Protein AF-0000000085928773 (afdb_homodimer)

Organism: NCBI:txid2866384

Nearest PDB structures (foldseek):
  6x1k-assembly1_A  TM=5.473E-01  e=1.838E-02  synthetic construct
  4ctd-assembly1_B  TM=4.615E-01  e=3.382E-02  Escherichia coli K-12
  4ctd-assembly1_A  TM=4.616E-01  e=5.079E-02  Escherichia coli K-12
  6gie-assembly1_A  TM=4.274E-01  e=4.145E-02  Acinetobacter baumannii
  2por-assembly1_A  TM=4.327E-01  e=1.554E-01  Rhodobacter capsulatus

pLDDT: mean 79.8, std 24.28, range [21.48, 97.38]

Sequence (396 aa):
MCINIPRIDELINSADDEAQVTKSFKMNNGGILVMNGNTNKTDAFLKNTGIWEGEFTNYVNRSGGITQQGKIIIETEFRNGIVIQRNIFVKPDGTRSDYIGIAKMRIEGNKLFWDGEMKEDPNTGARIRNHSFEGFVTDNQIYILETYEEVLPAGDIERRRNTTHYCFLSENEAVMTANVYVNDELLVFAYTRLWKKEMCINIPRIDELINSADDEAQVTKSFKMNNGGILVMNGNTNKTDAFLKNTGIWEGEFTNYVNRSGGITQQGKIIIETEFRNGIVIQRNIFVKPDGTRSDYIGIAKMRIEGNKLFWDGEMKEDPNTGARIRNHSFEGFVTDNQIYILETYEEVLPAGDIERRRNTTHYCFLSENEAVMTANVYVNDELLVFAYTRLWKKE

Secondary structure (DSSP, 8-state):
--TTS--TTGGGTT--SS------S---TT----------HHHHHHSS-EEEEEEEEEEE-STT-EEEEEEEEEEEEEETTEEEEEEEEE-TTSPEEEEEEEEEEEEETTEEEE-S---B-TTT--EEEEEEEEEEE-SSEEEEEEEEEEEPTTS-EEEEEEEEEEEESSSSEEEEEEEEEETTEEEEEEEEEEEE--/---SS--TTGGGTT--SS----------TT----------HHHHHHSS-EEEEEEEEEEE-STT-EEEEEEEEEEEEEETTEEEEEEEEE-TTSPEEEEEEEEEEEEETTEEEE-S---B-TTT--EEEEEEEEEEE-SSEEEEEEEEEEEPTTS-EEEEEEEEEEEESSSSEEEEEEEEEETTEEEEEEEEEEEE--

Radius of gyration: 21.88 Å; Cα contacts (8 Å, |Δi|>4): 940; chains: 2; bounding box: 68×55×52 Å

Structure (mmCIF, N/CA/C/O backbone):
data_AF-0000000085928773-model_v1
#
loop_
_entity.id
_entity.type
_entity.pdbx_description
1 polymer 'Uncharacterized protein'
#
loop_
_atom_site.group_PDB
_atom_site.id
_atom_site.type_symbol
_atom_site.label_atom_id
_atom_site.label_alt_id
_atom_site.label_comp_id
_atom_site.label_asym_id
_atom_site.label_entity_id
_atom_site.label_seq_id
_atom_site.pdbx_PDB_ins_code
_atom_site.Cartn_x
_atom_site.Cartn_y
_atom_site.Cartn_z
_atom_site.occupancy
_atom_site.B_iso_or_equiv
_atom_site.auth_seq_id
_atom_site.auth_comp_id
_atom_site.auth_asym_id
_atom_site.auth_atom_id
_atom_site.pdbx_PDB_model_num
ATOM 1 N N . MET A 1 1 ? 11.984 -15.57 1.051 1 26.25 1 MET A N 1
ATOM 2 C CA . MET A 1 1 ? 12.188 -14.148 1.337 1 26.25 1 MET A CA 1
ATOM 3 C C . MET A 1 1 ? 11.328 -13.281 0.423 1 26.25 1 MET A C 1
ATOM 5 O O . MET A 1 1 ? 11.227 -13.547 -0.776 1 26.25 1 MET A O 1
ATOM 9 N N . CYS A 1 2 ? 10.484 -12.773 0.657 1 30.61 2 CYS A N 1
ATOM 10 C CA . CYS A 1 2 ? 9.562 -12.266 -0.358 1 30.61 2 CYS A CA 1
ATOM 11 C C . CYS A 1 2 ? 10.266 -11.281 -1.288 1 30.61 2 CYS A C 1
ATOM 13 O O . CYS A 1 2 ? 10.672 -10.203 -0.863 1 30.61 2 CYS A O 1
ATOM 15 N N . ILE A 1 3 ? 11.133 -11.742 -2.281 1 38.59 3 ILE A N 1
ATOM 16 C CA . ILE A 1 3 ? 12.016 -11.719 -3.438 1 38.59 3 ILE A CA 1
ATOM 17 C C . ILE A 1 3 ? 11.461 -10.773 -4.496 1 38.59 3 ILE A C 1
ATOM 19 O O . ILE A 1 3 ? 12.148 -10.438 -5.465 1 38.59 3 ILE A O 1
ATOM 23 N N . ASN A 1 4 ? 10.266 -10.578 -4.332 1 38.25 4 ASN A N 1
ATOM 24 C CA . ASN A 1 4 ? 9.656 -9.742 -5.355 1 38.25 4 ASN A CA 1
ATOM 25 C C . ASN A 1 4 ? 10.164 -8.305 -5.285 1 38.25 4 ASN A C 1
ATOM 27 O O . ASN A 1 4 ? 10.109 -7.57 -6.27 1 38.25 4 ASN A O 1
ATOM 31 N N . ILE A 1 5 ? 10.203 -7.812 -4.02 1 40.88 5 ILE A N 1
ATOM 32 C CA . ILE A 1 5 ? 10.766 -6.465 -4.023 1 40.88 5 ILE A CA 1
ATOM 33 C C . ILE A 1 5 ? 12.273 -6.531 -3.805 1 40.88 5 ILE A C 1
ATOM 35 O O . ILE A 1 5 ? 12.734 -7.047 -2.785 1 40.88 5 ILE A O 1
ATOM 39 N N . PRO A 1 6 ? 13 -6.512 -4.797 1 40.75 6 PRO A N 1
ATOM 40 C CA . PRO A 1 6 ? 14.445 -6.422 -4.562 1 40.75 6 PRO A CA 1
ATOM 41 C C . PRO A 1 6 ? 14.789 -5.707 -3.258 1 40.75 6 PRO A C 1
ATOM 43 O O . PRO A 1 6 ? 14.016 -4.871 -2.783 1 40.75 6 PRO A O 1
ATOM 46 N N . ARG A 1 7 ? 15.578 -6.371 -2.502 1 44.75 7 ARG A N 1
ATOM 47 C CA . ARG A 1 7 ? 16.109 -5.637 -1.362 1 44.75 7 ARG A CA 1
ATOM 48 C C . ARG A 1 7 ? 16.406 -4.188 -1.73 1 44.75 7 ARG A C 1
ATOM 50 O O . ARG A 1 7 ? 17.5 -3.855 -2.162 1 44.75 7 ARG A O 1
ATOM 57 N N . ILE A 1 8 ? 15.344 -3.598 -1.976 1 45.5 8 ILE A N 1
ATOM 58 C CA . ILE A 1 8 ? 15.344 -2.199 -2.387 1 45.5 8 ILE A CA 1
ATOM 59 C C . ILE A 1 8 ? 16.25 -1.39 -1.467 1 45.5 8 ILE A C 1
ATOM 61 O O . ILE A 1 8 ? 16.906 -0.434 -1.905 1 45.5 8 ILE A O 1
ATOM 65 N N . ASP A 1 9 ? 16.359 -1.916 -0.296 1 44.84 9 ASP A N 1
ATOM 66 C CA . ASP A 1 9 ? 17.234 -1.189 0.619 1 44.84 9 ASP A CA 1
ATOM 67 C C . ASP A 1 9 ? 18.703 -1.402 0.258 1 44.84 9 ASP A C 1
ATOM 69 O O . ASP A 1 9 ? 19.562 -0.573 0.586 1 44.84 9 ASP A O 1
ATOM 73 N N . GLU A 1 10 ? 18.984 -2.584 -0.14 1 44.72 10 GLU A N 1
ATOM 74 C CA . GLU A 1 10 ? 20.375 -2.828 -0.508 1 44.72 10 GLU A CA 1
ATOM 75 C C . GLU A 1 10 ? 20.75 -2.084 -1.788 1 44.72 10 GLU A C 1
ATOM 77 O O . GLU A 1 10 ? 21.906 -2.068 -2.189 1 44.72 10 GLU A O 1
ATOM 82 N N . LEU A 1 11 ? 19.734 -1.699 -2.402 1 41.31 11 LEU A N 1
ATOM 83 C CA . LEU A 1 11 ? 20.094 -0.873 -3.545 1 41.31 11 LEU A CA 1
ATOM 84 C C . LEU A 1 11 ? 20.969 0.299 -3.109 1 41.31 11 LEU A C 1
ATOM 86 O O . LEU A 1 11 ? 21.562 0.99 -3.945 1 41.31 11 LEU A O 1
ATOM 90 N N . ILE A 1 12 ? 21.109 0.408 -1.788 1 35.81 12 ILE A N 1
ATOM 91 C CA . ILE A 1 12 ? 21.906 1.529 -1.289 1 35.81 12 ILE A CA 1
ATOM 92 C C . ILE A 1 12 ? 23.391 1.186 -1.36 1 35.81 12 ILE A C 1
ATOM 94 O O . ILE A 1 12 ? 24.219 2.049 -1.658 1 35.81 12 ILE A O 1
ATOM 98 N N . ASN A 1 13 ? 23.781 -0.051 -0.982 1 37 13 ASN A N 1
ATOM 99 C CA . ASN A 1 13 ? 25.188 -0.106 -0.588 1 37 13 ASN A CA 1
ATOM 100 C C . ASN A 1 13 ? 26.109 0.071 -1.788 1 37 13 ASN A C 1
ATOM 102 O O . ASN A 1 13 ? 27.328 -0.023 -1.655 1 37 13 ASN A O 1
ATOM 106 N N . SER A 1 14 ? 25.734 -0.405 -2.959 1 32.12 14 SER A N 1
ATOM 107 C CA . SER A 1 14 ? 26.922 -0.251 -3.787 1 32.12 14 SER A CA 1
ATOM 108 C C . SER A 1 14 ? 27.203 1.219 -4.078 1 32.12 14 SER A C 1
ATOM 110 O O . SER A 1 14 ? 27.75 1.556 -5.137 1 32.12 14 SER A O 1
ATOM 112 N N . ALA A 1 15 ? 26.516 2.07 -3.664 1 28.7 15 ALA A N 1
ATOM 113 C CA . ALA A 1 15 ? 27.125 3.383 -3.875 1 28.7 15 ALA A CA 1
ATOM 114 C C . ALA A 1 15 ? 28.484 3.473 -3.191 1 28.7 15 ALA A C 1
ATOM 116 O O . ALA A 1 15 ? 28.578 3.484 -1.962 1 28.7 15 ALA A O 1
ATOM 117 N N . ASP A 1 16 ? 29.609 2.828 -3.566 1 28.25 16 ASP A N 1
ATOM 118 C CA . ASP A 1 16 ? 30.938 3.324 -3.25 1 28.25 16 ASP A CA 1
ATOM 119 C C . ASP A 1 16 ? 30.922 4.828 -2.996 1 28.25 16 ASP A C 1
ATOM 121 O O . ASP A 1 16 ? 30.094 5.547 -3.547 1 28.25 16 ASP A O 1
ATOM 125 N N . ASP A 1 17 ? 31.812 5.352 -2.031 1 27.88 17 ASP A N 1
ATOM 126 C CA . ASP A 1 17 ? 32.281 6.672 -1.629 1 27.88 17 ASP A CA 1
ATOM 127 C C . ASP A 1 17 ? 32.344 7.621 -2.822 1 27.88 17 ASP A C 1
ATOM 129 O O . ASP A 1 17 ? 32.438 8.836 -2.65 1 27.88 17 ASP A O 1
ATOM 133 N N . GLU A 1 18 ? 33.031 7.109 -3.902 1 25.19 18 GLU A N 1
ATOM 134 C CA . GLU A 1 18 ? 33.562 8.234 -4.66 1 25.19 18 GLU A CA 1
ATOM 135 C C . GLU A 1 18 ? 32.438 9.094 -5.238 1 25.19 18 GLU A C 1
ATOM 137 O O . GLU A 1 18 ? 32.438 10.312 -5.082 1 25.19 18 GLU A O 1
ATOM 142 N N . ALA A 1 19 ? 32.125 8.734 -6.574 1 23.75 19 ALA A N 1
ATOM 143 C CA . ALA A 1 19 ? 31.734 9.805 -7.492 1 23.75 19 ALA A CA 1
ATOM 144 C C . ALA A 1 19 ? 30.281 10.203 -7.281 1 23.75 19 ALA A C 1
ATOM 146 O O . ALA A 1 19 ? 29.375 9.422 -7.559 1 23.75 19 ALA A O 1
ATOM 147 N N . GLN A 1 20 ? 29.797 10.734 -6.133 1 24.52 20 GLN A N 1
ATOM 148 C CA . GLN A 1 20 ? 28.781 11.781 -6.184 1 24.52 20 GLN A CA 1
ATOM 149 C C . GLN A 1 20 ? 28.797 12.484 -7.539 1 24.52 20 GLN A C 1
ATOM 151 O O . GLN A 1 20 ? 29.719 13.242 -7.852 1 24.52 20 GLN A O 1
ATOM 156 N N . VAL A 1 21 ? 28.688 11.719 -8.617 1 21.48 21 VAL A N 1
ATOM 157 C CA . VAL A 1 21 ? 28.516 12.547 -9.805 1 21.48 21 VAL A CA 1
ATOM 158 C C . VAL A 1 21 ? 27.5 13.648 -9.539 1 21.48 21 VAL A C 1
ATOM 160 O O . VAL A 1 21 ? 26.312 13.375 -9.367 1 21.48 21 VAL A O 1
ATOM 163 N N . THR A 1 22 ? 27.844 14.578 -8.727 1 24.34 22 THR A N 1
ATOM 164 C CA . THR A 1 22 ? 27.438 15.977 -8.727 1 24.34 22 THR A CA 1
ATOM 165 C C . THR A 1 22 ? 27.359 16.516 -10.148 1 24.34 22 THR A C 1
ATOM 167 O O . THR A 1 22 ? 28.375 16.891 -10.734 1 24.34 22 THR A O 1
ATOM 170 N N . LYS A 1 23 ? 27.234 15.719 -11.227 1 26.59 23 LYS A N 1
ATOM 171 C CA . LYS A 1 23 ? 27.312 16.641 -12.359 1 26.59 23 LYS A CA 1
ATOM 172 C C . LYS A 1 23 ? 26.688 17.984 -12.023 1 26.59 23 LYS A C 1
ATOM 174 O O . LYS A 1 23 ? 25.75 18.062 -11.219 1 26.59 23 LYS A O 1
ATOM 179 N N . SER A 1 24 ? 27.406 19.062 -12.469 1 22.34 24 SER A N 1
ATOM 180 C CA . SER A 1 24 ? 27.297 20.5 -12.734 1 22.34 24 SER A CA 1
ATOM 181 C C . SER A 1 24 ? 25.891 20.859 -13.211 1 22.34 24 SER A C 1
ATOM 183 O O . SER A 1 24 ? 25.531 20.609 -14.359 1 22.34 24 SER A O 1
ATOM 185 N N . PHE A 1 25 ? 24.734 20.594 -12.742 1 25.38 25 PHE A N 1
ATOM 186 C CA . PHE A 1 25 ? 23.828 21.703 -13.016 1 25.38 25 PHE A CA 1
ATOM 187 C C . PHE A 1 25 ? 24.547 23.047 -12.82 1 25.38 25 PHE A C 1
ATOM 189 O O . PHE A 1 25 ? 25.5 23.141 -12.062 1 25.38 25 PHE A O 1
ATOM 196 N N . LYS A 1 26 ? 24.516 24.094 -13.867 1 27.2 26 LYS A N 1
ATOM 197 C CA . LYS A 1 26 ? 25.25 25.344 -13.695 1 27.2 26 LYS A CA 1
ATOM 198 C C . LYS A 1 26 ? 25.266 25.766 -12.227 1 27.2 26 LYS A C 1
ATOM 200 O O . LYS A 1 26 ? 24.219 25.969 -11.617 1 27.2 26 LYS A O 1
ATOM 205 N N . MET A 1 27 ? 26.234 25.344 -11.438 1 23.52 27 MET A N 1
ATOM 206 C CA . MET A 1 27 ? 26.688 26.078 -10.266 1 23.52 27 MET A CA 1
ATOM 207 C C . MET A 1 27 ? 26.781 27.562 -10.57 1 23.52 27 MET A C 1
ATOM 209 O O . MET A 1 27 ? 27.422 27.969 -11.547 1 23.52 27 MET A O 1
ATOM 213 N N . ASN A 1 28 ? 25.75 28.469 -10.438 1 24.97 28 ASN A N 1
ATOM 214 C CA . ASN A 1 28 ? 26.516 29.703 -10.25 1 24.97 28 ASN A CA 1
ATOM 215 C C . ASN A 1 28 ? 27.672 29.5 -9.258 1 24.97 28 ASN A C 1
ATOM 217 O O . ASN A 1 28 ? 27.734 28.469 -8.578 1 24.97 28 ASN A O 1
ATOM 221 N N . ASN A 1 29 ? 28.672 30.469 -8.812 1 26.5 29 ASN A N 1
ATOM 222 C CA . ASN A 1 29 ? 29.859 30.516 -7.961 1 26.5 29 ASN A CA 1
ATOM 223 C C . ASN A 1 29 ? 29.719 29.578 -6.766 1 26.5 29 ASN A C 1
ATOM 225 O O . ASN A 1 29 ? 30.703 28.984 -6.312 1 26.5 29 ASN A O 1
ATOM 229 N N . GLY A 1 30 ? 28.922 29.625 -5.684 1 25.48 30 GLY A N 1
ATOM 230 C CA . GLY A 1 30 ? 29.031 29.266 -4.277 1 25.48 30 GLY A CA 1
ATOM 231 C C . GLY A 1 30 ? 28.547 27.859 -3.977 1 25.48 30 GLY A C 1
ATOM 232 O O . GLY A 1 30 ? 28.453 27.469 -2.811 1 25.48 30 GLY A O 1
ATOM 233 N N . GLY A 1 31 ? 28.688 26.625 -4.734 1 27.06 31 GLY A N 1
ATOM 234 C CA . GLY A 1 31 ? 28.688 25.172 -4.629 1 27.06 31 GLY A CA 1
ATOM 235 C C . GLY A 1 31 ? 27.344 24.625 -4.199 1 27.06 31 GLY A C 1
ATOM 236 O O . GLY A 1 31 ? 27.25 23.484 -3.713 1 27.06 31 GLY A O 1
ATOM 237 N N . ILE A 1 32 ? 26.328 25.234 -3.883 1 24.73 32 ILE A N 1
ATOM 238 C CA . ILE A 1 32 ? 25.125 24.719 -3.242 1 24.73 32 ILE A CA 1
ATOM 239 C C . ILE A 1 32 ? 24.297 23.953 -4.258 1 24.73 32 ILE A C 1
ATOM 241 O O . ILE A 1 32 ? 24 24.453 -5.344 1 24.73 32 ILE A O 1
ATOM 245 N N . LEU A 1 33 ? 24.344 22.594 -4.332 1 31.44 33 LEU A N 1
ATOM 246 C CA . LEU A 1 33 ? 23.391 21.781 -5.082 1 31.44 33 LEU A CA 1
ATOM 247 C C . LEU A 1 33 ? 21.984 22.344 -4.941 1 31.44 33 LEU A C 1
ATOM 249 O O . LEU A 1 33 ? 21.453 22.422 -3.83 1 31.44 33 LEU A O 1
ATOM 253 N N . VAL A 1 34 ? 21.5 23.203 -5.805 1 27.7 34 VAL A N 1
ATOM 254 C CA . VAL A 1 34 ? 20.172 23.812 -5.809 1 27.7 34 VAL A CA 1
ATOM 255 C C . VAL A 1 34 ? 19.125 22.766 -6.188 1 27.7 34 VAL A C 1
ATOM 257 O O . VAL A 1 34 ? 19.234 22.141 -7.242 1 27.7 34 VAL A O 1
ATOM 260 N N . MET A 1 35 ? 18.547 21.844 -5.273 1 32.28 35 MET A N 1
ATOM 261 C CA . MET A 1 35 ? 17.219 21.297 -5.539 1 32.28 35 MET A CA 1
ATOM 262 C C . MET A 1 35 ? 16.422 22.219 -6.461 1 32.28 35 MET A C 1
ATOM 264 O O . MET A 1 35 ? 16.234 23.391 -6.156 1 32.28 35 MET A O 1
ATOM 268 N N . ASN A 1 36 ? 16.641 22.219 -7.668 1 31.91 36 ASN A N 1
ATOM 269 C CA . ASN A 1 36 ? 15.719 23.047 -8.445 1 31.91 36 ASN A CA 1
ATOM 270 C C . ASN A 1 36 ? 14.336 23.094 -7.801 1 31.91 36 ASN A C 1
ATOM 272 O O . ASN A 1 36 ? 13.891 22.109 -7.211 1 31.91 36 ASN A O 1
ATOM 276 N N . GLY A 1 37 ? 13.727 24.016 -7.328 1 36.62 37 GLY A N 1
ATOM 277 C CA . GLY A 1 37 ? 12.492 24.375 -6.641 1 36.62 37 GLY A CA 1
ATOM 278 C C . GLY A 1 37 ? 11.281 23.625 -7.168 1 36.62 37 GLY A C 1
ATOM 279 O O . GLY A 1 37 ? 10.414 24.219 -7.816 1 36.62 37 GLY A O 1
ATOM 280 N N . ASN A 1 38 ? 11.383 22.453 -8.008 1 43.31 38 ASN A N 1
ATOM 281 C CA . ASN A 1 38 ? 10.234 21.75 -8.562 1 43.31 38 ASN A CA 1
ATOM 282 C C . ASN A 1 38 ? 9.188 21.438 -7.496 1 43.31 38 ASN A C 1
ATOM 284 O O . ASN A 1 38 ? 9.531 21.031 -6.387 1 43.31 38 ASN A O 1
ATOM 288 N N . THR A 1 39 ? 8.148 21.969 -7.637 1 52.78 39 THR A N 1
ATOM 289 C CA . THR A 1 39 ? 6.957 21.938 -6.789 1 52.78 39 THR A CA 1
ATOM 290 C C . THR A 1 39 ? 6.656 20.516 -6.336 1 52.78 39 THR A C 1
ATOM 292 O O . THR A 1 39 ? 6.477 19.609 -7.164 1 52.78 39 THR A O 1
ATOM 295 N N . ASN A 1 40 ? 6.941 20.031 -5.129 1 81.88 40 ASN A N 1
ATOM 296 C CA . ASN A 1 40 ? 6.605 18.797 -4.422 1 81.88 40 ASN A CA 1
ATOM 297 C C . ASN A 1 40 ? 5.141 18.422 -4.617 1 81.88 40 ASN A C 1
ATOM 299 O O . ASN A 1 40 ? 4.246 19.141 -4.18 1 81.88 40 ASN A O 1
ATOM 303 N N . LYS A 1 41 ? 4.867 17.5 -5.629 1 88 41 LYS A N 1
ATOM 304 C CA . LYS A 1 41 ? 3.512 17.047 -5.934 1 88 41 LYS A CA 1
ATOM 305 C C . LYS A 1 41 ? 2.699 16.859 -4.656 1 88 41 LYS A C 1
ATOM 307 O O . LYS A 1 41 ? 1.487 17.078 -4.645 1 88 41 LYS A O 1
ATOM 312 N N . THR A 1 42 ? 3.381 16.547 -3.609 1 93.44 42 THR A N 1
ATOM 313 C CA . THR A 1 42 ? 2.672 16.281 -2.365 1 93.44 42 THR A CA 1
ATOM 314 C C . THR A 1 42 ? 2.195 17.562 -1.715 1 93.44 42 THR A C 1
ATOM 316 O O . THR A 1 42 ? 1.232 17.562 -0.946 1 93.44 42 THR A O 1
ATOM 319 N N . ASP A 1 43 ? 2.84 18.703 -2.037 1 91.44 43 ASP A N 1
ATOM 320 C CA . ASP A 1 43 ? 2.441 20 -1.473 1 91.44 43 ASP A CA 1
ATOM 321 C C . ASP A 1 43 ? 1.038 20.391 -1.93 1 91.44 43 ASP A C 1
ATOM 323 O O . ASP A 1 43 ? 0.27 20.969 -1.162 1 91.44 43 ASP A O 1
ATOM 327 N N . ALA A 1 44 ? 0.723 20.047 -3.197 1 90.06 44 ALA A N 1
ATOM 328 C CA . ALA A 1 44 ? -0.608 20.344 -3.719 1 90.06 44 ALA A CA 1
ATOM 329 C C . ALA A 1 44 ? -1.69 19.672 -2.875 1 90.06 44 ALA A C 1
ATOM 331 O O . ALA A 1 44 ? -2.797 20.203 -2.74 1 90.06 44 ALA A O 1
ATOM 332 N N . PHE A 1 45 ? -1.393 18.594 -2.334 1 92.5 45 PHE A N 1
ATOM 333 C CA . PHE A 1 45 ? -2.322 17.797 -1.53 1 92.5 45 PHE A CA 1
ATOM 334 C C . PHE A 1 45 ? -2.27 18.234 -0.068 1 92.5 45 PHE A C 1
ATOM 336 O O . PHE A 1 45 ? -3.309 18.391 0.575 1 92.5 45 PHE A O 1
ATOM 343 N N . LEU A 1 46 ? -1.076 18.484 0.419 1 93.88 46 LEU A N 1
ATOM 344 C CA . LEU A 1 46 ? -0.897 18.688 1.854 1 93.88 46 LEU A CA 1
ATOM 345 C C . LEU A 1 46 ? -1.004 20.156 2.213 1 93.88 46 LEU A C 1
ATOM 347 O O . LEU A 1 46 ? -1.447 20.5 3.311 1 93.88 46 LEU A O 1
ATOM 351 N N . LYS A 1 47 ? -0.645 21.047 1.344 1 90.19 47 LYS A N 1
ATOM 352 C CA . LYS A 1 47 ? -0.49 22.453 1.729 1 90.19 47 LYS A CA 1
ATOM 353 C C . LYS A 1 47 ? -1.496 23.344 0.997 1 90.19 47 LYS A C 1
ATOM 355 O O . LYS A 1 47 ? -1.407 24.562 1.055 1 90.19 47 LYS A O 1
ATOM 360 N N . ASN A 1 48 ? -2.369 22.672 0.274 1 89.38 48 ASN A N 1
ATOM 361 C CA . ASN A 1 48 ? -3.441 23.422 -0.384 1 89.38 48 ASN A CA 1
ATOM 362 C C . ASN A 1 48 ? -4.816 22.875 -0.003 1 89.38 48 ASN A C 1
ATOM 364 O O . ASN A 1 48 ? -4.996 21.656 0.098 1 89.38 48 ASN A O 1
ATOM 368 N N . THR A 1 49 ? -5.664 23.797 0.292 1 88.75 49 THR A N 1
ATOM 369 C CA . THR A 1 49 ? -7.055 23.391 0.462 1 88.75 49 THR A CA 1
ATOM 370 C C . THR A 1 49 ? -7.648 22.938 -0.866 1 88.75 49 THR A C 1
ATOM 372 O O . THR A 1 49 ? -7.438 23.578 -1.9 1 88.75 49 THR A O 1
ATOM 375 N N . GLY A 1 50 ? -8.25 21.766 -0.872 1 93.38 50 GLY A N 1
ATOM 376 C CA . GLY A 1 50 ? -8.812 21.266 -2.113 1 93.38 50 GLY A CA 1
ATOM 377 C C . GLY A 1 50 ? -9.672 20.031 -1.918 1 93.38 50 GLY A C 1
ATOM 378 O O . GLY A 1 50 ? -9.906 19.594 -0.785 1 93.38 50 GLY A O 1
ATOM 379 N N . ILE A 1 51 ? -10.281 19.672 -2.996 1 96.88 51 ILE A N 1
ATOM 380 C CA . ILE A 1 51 ? -11.109 18.484 -3.045 1 96.88 51 ILE A CA 1
ATOM 381 C C . ILE A 1 51 ? -10.555 17.5 -4.078 1 96.88 51 ILE A C 1
ATOM 383 O O . ILE A 1 51 ? -10.266 17.891 -5.211 1 96.88 51 ILE A O 1
ATOM 387 N N . TRP A 1 52 ? -10.352 16.312 -3.633 1 97 52 TRP A N 1
ATOM 388 C CA . TRP A 1 52 ? -9.945 15.203 -4.496 1 97 52 TRP A CA 1
ATOM 389 C C . TRP A 1 52 ? -11.031 14.133 -4.539 1 97 52 TRP A C 1
ATOM 391 O O . TRP A 1 52 ? -11.672 13.844 -3.525 1 97 52 TRP A O 1
ATOM 401 N N . GLU A 1 53 ? -11.25 13.602 -5.664 1 96.69 53 GLU A N 1
ATOM 402 C CA . GLU A 1 53 ? -12.266 12.555 -5.742 1 96.69 53 GLU A CA 1
ATOM 403 C C . GLU A 1 53 ? -11.891 11.492 -6.773 1 96.69 53 GLU A C 1
ATOM 405 O O . GLU A 1 53 ? -11.078 11.75 -7.664 1 96.69 53 GLU A O 1
ATOM 410 N N . GLY A 1 54 ? -12.391 10.32 -6.578 1 95.75 54 GLY A N 1
ATOM 411 C CA . GLY A 1 54 ? -12.156 9.219 -7.504 1 95.75 54 GLY A CA 1
ATOM 412 C C . GLY A 1 54 ? -12.984 7.988 -7.195 1 95.75 54 GLY A C 1
ATOM 413 O O . GLY A 1 54 ? -13.57 7.887 -6.117 1 95.75 54 GLY A O 1
ATOM 414 N N . GLU A 1 55 ? -13 7.176 -8.203 1 91.5 55 GLU A N 1
ATOM 415 C CA . GLU A 1 55 ? -13.648 5.883 -8 1 91.5 55 GLU A CA 1
ATOM 416 C C . GLU A 1 55 ? -12.812 4.984 -7.094 1 91.5 55 GLU A C 1
ATOM 418 O O . GLU A 1 55 ? -11.586 4.969 -7.188 1 91.5 55 GLU A O 1
ATOM 423 N N . PHE A 1 56 ? -13.555 4.305 -6.352 1 88.81 56 PHE A N 1
ATOM 424 C CA . PHE A 1 56 ? -12.914 3.48 -5.332 1 88.81 56 PHE A CA 1
ATOM 425 C C . PHE A 1 56 ? -13.336 2.023 -5.469 1 88.81 56 PHE A C 1
ATOM 427 O O . PHE A 1 56 ? -14.484 1.734 -5.82 1 88.81 56 PHE A O 1
ATOM 434 N N . THR A 1 57 ? -12.352 1.082 -5.281 1 89.56 57 THR A N 1
ATOM 435 C CA . THR A 1 57 ? -12.648 -0.341 -5.152 1 89.56 57 THR A CA 1
ATOM 436 C C . THR A 1 57 ? -11.922 -0.934 -3.945 1 89.56 57 THR A C 1
ATOM 438 O O . THR A 1 57 ? -10.773 -0.582 -3.666 1 89.56 57 THR A O 1
ATOM 441 N N . ASN A 1 58 ? -12.625 -1.746 -3.234 1 90.5 58 ASN A N 1
ATOM 442 C CA . ASN A 1 58 ? -11.984 -2.434 -2.119 1 90.5 58 ASN A CA 1
ATOM 443 C C . ASN A 1 58 ? -12.375 -3.91 -2.074 1 90.5 58 ASN A C 1
ATOM 445 O O . ASN A 1 58 ? -13.266 -4.344 -2.803 1 90.5 58 ASN A O 1
ATOM 449 N N . TYR A 1 59 ? -11.531 -4.637 -1.467 1 92.25 59 TYR A N 1
ATOM 450 C CA . TYR A 1 59 ? -11.758 -6.039 -1.132 1 92.25 59 TYR A CA 1
ATOM 451 C C . TYR A 1 59 ? -11.844 -6.23 0.377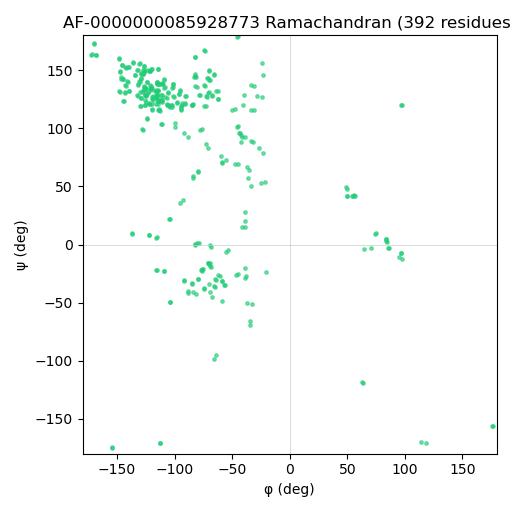 1 92.25 59 TYR A C 1
ATOM 453 O O . TYR A 1 59 ? -10.953 -5.809 1.117 1 92.25 59 TYR A O 1
ATOM 461 N N . VAL A 1 60 ? -12.906 -6.777 0.808 1 90.56 60 VAL A N 1
ATOM 462 C CA . VAL A 1 60 ? -13.094 -7.109 2.215 1 90.56 60 VAL A CA 1
ATOM 463 C C . VAL A 1 60 ? -12.883 -8.609 2.422 1 90.56 60 VAL A C 1
ATOM 465 O O . VAL A 1 60 ? -13.625 -9.43 1.869 1 90.56 60 VAL A O 1
ATOM 468 N N . ASN A 1 61 ? -11.906 -8.836 3.248 1 91.56 61 ASN A N 1
ATOM 469 C CA . ASN A 1 61 ? -11.523 -10.227 3.467 1 91.56 61 ASN A CA 1
ATOM 470 C C . ASN A 1 61 ? -12.398 -10.891 4.52 1 91.56 61 ASN A C 1
ATOM 472 O O . ASN A 1 61 ? -11.906 -11.32 5.566 1 91.56 61 ASN A O 1
ATOM 476 N N . ARG A 1 62 ? -13.594 -10.922 4.309 1 82.75 62 ARG A N 1
ATOM 477 C CA . ARG A 1 62 ? -14.586 -11.609 5.125 1 82.75 62 ARG A CA 1
ATOM 478 C C . ARG A 1 62 ? -15.523 -12.445 4.258 1 82.75 62 ARG A C 1
ATOM 480 O O . ARG A 1 62 ? -15.805 -12.086 3.111 1 82.75 62 ARG A O 1
ATOM 487 N N . SER A 1 63 ? -16.031 -13.57 4.867 1 76.25 63 SER A N 1
ATOM 488 C CA . SER A 1 63 ? -17.031 -14.406 4.23 1 76.25 63 SER A CA 1
ATOM 489 C C . SER A 1 63 ? -16.641 -14.766 2.801 1 76.25 63 SER A C 1
ATOM 491 O O . SER A 1 63 ? -17.422 -14.586 1.868 1 76.25 63 SER A O 1
ATOM 493 N N . GLY A 1 64 ? -15.43 -15.227 2.594 1 79.12 64 GLY A N 1
ATOM 494 C CA . GLY A 1 64 ? -14.977 -15.672 1.286 1 79.12 64 GLY A CA 1
ATOM 495 C C . GLY A 1 64 ? -14.453 -14.547 0.414 1 79.12 64 GLY A C 1
ATOM 496 O O . GLY A 1 64 ? -14 -14.789 -0.706 1 79.12 64 GLY A O 1
ATOM 497 N N . GLY A 1 65 ? -14.508 -13.219 0.879 1 84.88 65 GLY A N 1
ATOM 498 C CA . GLY A 1 65 ? -13.984 -12.094 0.124 1 84.88 65 GLY A CA 1
ATOM 499 C C . GLY A 1 65 ? -15.062 -11.359 -0.659 1 84.88 65 GLY A C 1
ATOM 500 O O . GLY A 1 65 ? -15.766 -11.961 -1.471 1 84.88 65 GLY A O 1
ATOM 501 N N . ILE A 1 66 ? -15.289 -10.07 -0.416 1 84.56 66 ILE A N 1
ATOM 502 C CA . ILE A 1 66 ? -16.281 -9.242 -1.084 1 84.56 66 ILE A CA 1
ATOM 503 C C . ILE A 1 66 ? -15.617 -7.996 -1.664 1 84.56 66 ILE A C 1
ATOM 505 O O . ILE A 1 66 ? -14.844 -7.32 -0.979 1 84.56 66 ILE A O 1
ATOM 509 N N . THR A 1 67 ? -15.883 -7.785 -2.924 1 86.38 67 THR A N 1
ATOM 510 C CA . THR A 1 67 ? -15.406 -6.551 -3.541 1 86.38 67 THR A CA 1
ATOM 511 C C . THR A 1 67 ? -16.5 -5.484 -3.529 1 86.38 67 THR A C 1
ATOM 513 O O . THR A 1 67 ? -17.672 -5.777 -3.797 1 86.38 67 THR A O 1
ATOM 516 N N . GLN A 1 68 ? -16.094 -4.32 -3.113 1 83.94 68 GLN A N 1
ATOM 517 C CA . GLN A 1 68 ? -17.016 -3.186 -3.1 1 83.94 68 GLN A CA 1
ATOM 518 C C . GLN A 1 68 ? -16.484 -2.049 -3.977 1 83.94 68 GLN A C 1
ATOM 520 O O . GLN A 1 68 ? -15.289 -1.945 -4.219 1 83.94 68 GLN A O 1
ATOM 525 N N . GLN A 1 69 ? -17.531 -1.315 -4.48 1 87.5 69 GLN A N 1
ATOM 526 C CA . GLN A 1 69 ? -17.203 -0.165 -5.312 1 87.5 69 GLN A CA 1
ATOM 527 C C . GLN A 1 69 ? -17.953 1.082 -4.859 1 87.5 69 GLN A C 1
ATOM 529 O O . GLN A 1 69 ? -18.969 0.982 -4.176 1 87.5 69 GLN A O 1
ATOM 534 N N . GLY A 1 70 ? -17.391 2.227 -5.188 1 90.44 70 GLY A N 1
ATOM 535 C CA . GLY A 1 70 ? -17.984 3.523 -4.891 1 90.44 70 GLY A CA 1
ATOM 536 C C . GLY A 1 70 ? -17.094 4.688 -5.285 1 90.44 70 GLY A C 1
ATOM 537 O O . GLY A 1 70 ? -16.328 4.598 -6.25 1 90.44 70 GLY A O 1
ATOM 538 N N . LYS A 1 71 ? -17.391 5.711 -4.594 1 92.12 71 LYS A N 1
ATOM 539 C CA . LYS A 1 71 ? -16.609 6.918 -4.781 1 92.12 71 LYS A CA 1
ATOM 540 C C . LYS A 1 71 ? -16.078 7.441 -3.451 1 92.12 71 LYS A C 1
ATOM 542 O O . LYS A 1 71 ? -16.703 7.25 -2.406 1 92.12 71 LYS A O 1
ATOM 547 N N . ILE A 1 72 ? -14.883 8.031 -3.539 1 93.75 72 ILE A N 1
ATOM 548 C CA . ILE A 1 72 ? -14.344 8.688 -2.355 1 93.75 72 ILE A CA 1
ATOM 549 C C . ILE A 1 72 ? -14.086 10.156 -2.654 1 93.75 72 ILE A C 1
ATOM 551 O O . ILE A 1 72 ? -13.617 10.508 -3.744 1 93.75 72 ILE A O 1
ATOM 555 N N . ILE A 1 73 ? -14.484 10.953 -1.812 1 94.38 73 ILE A N 1
ATOM 556 C CA . ILE A 1 73 ? -14.18 12.383 -1.807 1 94.38 73 ILE A CA 1
ATOM 557 C C . ILE A 1 73 ? -13.258 12.711 -0.635 1 94.38 73 ILE A C 1
ATOM 559 O O . ILE A 1 73 ? -13.562 12.375 0.513 1 94.38 73 ILE A O 1
ATOM 563 N N . ILE A 1 74 ? -12.125 13.281 -0.911 1 95.25 74 ILE A N 1
ATOM 564 C CA . ILE A 1 74 ? -11.164 13.688 0.111 1 95.25 74 ILE A CA 1
ATOM 565 C C . ILE A 1 74 ? -11.062 15.211 0.139 1 95.25 74 ILE A C 1
ATOM 567 O O . ILE A 1 74 ? -10.641 15.828 -0.84 1 95.25 74 ILE A O 1
ATOM 571 N N . GLU A 1 75 ? -11.461 15.758 1.185 1 95.06 75 GLU A N 1
ATOM 572 C CA . GLU A 1 75 ? -11.305 17.188 1.418 1 95.06 75 GLU A CA 1
ATOM 573 C C . GLU A 1 75 ? -10.055 17.484 2.25 1 95.06 75 GLU A C 1
ATOM 575 O O . GLU A 1 75 ? -9.828 16.844 3.275 1 95.06 75 GLU A O 1
ATOM 580 N N . THR A 1 76 ? -9.258 18.359 1.802 1 95.25 76 THR A N 1
ATOM 581 C CA . THR A 1 76 ? -8.07 18.766 2.547 1 95.25 76 THR A CA 1
ATOM 582 C C . THR A 1 76 ? -8.125 20.25 2.877 1 95.25 76 THR A C 1
ATOM 584 O O . THR A 1 76 ? -8.508 21.062 2.035 1 95.25 76 THR A O 1
ATOM 587 N N . GLU A 1 77 ? -7.816 20.562 4.066 1 94.88 77 GLU A N 1
ATOM 588 C CA . GLU A 1 77 ? -7.664 21.922 4.551 1 94.88 77 GLU A CA 1
ATOM 589 C C . GLU A 1 77 ? -6.309 22.125 5.219 1 94.88 77 GLU A C 1
ATOM 591 O O . GLU A 1 77 ? -5.867 21.281 6.004 1 94.88 77 GLU A O 1
ATOM 596 N N . PHE A 1 78 ? -5.676 23.156 4.852 1 93.94 78 PHE A N 1
ATOM 597 C CA . PHE A 1 78 ? -4.391 23.484 5.465 1 93.94 78 PHE A CA 1
ATOM 598 C C . PHE A 1 78 ? -4.441 24.828 6.156 1 93.94 78 PHE A C 1
ATOM 600 O O . PHE A 1 78 ? -4.738 25.844 5.523 1 93.94 78 PHE A O 1
ATOM 607 N N . ARG A 1 79 ? -4.176 24.766 7.434 1 91.25 79 ARG A N 1
ATOM 608 C CA . ARG A 1 79 ? -4.156 25.984 8.219 1 91.25 79 ARG A CA 1
ATOM 609 C C . ARG A 1 79 ? -3.082 25.938 9.297 1 91.25 79 ARG A C 1
ATOM 611 O O . ARG A 1 79 ? -3.049 25 10.094 1 91.25 79 ARG A O 1
ATOM 618 N N . ASN A 1 80 ? -2.186 26.875 9.328 1 90.25 80 ASN A N 1
ATOM 619 C CA . ASN A 1 80 ? -1.178 27.031 10.367 1 90.25 80 ASN A CA 1
ATOM 620 C C . ASN A 1 80 ? -0.367 25.766 10.57 1 90.25 80 ASN A C 1
ATOM 622 O O . ASN A 1 80 ? -0.178 25.312 11.711 1 90.25 80 ASN A O 1
ATOM 626 N N . GLY A 1 81 ? 0.026 25.078 9.508 1 88.94 81 GLY A N 1
ATOM 627 C CA . GLY A 1 81 ? 0.894 23.906 9.594 1 88.94 81 GLY A CA 1
ATOM 628 C C . GLY A 1 81 ? 0.143 22.625 9.891 1 88.94 81 GLY A C 1
ATOM 629 O O . GLY A 1 81 ? 0.753 21.562 10.055 1 88.94 81 GLY A O 1
ATOM 630 N N . ILE A 1 82 ? -1.208 22.781 9.961 1 94.06 82 ILE A N 1
ATOM 631 C CA . ILE A 1 82 ? -2.045 21.625 10.258 1 94.06 82 ILE A CA 1
ATOM 632 C C . ILE A 1 82 ? -2.869 21.25 9.031 1 94.06 82 ILE A C 1
ATOM 634 O O . ILE A 1 82 ? -3.461 22.125 8.383 1 94.06 82 ILE A O 1
ATOM 638 N N . VAL A 1 83 ? -2.805 20.016 8.672 1 94.62 83 VAL A N 1
ATOM 639 C CA . VAL A 1 83 ? -3.623 19.469 7.594 1 94.62 83 VAL A CA 1
ATOM 640 C C . VAL A 1 83 ? -4.852 18.766 8.18 1 94.62 83 VAL A C 1
ATOM 642 O O . VAL A 1 83 ? -4.723 17.859 8.992 1 94.62 83 VAL A O 1
ATOM 645 N N . ILE A 1 84 ? -5.965 19.219 7.773 1 94.19 84 ILE A N 1
ATOM 646 C CA . ILE A 1 84 ? -7.199 18.531 8.109 1 94.19 84 ILE A CA 1
ATOM 647 C C . ILE A 1 84 ? -7.742 17.812 6.879 1 94.19 84 ILE A C 1
ATOM 649 O O . ILE A 1 84 ? -7.953 18.422 5.832 1 94.19 84 ILE A O 1
ATOM 653 N N . GLN A 1 85 ? -7.867 16.562 6.973 1 94.19 85 GLN A N 1
ATOM 654 C CA . GLN A 1 85 ? -8.383 15.734 5.883 1 94.19 85 GLN A CA 1
ATOM 655 C C . GLN A 1 85 ? -9.703 15.078 6.27 1 94.19 85 GLN A C 1
ATOM 657 O O . GLN A 1 85 ? -9.836 14.523 7.359 1 94.19 85 GLN A O 1
ATOM 662 N N . ARG A 1 86 ? -10.664 15.18 5.375 1 92.25 86 ARG A N 1
ATOM 663 C CA . ARG A 1 86 ? -11.93 14.469 5.508 1 92.25 86 ARG A CA 1
ATOM 664 C C . ARG A 1 86 ? -12.148 13.516 4.34 1 92.25 86 ARG A C 1
ATOM 666 O O . ARG A 1 86 ? -12.023 13.914 3.178 1 92.25 86 ARG A O 1
ATOM 673 N N . ASN A 1 87 ? -12.359 12.305 4.664 1 92.31 87 ASN A N 1
ATOM 674 C CA . ASN A 1 87 ? -12.672 11.289 3.664 1 92.31 87 ASN A CA 1
ATOM 675 C C . ASN A 1 87 ? -14.148 10.922 3.676 1 92.31 87 ASN A C 1
ATOM 677 O O . ASN A 1 87 ? -14.664 10.414 4.676 1 92.31 87 ASN A O 1
ATOM 681 N N . ILE A 1 88 ? -14.758 11.148 2.574 1 91.19 88 ILE A N 1
ATOM 682 C CA . ILE A 1 88 ? -16.188 10.875 2.41 1 91.19 88 ILE A CA 1
ATOM 683 C C . ILE A 1 88 ? -16.375 9.766 1.375 1 91.19 88 ILE A C 1
ATOM 685 O O . ILE A 1 88 ? -15.852 9.844 0.265 1 91.19 88 ILE A O 1
ATOM 689 N N . PHE A 1 89 ? -17.109 8.805 1.77 1 90 89 PHE A N 1
ATOM 690 C CA . PHE A 1 89 ? -17.422 7.719 0.853 1 90 89 PHE A CA 1
ATOM 691 C C . PHE A 1 89 ? -18.828 7.867 0.292 1 90 89 PHE A C 1
ATOM 693 O O . PHE A 1 89 ? -19.766 8.18 1.03 1 90 89 PHE A O 1
ATOM 700 N N . VAL A 1 90 ? -18.906 7.68 -0.966 1 89.25 90 VAL A N 1
ATOM 701 C CA . VAL A 1 90 ? -20.188 7.723 -1.664 1 89.25 90 VAL A CA 1
ATOM 702 C C . VAL A 1 90 ? -20.5 6.348 -2.248 1 89.25 90 VAL A C 1
ATOM 704 O O . VAL A 1 90 ? -19.703 5.793 -3.014 1 89.25 90 VAL A O 1
ATOM 707 N N . LYS A 1 91 ? -21.641 5.84 -1.945 1 84.12 91 LYS A N 1
ATOM 708 C CA . LYS A 1 91 ? -22.094 4.535 -2.424 1 84.12 91 LYS A CA 1
ATOM 709 C C . LYS A 1 91 ? -22.469 4.59 -3.902 1 84.12 91 LYS A C 1
ATOM 711 O O . LYS A 1 91 ? -22.625 5.676 -4.469 1 84.12 91 LYS A O 1
ATOM 716 N N . PRO A 1 92 ? -22.609 3.377 -4.453 1 83.5 92 PRO A N 1
ATOM 717 C CA . PRO A 1 92 ? -22.938 3.354 -5.883 1 83.5 92 PRO A CA 1
ATOM 718 C C . PRO A 1 92 ? -24.266 4.043 -6.195 1 83.5 92 PRO A C 1
ATOM 720 O O . PRO A 1 92 ? -24.438 4.57 -7.297 1 83.5 92 PRO A O 1
ATOM 723 N N . ASP A 1 93 ? -25.141 4.066 -5.262 1 86.69 93 ASP A N 1
ATOM 724 C CA . ASP A 1 93 ? -26.438 4.676 -5.492 1 86.69 93 ASP A CA 1
ATOM 725 C C . ASP A 1 93 ? -26.375 6.191 -5.309 1 86.69 93 ASP A C 1
ATOM 727 O O . ASP A 1 93 ? -27.406 6.875 -5.414 1 86.69 93 ASP A O 1
ATOM 731 N N . GLY A 1 94 ? -25.234 6.703 -5 1 88.38 94 GLY A N 1
ATOM 732 C CA . GLY A 1 94 ? -25.031 8.141 -4.91 1 88.38 94 GLY A CA 1
ATOM 733 C C . GLY A 1 94 ? -25.141 8.672 -3.492 1 88.38 94 GLY A C 1
ATOM 734 O O . GLY A 1 94 ? -24.812 9.828 -3.23 1 88.38 94 GLY A O 1
ATOM 735 N N . THR A 1 95 ? -25.531 7.855 -2.605 1 89.56 95 THR A N 1
ATOM 736 C CA . THR A 1 95 ? -25.688 8.305 -1.227 1 89.56 95 THR A CA 1
ATOM 737 C C . THR A 1 95 ? -24.344 8.297 -0.501 1 89.56 95 THR A C 1
ATOM 739 O O . THR A 1 95 ? -23.531 7.395 -0.708 1 89.56 95 THR A O 1
ATOM 742 N N . ARG A 1 96 ? -24.234 9.219 0.361 1 88.12 96 ARG A N 1
ATOM 743 C CA . ARG A 1 96 ? -23.016 9.312 1.165 1 88.12 96 ARG A CA 1
ATOM 744 C C . ARG A 1 96 ? -23.078 8.375 2.363 1 88.12 96 ARG A C 1
ATOM 746 O O . ARG A 1 96 ? -24.141 8.18 2.953 1 88.12 96 ARG A O 1
ATOM 753 N N . SER A 1 97 ? -21.906 7.891 2.596 1 84.25 97 SER A N 1
ATOM 754 C CA . SER A 1 97 ? -21.797 7.117 3.83 1 84.25 97 SER A CA 1
ATOM 755 C C . SER A 1 97 ? -21.906 8.023 5.055 1 84.25 97 SER A C 1
ATOM 757 O O . SER A 1 97 ? -21.438 9.164 5.031 1 84.25 97 SER A O 1
ATOM 759 N N . ASP A 1 98 ? -22.422 7.488 6.137 1 81.5 98 ASP A N 1
ATOM 760 C CA . ASP A 1 98 ? -22.5 8.211 7.398 1 81.5 98 ASP A CA 1
ATOM 761 C C . ASP A 1 98 ? -21.125 8.273 8.078 1 81.5 98 ASP A C 1
ATOM 763 O O . ASP A 1 98 ? -20.891 9.125 8.93 1 81.5 98 ASP A O 1
ATOM 767 N N . TYR A 1 99 ? -20.328 7.43 7.723 1 83.88 99 TYR A N 1
ATOM 768 C CA . TYR A 1 99 ? -18.984 7.398 8.289 1 83.88 99 TYR A CA 1
ATOM 769 C C . TYR A 1 99 ? -18.062 8.359 7.547 1 83.88 99 TYR A C 1
ATOM 771 O O . TYR A 1 99 ? -17.906 8.258 6.328 1 83.88 99 TYR A O 1
ATOM 779 N N . ILE A 1 100 ? -17.531 9.273 8.234 1 86.5 100 ILE A N 1
ATOM 780 C CA . ILE A 1 100 ? -16.578 10.219 7.676 1 86.5 100 ILE A CA 1
ATOM 781 C C . ILE A 1 100 ? -15.219 10.031 8.352 1 86.5 100 ILE A C 1
ATOM 783 O O . ILE A 1 100 ? -15.109 10.125 9.578 1 86.5 100 ILE A O 1
ATOM 787 N N . GLY A 1 101 ? -14.18 9.719 7.547 1 87.5 101 GLY A N 1
ATOM 788 C CA . GLY A 1 101 ? -12.828 9.688 8.086 1 87.5 101 GLY A CA 1
ATOM 789 C C . GLY A 1 101 ? -12.219 11.07 8.242 1 87.5 101 GLY A C 1
ATOM 790 O O . GLY A 1 101 ? -12.297 11.898 7.332 1 87.5 101 GLY A O 1
ATOM 791 N N . ILE A 1 102 ? -11.711 11.344 9.414 1 88.25 102 ILE A N 1
ATOM 792 C CA . ILE A 1 102 ? -11.086 12.641 9.641 1 88.25 102 ILE A CA 1
ATOM 793 C C . ILE A 1 102 ? -9.672 12.445 10.172 1 88.25 102 ILE A C 1
ATOM 795 O O . ILE A 1 102 ? -9.438 11.602 11.047 1 88.25 102 ILE A O 1
ATOM 799 N N . ALA A 1 103 ? -8.766 13.125 9.648 1 90.88 103 ALA A N 1
ATOM 800 C CA . ALA A 1 103 ? -7.387 13.172 10.133 1 90.88 103 ALA A CA 1
ATOM 801 C C . ALA A 1 103 ? -6.918 14.617 10.32 1 90.88 103 ALA A C 1
ATOM 803 O O . ALA A 1 103 ? -7.148 15.461 9.453 1 90.88 103 ALA A O 1
ATOM 804 N N . LYS A 1 104 ? -6.363 14.852 11.43 1 92.81 104 LYS A N 1
ATOM 805 C CA . LYS A 1 104 ? -5.668 16.109 11.719 1 92.81 104 LYS A CA 1
ATOM 806 C C . LYS A 1 104 ? -4.176 15.875 11.922 1 92.81 104 LYS A C 1
ATOM 808 O O . LYS A 1 104 ? -3.77 15.195 12.867 1 92.81 104 LYS A O 1
ATOM 813 N N . MET A 1 105 ? -3.424 16.453 11.023 1 94.62 105 MET A N 1
ATOM 814 C CA . MET A 1 105 ? -2.006 16.109 10.992 1 94.62 105 MET A CA 1
ATOM 815 C C . MET A 1 105 ? -1.14 17.375 10.992 1 94.62 105 MET A C 1
ATOM 817 O O . MET A 1 105 ? -1.473 18.359 10.336 1 94.62 105 MET A O 1
ATOM 821 N N . ARG A 1 106 ? -0.047 17.312 11.672 1 95.56 106 ARG A N 1
ATOM 822 C CA . ARG A 1 106 ? 0.983 18.344 11.617 1 95.56 106 ARG A CA 1
ATOM 823 C C . ARG A 1 106 ? 2.139 17.922 10.719 1 95.56 106 ARG A C 1
ATOM 825 O O . ARG A 1 106 ? 2.566 16.766 10.75 1 95.56 106 ARG A O 1
ATOM 832 N N . ILE A 1 107 ? 2.561 18.844 9.977 1 92.88 107 ILE A N 1
ATOM 833 C CA . ILE A 1 107 ? 3.707 18.594 9.102 1 92.88 107 ILE A CA 1
ATOM 834 C C . ILE A 1 107 ? 4.992 19.031 9.812 1 92.88 107 ILE A C 1
ATOM 836 O O . ILE A 1 107 ? 5.125 20.188 10.227 1 92.88 107 ILE A O 1
ATOM 840 N N . GLU A 1 108 ? 5.945 18.172 10.008 1 92.12 108 GLU A N 1
ATOM 841 C CA . GLU A 1 108 ? 7.281 18.438 10.531 1 92.12 108 GLU A CA 1
AT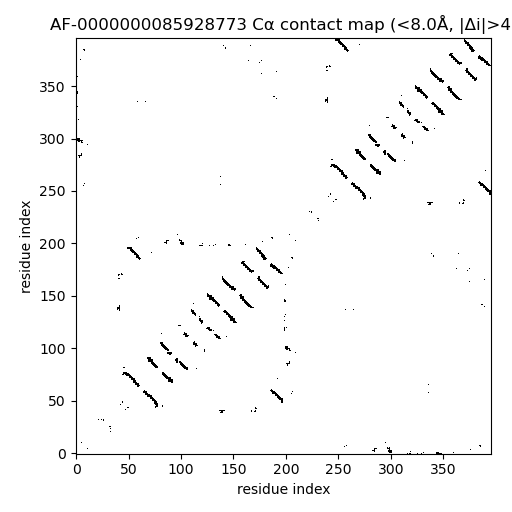OM 842 C C . GLU A 1 108 ? 8.359 17.859 9.617 1 92.12 108 GLU A C 1
ATOM 844 O O . GLU A 1 108 ? 8.688 16.672 9.711 1 92.12 108 GLU A O 1
ATOM 849 N N . GLY A 1 109 ? 8.922 18.766 8.789 1 88.69 109 GLY A N 1
ATOM 850 C CA . GLY A 1 109 ? 9.852 18.266 7.785 1 88.69 109 GLY A CA 1
ATOM 851 C C . GLY A 1 109 ? 9.203 17.328 6.785 1 88.69 109 GLY A C 1
ATOM 852 O O . GLY A 1 109 ? 8.227 17.688 6.125 1 88.69 109 GLY A O 1
ATOM 853 N N . ASN A 1 110 ? 9.672 16.109 6.758 1 91.5 110 ASN A N 1
ATOM 854 C CA . ASN A 1 110 ? 9.125 15.102 5.852 1 91.5 110 ASN A CA 1
ATOM 855 C C . ASN A 1 110 ? 8.25 14.094 6.586 1 91.5 110 ASN A C 1
ATOM 857 O O . ASN A 1 110 ? 8.031 12.984 6.105 1 91.5 110 ASN A O 1
ATOM 861 N N . LYS A 1 111 ? 7.797 14.57 7.738 1 94.06 111 LYS A N 1
ATOM 862 C CA . LYS A 1 111 ? 6.973 13.68 8.555 1 94.06 111 LYS A CA 1
ATOM 863 C C . LYS A 1 111 ? 5.602 14.289 8.82 1 94.06 111 LYS A C 1
ATOM 865 O O . LYS A 1 111 ? 5.441 15.516 8.773 1 94.06 111 LYS A O 1
ATOM 870 N N . LEU A 1 112 ? 4.711 13.43 8.945 1 95.5 112 LEU A N 1
ATOM 871 C CA . LEU A 1 112 ? 3.383 13.805 9.422 1 95.5 112 LEU A CA 1
ATOM 872 C C . LEU A 1 112 ? 3.104 13.188 10.789 1 95.5 112 LEU A C 1
ATOM 874 O O . LEU A 1 112 ? 3.404 12.016 11.023 1 95.5 112 LEU A O 1
ATOM 878 N N . PHE A 1 113 ? 2.525 13.977 11.633 1 95.38 113 PHE A N 1
ATOM 879 C CA . PHE A 1 113 ? 2.133 13.516 12.953 1 95.38 113 PHE A CA 1
ATOM 880 C C . PHE A 1 113 ? 0.678 13.859 13.242 1 95.38 113 PHE A C 1
ATOM 882 O O . PHE A 1 113 ? 0.174 14.883 12.766 1 95.38 113 PHE A O 1
ATOM 889 N N . TRP A 1 114 ? 0.099 12.992 13.961 1 94.56 114 TRP A N 1
ATOM 890 C CA . TRP A 1 114 ? -1.265 13.273 14.398 1 94.56 114 TRP A CA 1
ATOM 891 C C . TRP A 1 114 ? -1.305 14.516 15.289 1 94.56 114 TRP A C 1
ATOM 893 O O . TRP A 1 114 ? -0.459 14.68 16.172 1 94.56 114 TRP A O 1
ATOM 903 N N . ASP A 1 115 ? -2.246 15.375 14.945 1 93.62 115 ASP A N 1
ATOM 904 C CA . ASP A 1 115 ? -2.451 16.562 15.781 1 93.62 115 ASP A CA 1
ATOM 905 C C . ASP A 1 115 ? -3.633 16.359 16.719 1 93.62 115 ASP A C 1
ATOM 907 O O . ASP A 1 115 ? -4.789 16.484 16.312 1 93.62 115 ASP A O 1
ATOM 911 N N . GLY A 1 116 ? -3.334 16.125 17.953 1 88.25 116 GLY A N 1
ATOM 912 C CA . GLY A 1 116 ? -4.379 15.953 18.953 1 88.25 116 GLY A CA 1
ATOM 913 C C . GLY A 1 116 ? -4.422 14.547 19.531 1 88.25 116 GLY A C 1
ATOM 914 O O . GLY A 1 116 ? -3.43 13.82 19.469 1 88.25 116 GLY A O 1
ATOM 915 N N . GLU A 1 117 ? -5.492 14.32 20.281 1 86.19 117 GLU A N 1
ATOM 916 C CA . GLU A 1 117 ? -5.715 13.016 20.891 1 86.19 117 GLU A CA 1
ATOM 917 C C . GLU A 1 117 ? -6.91 12.305 20.25 1 86.19 117 GLU A C 1
ATOM 919 O O . GLU A 1 117 ? -7.859 12.953 19.812 1 86.19 117 GLU A O 1
ATOM 924 N N . MET A 1 118 ? -6.648 11.078 20.094 1 86.19 118 MET A N 1
ATOM 925 C CA . MET A 1 118 ? -7.758 10.258 19.625 1 86.19 118 MET A CA 1
ATOM 926 C C . MET A 1 118 ? -8.219 9.281 20.703 1 86.19 118 MET A C 1
ATOM 928 O O . MET A 1 118 ? -7.547 8.289 20.984 1 86.19 118 MET A O 1
ATOM 932 N N . LYS A 1 119 ? -9.312 9.602 21.312 1 89.5 119 LYS A N 1
ATOM 933 C CA . LYS A 1 119 ? -9.773 8.781 22.438 1 89.5 119 LYS A CA 1
ATOM 934 C C . LYS A 1 119 ? -11.023 7.992 22.062 1 89.5 119 LYS A C 1
ATOM 936 O O . LYS A 1 119 ? -11.359 7.004 22.719 1 89.5 119 LYS A O 1
ATOM 941 N N . GLU A 1 120 ? -11.641 8.594 21.047 1 88.31 120 GLU A N 1
ATOM 942 C CA . GLU A 1 120 ? -12.883 7.969 20.609 1 88.31 120 GLU A CA 1
ATOM 943 C C . GLU A 1 120 ? -13.078 8.125 19.109 1 88.31 120 GLU A C 1
ATOM 945 O O . GLU A 1 120 ? -12.68 9.141 18.531 1 88.31 120 GLU A O 1
ATOM 950 N N . ASP A 1 121 ? -13.609 7.082 18.562 1 83.44 121 ASP A N 1
ATOM 951 C CA . ASP A 1 121 ? -14.055 7.227 17.188 1 83.44 121 ASP A CA 1
ATOM 952 C C . ASP A 1 121 ? -15.32 8.078 17.109 1 83.44 121 ASP A C 1
ATOM 954 O O . ASP A 1 121 ? -16.375 7.691 17.625 1 83.44 121 ASP A O 1
ATOM 958 N N . PRO A 1 122 ? -15.203 9.117 16.438 1 82.12 122 PRO A N 1
ATOM 959 C CA . PRO A 1 122 ? -16.344 10.031 16.453 1 82.12 122 PRO A CA 1
ATOM 960 C C . PRO A 1 122 ? -17.547 9.484 15.688 1 82.12 122 PRO A C 1
ATOM 962 O O . PRO A 1 122 ? -18.672 9.969 15.859 1 82.12 122 PRO A O 1
ATOM 965 N N . ASN A 1 123 ? -17.375 8.453 14.836 1 80.25 123 ASN A N 1
ATOM 966 C CA . ASN A 1 123 ? -18.469 7.891 14.055 1 80.25 123 ASN A CA 1
ATOM 967 C C . ASN A 1 123 ? -19.25 6.844 14.852 1 80.25 123 ASN A C 1
ATOM 969 O O . ASN A 1 123 ? -20.469 6.738 14.719 1 80.25 123 ASN A O 1
ATOM 973 N N . THR A 1 124 ? -18.562 6.102 15.695 1 78.12 124 THR A N 1
ATOM 974 C CA . THR A 1 124 ? -19.188 4.945 16.328 1 78.12 124 THR A CA 1
ATOM 975 C C . THR A 1 124 ? -19.297 5.141 17.828 1 78.12 124 THR A C 1
ATOM 977 O O . THR A 1 124 ? -20.062 4.445 18.5 1 78.12 124 THR A O 1
ATOM 980 N N . GLY A 1 125 ? -18.484 6.012 18.359 1 82.44 125 GLY A N 1
ATOM 981 C CA . GLY A 1 125 ? -18.422 6.199 19.797 1 82.44 125 GLY A CA 1
ATOM 982 C C . GLY A 1 125 ? -17.531 5.195 20.484 1 82.44 125 GLY A C 1
ATOM 983 O O . GLY A 1 125 ? -17.391 5.23 21.719 1 82.44 125 GLY A O 1
ATOM 984 N N . ALA A 1 126 ? -16.891 4.387 19.719 1 85.88 126 ALA A N 1
ATOM 985 C CA . ALA A 1 126 ? -16.016 3.373 20.312 1 85.88 126 ALA A CA 1
ATOM 986 C C . ALA A 1 126 ? -14.781 4.012 20.938 1 85.88 126 ALA A C 1
ATOM 988 O O . ALA A 1 126 ? -14.211 4.953 20.391 1 85.88 126 ALA A O 1
ATOM 989 N N . ARG A 1 127 ? -14.391 3.453 22.062 1 91.94 127 ARG A N 1
ATOM 990 C CA . ARG A 1 127 ? -13.195 3.945 22.75 1 91.94 127 ARG A CA 1
ATOM 991 C C . ARG A 1 127 ? -11.93 3.502 22.031 1 91.94 127 ARG A C 1
ATOM 993 O O . ARG A 1 127 ? -11.828 2.352 21.594 1 91.94 127 ARG A O 1
ATOM 1000 N N . ILE A 1 128 ? -10.961 4.422 21.891 1 93.12 128 ILE A N 1
ATOM 1001 C CA . ILE A 1 128 ? -9.688 4.172 21.219 1 93.12 128 ILE A CA 1
ATOM 1002 C C . ILE A 1 128 ? -8.547 4.262 22.234 1 93.12 128 ILE A C 1
ATOM 1004 O O . ILE A 1 128 ? -8.523 5.16 23.078 1 93.12 128 ILE A O 1
ATOM 1008 N N . ARG A 1 129 ? -7.672 3.293 22.219 1 93.94 129 ARG A N 1
ATOM 1009 C CA . ARG A 1 129 ? -6.477 3.266 23.047 1 93.94 129 ARG A CA 1
ATOM 1010 C C . ARG A 1 129 ? -5.223 3.055 22.203 1 93.94 129 ARG A C 1
ATOM 1012 O O . ARG A 1 129 ? -5.301 2.58 21.078 1 93.94 129 ARG A O 1
ATOM 1019 N N . ASN A 1 130 ? -4.051 3.578 22.766 1 94.81 130 ASN A N 1
ATOM 1020 C CA . ASN A 1 130 ? -2.734 3.318 22.188 1 94.81 130 ASN A CA 1
ATOM 1021 C C . ASN A 1 130 ? -2.668 3.754 20.734 1 94.81 130 ASN A C 1
ATOM 1023 O O . ASN A 1 130 ? -2.197 3.002 19.875 1 94.81 130 ASN A O 1
ATOM 1027 N N . HIS A 1 131 ? -3.256 4.918 20.5 1 93.44 131 HIS A N 1
ATOM 1028 C CA . HIS A 1 131 ? -3.25 5.457 19.141 1 93.44 131 HIS A CA 1
ATOM 1029 C C . HIS A 1 131 ? -1.859 5.941 18.75 1 93.44 131 HIS A C 1
ATOM 1031 O O . HIS A 1 131 ? -1.205 6.652 19.516 1 93.44 131 HIS A O 1
ATOM 1037 N N . SER A 1 132 ? -1.379 5.477 17.656 1 93.69 132 SER A N 1
ATOM 1038 C CA . SER A 1 132 ? -0.128 5.934 17.062 1 93.69 132 SER A CA 1
ATOM 1039 C C . SER A 1 132 ? -0.31 6.281 15.586 1 93.69 132 SER A C 1
ATOM 1041 O O . SER A 1 132 ? -1.033 5.59 14.867 1 93.69 132 SER A O 1
ATOM 1043 N N . PHE A 1 133 ? 0.342 7.355 15.234 1 93.94 133 PHE A N 1
ATOM 1044 C CA . PHE A 1 133 ? 0.251 7.875 13.875 1 93.94 133 PHE A CA 1
ATOM 1045 C C . PHE A 1 133 ? 1.595 8.43 13.414 1 93.94 133 PHE A C 1
ATOM 1047 O O . PHE A 1 133 ? 2.234 9.195 14.133 1 93.94 133 PHE A O 1
ATOM 1054 N N . GLU A 1 134 ? 1.95 7.953 12.188 1 94.25 134 GLU A N 1
ATOM 1055 C CA . GLU A 1 134 ? 3.17 8.477 11.578 1 94.25 134 GLU A CA 1
ATOM 1056 C C . GLU A 1 134 ? 3.051 8.523 10.055 1 94.25 134 GLU A C 1
ATOM 1058 O O . GLU A 1 134 ? 2.598 7.559 9.43 1 94.25 134 GLU A O 1
ATOM 1063 N N . GLY A 1 135 ? 3.391 9.609 9.508 1 95.94 135 GLY A N 1
ATOM 1064 C CA . GLY A 1 135 ? 3.41 9.766 8.055 1 95.94 135 GLY A CA 1
ATOM 1065 C C . GLY A 1 135 ? 4.766 10.18 7.52 1 95.94 135 GLY A C 1
ATOM 1066 O O . GLY A 1 135 ? 5.543 10.828 8.227 1 95.94 135 GLY A O 1
ATOM 1067 N N . PHE A 1 136 ? 5.047 9.781 6.375 1 96 136 PHE A N 1
ATOM 1068 C CA . PHE A 1 136 ? 6.254 10.125 5.633 1 96 136 PHE A CA 1
ATOM 1069 C C . PHE A 1 136 ? 5.906 10.812 4.316 1 96 136 PHE A C 1
ATOM 1071 O O . PHE A 1 136 ? 4.992 10.383 3.611 1 96 136 PHE A O 1
ATOM 1078 N N . VAL A 1 137 ? 6.645 11.844 4.043 1 94.31 137 VAL A N 1
ATOM 1079 C CA . VAL A 1 137 ? 6.355 12.648 2.857 1 94.31 137 VAL A CA 1
ATOM 1080 C C . VAL A 1 137 ? 7.598 12.734 1.977 1 94.31 137 VAL A C 1
ATOM 1082 O O . VAL A 1 137 ? 8.68 13.086 2.453 1 94.31 137 VAL A O 1
ATOM 1085 N N . THR A 1 138 ? 7.48 12.328 0.764 1 94.12 138 THR A N 1
ATOM 1086 C CA . THR A 1 138 ? 8.484 12.586 -0.264 1 94.12 138 THR A CA 1
ATOM 1087 C C . THR A 1 138 ? 7.938 13.539 -1.326 1 94.12 138 THR A C 1
ATOM 1089 O O . THR A 1 138 ? 6.895 14.164 -1.13 1 94.12 138 THR A O 1
ATOM 1092 N N . ASP A 1 139 ? 8.633 13.734 -2.393 1 91.25 139 ASP A N 1
ATOM 1093 C CA . ASP A 1 139 ? 8.203 14.656 -3.439 1 91.25 139 ASP A CA 1
ATOM 1094 C C . ASP A 1 139 ? 6.906 14.188 -4.09 1 91.25 139 ASP A C 1
ATOM 1096 O O . ASP A 1 139 ? 6.102 15.008 -4.543 1 91.25 139 ASP A O 1
ATOM 1100 N N . ASN A 1 140 ? 6.727 12.852 -4.109 1 94.12 140 ASN A N 1
ATOM 1101 C CA . ASN A 1 140 ? 5.562 12.375 -4.844 1 94.12 140 ASN A CA 1
ATOM 1102 C C . ASN A 1 140 ? 4.832 11.266 -4.082 1 94.12 140 ASN A C 1
ATOM 1104 O O . ASN A 1 140 ? 3.971 10.594 -4.641 1 94.12 140 ASN A O 1
ATOM 1108 N N . GLN A 1 141 ? 5.184 11.008 -2.842 1 96.25 141 GLN A N 1
ATOM 1109 C CA . GLN A 1 141 ? 4.508 9.977 -2.061 1 96.25 141 GLN A CA 1
ATOM 1110 C C . GLN A 1 141 ? 4.172 10.484 -0.661 1 96.25 141 GLN A C 1
ATOM 1112 O O . GLN A 1 141 ? 4.922 11.266 -0.08 1 96.25 141 GLN A O 1
ATOM 1117 N N . ILE A 1 142 ? 3.129 10.047 -0.174 1 96.75 142 ILE A N 1
ATOM 1118 C CA . ILE A 1 142 ? 2.787 10.117 1.242 1 96.75 142 ILE A CA 1
ATOM 1119 C C . ILE A 1 142 ? 2.447 8.727 1.764 1 96.75 142 ILE A C 1
ATOM 1121 O O . ILE A 1 142 ? 1.582 8.047 1.208 1 96.75 142 ILE A O 1
ATOM 1125 N N . TYR A 1 143 ? 3.174 8.297 2.711 1 97.19 143 TYR A N 1
ATOM 1126 C CA . TYR A 1 143 ? 2.936 7.016 3.357 1 97.19 143 TYR A CA 1
ATOM 1127 C C . TYR A 1 143 ? 2.533 7.203 4.816 1 97.19 143 TYR A C 1
ATOM 1129 O O . TYR A 1 143 ? 3.248 7.848 5.586 1 97.19 143 TYR A O 1
ATOM 1137 N N . ILE A 1 144 ? 1.369 6.656 5.18 1 96.62 144 ILE A N 1
ATOM 1138 C CA . ILE A 1 144 ? 0.839 6.855 6.523 1 96.62 144 ILE A CA 1
ATOM 1139 C C . ILE A 1 144 ? 0.602 5.5 7.188 1 96.62 144 ILE A C 1
ATOM 1141 O O . ILE A 1 144 ? 0.023 4.598 6.582 1 96.62 144 ILE A O 1
ATOM 1145 N N . LEU A 1 145 ? 1.076 5.391 8.352 1 96.06 145 LEU A N 1
ATOM 1146 C CA . LEU A 1 145 ? 0.806 4.258 9.227 1 96.06 145 LEU A CA 1
ATOM 1147 C C . LEU A 1 145 ? 0.033 4.699 10.461 1 96.06 145 LEU A C 1
ATOM 1149 O O . LEU A 1 145 ? 0.424 5.66 11.133 1 96.06 145 LEU A O 1
ATOM 1153 N N . GLU A 1 146 ? -1.029 4.031 10.727 1 94.94 146 GLU A N 1
ATOM 1154 C CA . GLU A 1 146 ? -1.843 4.305 11.914 1 94.94 146 GLU A CA 1
ATOM 1155 C C . GLU A 1 146 ? -2.184 3.016 12.656 1 94.94 146 GLU A C 1
ATOM 1157 O O . GLU A 1 146 ? -2.627 2.039 12.047 1 94.94 146 GLU A O 1
ATOM 1162 N N . THR A 1 147 ? -1.916 3.033 13.898 1 94.38 147 THR A N 1
ATOM 1163 C CA . THR A 1 147 ? -2.303 1.896 14.727 1 94.38 147 THR A CA 1
ATOM 1164 C C . THR A 1 147 ? -3.125 2.357 15.922 1 94.38 147 THR A C 1
ATOM 1166 O O . THR A 1 147 ? -2.928 3.463 16.438 1 94.38 147 THR A O 1
ATOM 1169 N N . TYR A 1 148 ? -3.998 1.513 16.328 1 93.38 148 TYR A N 1
ATOM 1170 C CA . TYR A 1 148 ? -4.793 1.79 17.516 1 93.38 148 TYR A CA 1
ATOM 1171 C C . TYR A 1 148 ? -5.555 0.548 17.969 1 93.38 148 TYR A C 1
ATOM 1173 O O . TYR A 1 148 ? -5.629 -0.44 17.234 1 93.38 148 TYR A O 1
ATOM 1181 N N . GLU A 1 149 ? -6 0.635 19.219 1 94.44 149 GLU A N 1
ATOM 1182 C CA . GLU A 1 149 ? -6.898 -0.377 19.766 1 94.44 149 GLU A CA 1
ATOM 1183 C C . GLU A 1 149 ? -8.32 0.161 19.906 1 94.44 149 GLU A C 1
ATOM 1185 O O . GLU A 1 149 ? -8.531 1.241 20.453 1 94.44 149 GLU A O 1
ATOM 1190 N N . GLU A 1 150 ? -9.18 -0.582 19.328 1 92 150 GLU A N 1
ATOM 1191 C CA . GLU A 1 150 ? -10.586 -0.262 19.516 1 92 150 GLU A CA 1
ATOM 1192 C C . GLU A 1 150 ? -11.227 -1.175 20.562 1 92 150 GLU A C 1
ATOM 1194 O O . GLU A 1 150 ? -11.094 -2.398 20.5 1 92 150 GLU A O 1
ATOM 1199 N N . VAL A 1 151 ? -11.82 -0.538 21.469 1 91.5 151 VAL A N 1
ATOM 1200 C CA . VAL A 1 151 ? -12.523 -1.296 22.5 1 91.5 151 VAL A CA 1
ATOM 1201 C C . VAL A 1 151 ? -13.992 -1.452 22.109 1 91.5 151 VAL A C 1
ATOM 1203 O O . VAL A 1 151 ? -14.742 -0.471 22.078 1 91.5 151 VAL A O 1
ATOM 1206 N N . LEU A 1 152 ? -14.367 -2.65 21.953 1 84.94 152 LEU A N 1
ATOM 1207 C CA . LEU A 1 152 ? -15.742 -2.938 21.547 1 84.94 152 LEU A CA 1
ATOM 1208 C C . LEU A 1 152 ? -16.672 -2.904 22.75 1 84.94 152 LEU A C 1
ATOM 1210 O O . LEU A 1 152 ? -16.234 -2.996 23.891 1 84.94 152 LEU A O 1
ATOM 1214 N N . PRO A 1 153 ? -17.984 -2.76 22.422 1 82.31 153 PRO A N 1
ATOM 1215 C CA . PRO A 1 153 ? -18.953 -2.645 23.516 1 82.31 153 PRO A CA 1
ATOM 1216 C C . PRO A 1 153 ? -18.891 -3.822 24.484 1 82.31 153 PRO A C 1
ATOM 1218 O O . PRO A 1 153 ? -19.062 -3.641 25.688 1 82.31 153 P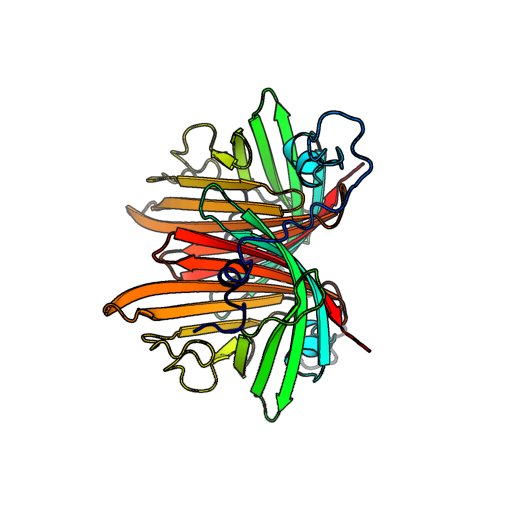RO A O 1
ATOM 1221 N N . ALA A 1 154 ? -18.609 -5.008 23.969 1 86.88 154 ALA A N 1
ATOM 1222 C CA . ALA A 1 154 ? -18.578 -6.207 24.812 1 86.88 154 ALA A CA 1
ATOM 1223 C C . ALA A 1 154 ? -17.25 -6.301 25.562 1 86.88 154 ALA A C 1
ATOM 1225 O O . ALA A 1 154 ? -17.047 -7.211 26.375 1 86.88 154 ALA A O 1
ATOM 1226 N N . GLY A 1 155 ? -16.359 -5.324 25.375 1 86.12 155 GLY A N 1
ATOM 1227 C CA . GLY A 1 155 ? -15.094 -5.297 26.094 1 86.12 155 GLY A CA 1
ATOM 1228 C C . GLY A 1 155 ? -13.945 -5.875 25.281 1 86.12 155 GLY A C 1
ATOM 1229 O O . GLY A 1 155 ? -12.781 -5.746 25.656 1 86.12 155 GLY A O 1
ATOM 1230 N N . ASP A 1 156 ? -14.258 -6.539 24.172 1 90.31 156 ASP A N 1
ATOM 1231 C CA . ASP A 1 156 ? -13.227 -7.094 23.312 1 90.31 156 ASP A CA 1
ATOM 1232 C C . ASP A 1 156 ? -12.391 -5.984 22.672 1 90.31 156 ASP A C 1
ATOM 1234 O O . ASP A 1 156 ? -12.891 -4.887 22.422 1 90.31 156 ASP A O 1
ATOM 1238 N N . ILE A 1 157 ? -11.141 -6.336 22.5 1 94.06 157 ILE A N 1
ATOM 1239 C CA . ILE A 1 157 ? -10.227 -5.348 21.938 1 94.06 157 ILE A CA 1
ATOM 1240 C C . ILE A 1 157 ? -9.797 -5.773 20.547 1 94.06 157 ILE A C 1
ATOM 1242 O O . ILE A 1 157 ? -9.375 -6.91 20.328 1 94.06 157 ILE A O 1
ATOM 1246 N N . GLU A 1 158 ? -10.016 -4.867 19.625 1 92.12 158 GLU A N 1
ATOM 1247 C CA . GLU A 1 158 ? -9.492 -5.055 18.266 1 92.12 158 GLU A CA 1
ATOM 1248 C C . GLU A 1 158 ? -8.266 -4.18 18.031 1 92.12 158 GLU A C 1
ATOM 1250 O O . GLU A 1 158 ? -8.328 -2.955 18.172 1 92.12 158 GLU A O 1
ATOM 1255 N N . ARG A 1 159 ? -7.141 -4.855 17.766 1 94.88 159 ARG A N 1
ATOM 1256 C CA . ARG A 1 159 ? -5.945 -4.121 17.375 1 94.88 159 ARG A CA 1
ATOM 1257 C C . ARG A 1 159 ? -5.945 -3.838 15.875 1 94.88 159 ARG A C 1
ATOM 1259 O O . ARG A 1 159 ? -5.961 -4.766 15.062 1 94.88 159 ARG A O 1
ATOM 1266 N N . ARG A 1 160 ? -5.914 -2.588 15.578 1 93.06 160 ARG A N 1
ATOM 1267 C CA . ARG A 1 160 ? -6.043 -2.188 14.188 1 93.06 160 ARG A CA 1
ATOM 1268 C C . ARG A 1 160 ? -4.766 -1.524 13.68 1 93.06 160 ARG A C 1
ATOM 1270 O O . ARG A 1 160 ? -4.129 -0.76 14.414 1 93.06 160 ARG A O 1
ATOM 1277 N N . ARG A 1 161 ? -4.375 -1.85 12.484 1 94.19 161 ARG A N 1
ATOM 1278 C CA . ARG A 1 161 ? -3.268 -1.242 11.758 1 94.19 161 ARG A CA 1
ATOM 1279 C C . ARG A 1 161 ? -3.699 -0.823 10.352 1 94.19 161 ARG A C 1
ATOM 1281 O O . ARG A 1 161 ? -4.121 -1.659 9.555 1 94.19 161 ARG A O 1
ATOM 1288 N N . ASN A 1 162 ? -3.604 0.419 10.094 1 93.5 162 ASN A N 1
ATOM 1289 C CA . ASN A 1 162 ? -3.988 0.99 8.805 1 93.5 162 ASN A CA 1
ATOM 1290 C C . ASN A 1 162 ? -2.791 1.605 8.086 1 93.5 162 ASN A C 1
ATOM 1292 O O . ASN A 1 162 ? -2 2.328 8.695 1 93.5 162 ASN A O 1
ATOM 1296 N N . THR A 1 163 ? -2.693 1.258 6.844 1 95.56 163 THR A N 1
ATOM 1297 C CA . THR A 1 163 ? -1.705 1.928 6.004 1 95.56 163 THR A CA 1
ATOM 1298 C C . THR A 1 163 ? -2.377 2.615 4.82 1 95.56 163 THR A C 1
ATOM 1300 O O . THR A 1 163 ? -3.289 2.057 4.207 1 95.56 163 THR A O 1
ATOM 1303 N N . THR A 1 164 ? -2.004 3.809 4.551 1 95.94 164 THR A N 1
ATOM 1304 C CA . THR A 1 164 ? -2.416 4.559 3.371 1 95.94 164 THR A CA 1
ATOM 1305 C C . THR A 1 164 ? -1.198 5.055 2.594 1 95.94 164 THR A C 1
ATOM 1307 O O . THR A 1 164 ? -0.264 5.605 3.18 1 95.94 164 THR A O 1
ATOM 1310 N N . HIS A 1 165 ? -1.212 4.762 1.354 1 97.38 165 HIS A N 1
ATOM 1311 C CA . HIS A 1 165 ? -0.12 5.172 0.479 1 97.38 165 HIS A CA 1
ATOM 1312 C C . HIS A 1 165 ? -0.635 5.996 -0.695 1 97.38 165 HIS A C 1
ATOM 1314 O O . HIS A 1 165 ? -1.353 5.48 -1.555 1 97.38 165 HIS A O 1
ATOM 1320 N N . TYR A 1 166 ? -0.335 7.312 -0.655 1 97.12 166 TYR A N 1
ATOM 1321 C CA . TYR A 1 166 ? -0.616 8.18 -1.791 1 97.12 166 TYR A CA 1
ATOM 1322 C C . TYR A 1 166 ? 0.577 8.25 -2.736 1 97.12 166 TYR A C 1
ATOM 1324 O O . TYR A 1 166 ? 1.704 8.508 -2.307 1 97.12 166 TYR A O 1
ATOM 1332 N N . CYS A 1 167 ? 0.328 8.008 -3.939 1 96.38 167 CYS A N 1
ATOM 1333 C CA . CYS A 1 167 ? 1.301 8.164 -5.016 1 96.38 167 CYS A CA 1
ATOM 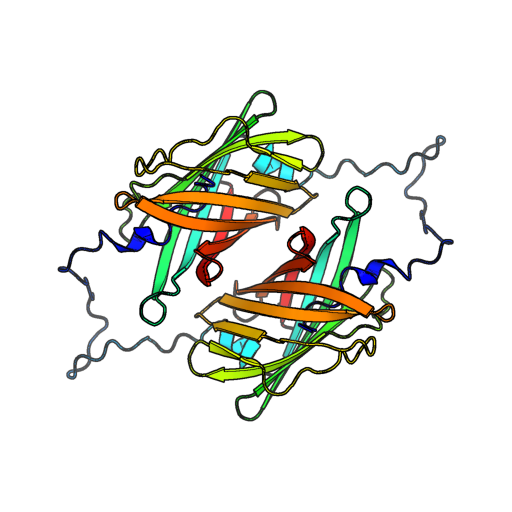1334 C C . CYS A 1 167 ? 0.824 9.18 -6.039 1 96.38 167 CYS A C 1
ATOM 1336 O O . CYS A 1 167 ? -0.173 8.961 -6.73 1 96.38 167 CYS A O 1
ATOM 1338 N N . PHE A 1 168 ? 1.568 10.234 -6.129 1 95.88 168 PHE A N 1
ATOM 1339 C CA . PHE A 1 168 ? 1.127 11.328 -6.984 1 95.88 168 PHE A CA 1
ATOM 1340 C C . PHE A 1 168 ? 1.733 11.211 -8.375 1 95.88 168 PHE A C 1
ATOM 1342 O O . PHE A 1 168 ? 2.953 11.289 -8.539 1 95.88 168 PHE A O 1
ATOM 1349 N N . LEU A 1 169 ? 0.849 11.023 -9.289 1 93.25 169 LEU A N 1
ATOM 1350 C CA . LEU A 1 169 ? 1.248 10.938 -10.688 1 93.25 169 LEU A CA 1
ATOM 1351 C C . LEU A 1 169 ? 1.484 12.32 -11.273 1 93.25 169 LEU A C 1
ATOM 1353 O O . LEU A 1 169 ? 2.271 12.477 -12.211 1 93.25 169 LEU A O 1
ATOM 1357 N N . SER A 1 170 ? 0.802 13.297 -10.789 1 91.88 170 SER A N 1
ATOM 1358 C CA . SER A 1 170 ? 0.932 14.719 -11.07 1 91.88 170 SER A CA 1
ATOM 1359 C C . SER A 1 170 ? 0.431 15.562 -9.898 1 91.88 170 SER A C 1
ATOM 1361 O O . SER A 1 170 ? 0.109 15.023 -8.836 1 91.88 170 SER A O 1
ATOM 1363 N N . GLU A 1 171 ? 0.393 16.875 -10.07 1 92.25 171 GLU A N 1
ATOM 1364 C CA . GLU A 1 171 ? -0.112 17.766 -9.031 1 92.25 171 GLU A CA 1
ATOM 1365 C C . GLU A 1 171 ? -1.619 17.609 -8.852 1 92.25 171 GLU A C 1
ATOM 1367 O O . GLU A 1 171 ? -2.174 18.016 -7.824 1 92.25 171 GLU A O 1
ATOM 1372 N N . ASN A 1 172 ? -2.289 16.984 -9.93 1 94.94 172 ASN A N 1
ATOM 1373 C CA . ASN A 1 172 ? -3.746 16.906 -9.883 1 94.94 172 ASN A CA 1
ATOM 1374 C C . ASN A 1 172 ? -4.234 15.469 -9.969 1 94.94 172 ASN A C 1
ATOM 1376 O O . ASN A 1 172 ? -5.426 15.219 -10.141 1 94.94 172 ASN A O 1
ATOM 1380 N N . GLU A 1 173 ? -3.377 14.516 -9.906 1 95.62 173 GLU A N 1
ATOM 1381 C CA . GLU A 1 173 ? -3.729 13.102 -10.008 1 95.62 173 GLU A CA 1
ATOM 1382 C C . GLU A 1 173 ? -2.924 12.266 -9.023 1 95.62 173 GLU A C 1
ATOM 1384 O O . GLU A 1 173 ? -1.706 12.414 -8.922 1 95.62 173 GLU A O 1
ATOM 1389 N N . ALA A 1 174 ? -3.607 11.445 -8.344 1 96.31 174 ALA A N 1
ATOM 1390 C CA . ALA A 1 174 ? -2.938 10.555 -7.402 1 96.31 174 ALA A CA 1
ATOM 1391 C C . ALA A 1 174 ? -3.598 9.18 -7.379 1 96.31 174 ALA A C 1
ATOM 1393 O O . ALA A 1 174 ? -4.754 9.031 -7.785 1 96.31 174 ALA A O 1
ATOM 1394 N N . VAL A 1 175 ? -2.85 8.195 -7.059 1 96 175 VAL A N 1
ATOM 1395 C CA . VAL A 1 175 ? -3.357 6.879 -6.676 1 96 175 VAL A CA 1
ATOM 1396 C C . VAL A 1 175 ? -3.201 6.684 -5.168 1 96 175 VAL A C 1
ATOM 1398 O O . VAL A 1 175 ? -2.141 6.965 -4.605 1 96 175 VAL A O 1
ATOM 1401 N N . MET A 1 176 ? -4.23 6.281 -4.582 1 96.5 176 MET A N 1
ATOM 1402 C CA . MET A 1 176 ? -4.215 5.977 -3.152 1 96.5 176 MET A CA 1
ATOM 1403 C C . MET A 1 176 ? -4.488 4.496 -2.91 1 96.5 176 MET A C 1
ATOM 1405 O O . MET A 1 176 ? -5.457 3.945 -3.436 1 96.5 176 MET A O 1
ATOM 1409 N N . THR A 1 177 ? -3.637 3.854 -2.201 1 96.62 177 THR A N 1
ATOM 1410 C CA . THR A 1 177 ? -3.902 2.502 -1.717 1 96.62 177 THR A CA 1
ATOM 1411 C C . THR A 1 177 ? -4.004 2.484 -0.194 1 96.62 177 THR A C 1
ATOM 1413 O O . THR A 1 177 ? -3.396 3.314 0.484 1 96.62 177 THR A O 1
ATOM 1416 N N . ALA A 1 178 ? -4.785 1.54 0.251 1 96 178 ALA A N 1
ATOM 1417 C CA . ALA A 1 178 ? -4.949 1.404 1.695 1 96 178 ALA A CA 1
ATOM 1418 C C . ALA A 1 178 ? -5.168 -0.054 2.088 1 96 178 ALA A C 1
ATOM 1420 O O . ALA A 1 178 ? -5.66 -0.852 1.289 1 96 178 ALA A O 1
ATOM 1421 N N . ASN A 1 179 ? -4.723 -0.347 3.201 1 95 179 ASN A N 1
ATOM 1422 C CA . ASN A 1 179 ? -5.062 -1.638 3.791 1 95 179 ASN A CA 1
ATOM 1423 C C . ASN A 1 179 ? -5.34 -1.515 5.289 1 95 179 ASN A C 1
ATOM 1425 O O . ASN A 1 179 ? -4.859 -0.583 5.938 1 95 179 ASN A O 1
ATOM 1429 N N . VAL A 1 180 ? -6.133 -2.398 5.754 1 94.19 180 VAL A N 1
ATOM 1430 C CA . VAL A 1 180 ? -6.516 -2.459 7.164 1 94.19 180 VAL A CA 1
ATOM 1431 C C . VAL A 1 180 ? -6.312 -3.877 7.691 1 94.19 180 VAL A C 1
ATOM 1433 O O . VAL A 1 180 ? -6.801 -4.844 7.105 1 94.19 180 VAL A O 1
ATOM 1436 N N . TYR A 1 181 ? -5.594 -3.953 8.719 1 93.94 181 TYR A N 1
ATOM 1437 C CA . TYR A 1 181 ? -5.449 -5.203 9.461 1 93.94 181 TYR A CA 1
ATOM 1438 C C . TYR A 1 181 ? -6.145 -5.117 10.812 1 93.94 181 TYR A C 1
ATOM 1440 O O . TYR A 1 181 ? -6.074 -4.086 11.492 1 93.94 181 TYR A O 1
ATOM 1448 N N . VAL A 1 182 ? -6.82 -6.164 11.188 1 92.94 182 VAL A N 1
ATOM 1449 C CA . VAL A 1 182 ? -7.418 -6.328 12.508 1 92.94 182 VAL A CA 1
ATOM 1450 C C . VAL A 1 182 ? -6.879 -7.598 13.164 1 92.94 182 VAL A C 1
ATOM 1452 O O . VAL A 1 182 ? -7.016 -8.695 12.609 1 92.94 182 VAL A O 1
ATOM 1455 N N . ASN A 1 183 ? -6.254 -7.426 14.336 1 93.38 183 ASN A N 1
ATOM 1456 C CA . ASN A 1 183 ? -5.617 -8.531 15.039 1 93.38 183 ASN A CA 1
ATOM 1457 C C . ASN A 1 183 ? -4.691 -9.328 14.117 1 93.38 183 ASN A C 1
ATOM 1459 O O . ASN A 1 183 ? -4.781 -10.555 14.047 1 93.38 183 ASN A O 1
ATOM 1463 N N . ASP A 1 184 ? -3.949 -8.586 13.305 1 90.81 184 ASP A N 1
ATOM 1464 C CA . ASP A 1 184 ? -2.855 -9.062 12.461 1 90.81 184 ASP A CA 1
ATOM 1465 C C . ASP A 1 184 ? -3.387 -9.828 11.25 1 90.81 184 ASP A C 1
ATOM 1467 O O . ASP A 1 184 ? -2.621 -10.484 10.539 1 90.81 184 ASP A O 1
ATOM 1471 N N . GLU A 1 185 ? -4.691 -9.789 11.031 1 92.38 185 GLU A N 1
ATOM 1472 C CA . GLU A 1 185 ? -5.289 -10.383 9.836 1 92.38 185 GLU A CA 1
ATOM 1473 C C . GLU A 1 185 ? -5.773 -9.305 8.867 1 92.38 185 GLU A C 1
ATOM 1475 O O . GLU A 1 185 ? -6.371 -8.312 9.281 1 92.38 185 GLU A O 1
ATOM 1480 N N . LEU A 1 186 ? -5.461 -9.539 7.625 1 95.06 186 LEU A N 1
ATOM 1481 C CA . LEU A 1 186 ? -5.91 -8.578 6.625 1 95.06 186 LEU A CA 1
ATOM 1482 C C . LEU A 1 186 ? -7.434 -8.516 6.582 1 95.06 186 LEU A C 1
ATOM 1484 O O . LEU A 1 186 ? -8.102 -9.531 6.375 1 95.06 186 LEU A O 1
ATOM 1488 N N . LEU A 1 187 ? -7.965 -7.422 6.723 1 94.25 187 LEU A N 1
ATOM 1489 C CA . LEU A 1 187 ? -9.406 -7.23 6.648 1 94.25 187 LEU A CA 1
ATOM 1490 C C . LEU A 1 187 ? -9.805 -6.605 5.316 1 94.25 187 LEU A C 1
ATOM 1492 O O . LEU A 1 187 ? -10.734 -7.078 4.66 1 94.25 187 LEU A O 1
ATOM 1496 N N . VAL A 1 188 ? -9.086 -5.508 4.977 1 94.38 188 VAL A N 1
ATOM 1497 C CA . VAL A 1 188 ? -9.461 -4.754 3.783 1 94.38 188 VAL A CA 1
ATOM 1498 C C . VAL A 1 188 ? -8.203 -4.293 3.049 1 94.38 188 VAL A C 1
ATOM 1500 O O . VAL A 1 188 ? -7.211 -3.914 3.678 1 94.38 188 VAL A O 1
ATOM 1503 N N . PHE A 1 189 ? -8.188 -4.344 1.747 1 94.94 189 PHE A N 1
ATOM 1504 C CA . PHE A 1 189 ? -7.332 -3.498 0.924 1 94.94 189 PHE A CA 1
ATOM 1505 C C . PHE A 1 189 ? -8.148 -2.748 -0.121 1 94.94 189 PHE A C 1
ATOM 1507 O O . PHE A 1 189 ? -9.227 -3.203 -0.519 1 94.94 189 PHE A O 1
ATOM 1514 N N . ALA A 1 190 ? -7.625 -1.545 -0.474 1 94.94 190 ALA A N 1
ATOM 1515 C CA . ALA A 1 190 ? -8.406 -0.665 -1.344 1 94.94 190 ALA A CA 1
ATOM 1516 C C . ALA A 1 190 ? -7.488 0.176 -2.23 1 94.94 190 ALA A C 1
ATOM 1518 O O . ALA A 1 190 ? -6.293 0.305 -1.954 1 94.94 190 ALA A O 1
ATOM 1519 N N . TYR A 1 191 ? -8.148 0.61 -3.273 1 93.69 191 TYR A N 1
ATOM 1520 C CA . TYR A 1 191 ? -7.469 1.496 -4.211 1 93.69 191 TYR A CA 1
ATOM 1521 C C . TYR A 1 191 ? -8.43 2.539 -4.773 1 93.69 191 TYR A C 1
ATOM 1523 O O . TYR A 1 191 ? -9.625 2.271 -4.93 1 93.69 191 TYR A O 1
ATOM 1531 N N . THR A 1 192 ? -7.918 3.738 -4.957 1 94.81 192 THR A N 1
ATOM 1532 C CA . THR A 1 192 ? -8.648 4.789 -5.652 1 94.81 192 THR A CA 1
ATOM 1533 C C . THR A 1 192 ? -7.707 5.625 -6.516 1 94.81 192 THR A C 1
ATOM 1535 O O . THR A 1 192 ? -6.582 5.918 -6.105 1 94.81 192 THR A O 1
ATOM 1538 N N . ARG A 1 193 ? -8.156 5.898 -7.695 1 95.69 193 ARG A N 1
ATOM 1539 C CA . ARG A 1 193 ? -7.523 6.941 -8.5 1 95.69 193 ARG A CA 1
ATOM 1540 C C . ARG A 1 193 ? -8.18 8.297 -8.25 1 95.69 193 ARG A C 1
ATOM 1542 O O . ARG A 1 193 ? -9.383 8.453 -8.469 1 95.69 193 ARG A O 1
ATOM 1549 N N . LEU A 1 194 ? -7.367 9.195 -7.816 1 96.69 194 LEU A N 1
ATOM 1550 C CA . LEU A 1 194 ? -7.879 10.484 -7.359 1 96.69 194 LEU A CA 1
ATOM 1551 C C . LEU A 1 194 ? -7.516 11.594 -8.344 1 96.69 194 LEU A C 1
ATOM 1553 O O . LEU A 1 194 ? -6.402 11.617 -8.875 1 96.69 194 LEU A O 1
ATOM 1557 N N . TRP A 1 195 ? -8.477 12.477 -8.492 1 97.31 195 TRP A N 1
ATOM 1558 C CA . TRP A 1 195 ? -8.242 13.703 -9.242 1 97.31 195 TRP A CA 1
ATOM 1559 C C . TRP A 1 195 ? -8.625 14.93 -8.406 1 97.31 195 TRP A C 1
ATOM 1561 O O . TRP A 1 195 ? -9.641 14.922 -7.719 1 97.31 195 TRP A O 1
ATOM 1571 N N . LYS A 1 196 ? -7.75 15.891 -8.461 1 96.38 196 LYS A N 1
ATOM 1572 C CA . LYS A 1 196 ? -8.078 17.156 -7.812 1 96.38 196 LYS A CA 1
ATOM 1573 C C . LYS A 1 196 ? -9.188 17.891 -8.555 1 96.38 196 LYS A C 1
ATOM 1575 O O . LYS A 1 196 ? -9.156 18 -9.781 1 96.38 196 LYS A O 1
ATOM 1580 N N . LYS A 1 197 ? -10.125 18.297 -7.77 1 93.75 197 LYS A N 1
ATOM 1581 C CA . LYS A 1 197 ? -11.203 19.062 -8.367 1 93.75 197 LYS A CA 1
ATOM 1582 C C . LYS A 1 197 ? -10.805 20.531 -8.516 1 93.75 197 LYS A C 1
ATOM 1584 O O . LYS A 1 197 ? -10.125 21.094 -7.652 1 93.75 197 LYS A O 1
ATOM 1589 N N . GLU A 1 198 ? -11.086 21.172 -9.648 1 79 198 GLU A N 1
ATOM 1590 C CA . GLU A 1 198 ? -10.812 22.578 -9.938 1 79 198 GLU A CA 1
ATOM 1591 C C . GLU A 1 198 ? -11.633 23.5 -9.039 1 79 198 GLU A C 1
ATOM 1593 O O . GLU A 1 198 ? -12.742 23.141 -8.617 1 79 198 GLU A O 1
ATOM 1598 N N . MET B 1 1 ? -8.805 7.91 15.461 1 26.42 1 MET B N 1
ATOM 1599 C CA . MET B 1 1 ? -8.656 6.574 14.891 1 26.42 1 MET B CA 1
ATOM 1600 C C . MET B 1 1 ? -8.234 6.656 13.422 1 26.42 1 MET B C 1
ATOM 1602 O O . MET B 1 1 ? -8.656 7.559 12.703 1 26.42 1 MET B O 1
ATOM 1606 N N . CYS B 1 2 ? -7.355 6.375 12.953 1 29.75 2 CYS B N 1
ATOM 1607 C CA . CYS B 1 2 ? -6.984 6.754 11.602 1 29.75 2 CYS B CA 1
ATOM 1608 C C . CYS B 1 2 ? -8.07 6.355 10.602 1 29.75 2 CYS B C 1
ATOM 1610 O O . CYS B 1 2 ? -8.289 5.164 10.367 1 29.75 2 CYS B O 1
ATOM 1612 N N . ILE B 1 3 ? -9.281 7.035 10.523 1 36.94 3 ILE B N 1
ATOM 1613 C CA . ILE B 1 3 ? -10.516 7.645 10.039 1 36.94 3 ILE B CA 1
ATOM 1614 C C . ILE B 1 3 ? -10.414 7.871 8.531 1 36.94 3 ILE B C 1
ATOM 1616 O O . ILE B 1 3 ? -11.383 8.289 7.898 1 36.94 3 ILE B O 1
ATOM 1620 N N . ASN B 1 4 ? -9.258 7.945 8.172 1 36.59 4 ASN B N 1
ATOM 1621 C CA . ASN B 1 4 ? -9.133 8.258 6.754 1 36.59 4 ASN B CA 1
ATOM 1622 C C . ASN B 1 4 ? -9.812 7.207 5.887 1 36.59 4 ASN B C 1
ATOM 1624 O O . ASN B 1 4 ? -10.164 7.477 4.738 1 36.59 4 ASN B O 1
ATOM 1628 N N . ILE B 1 5 ? -9.469 5.965 6.23 1 39.38 5 ILE B N 1
ATOM 1629 C CA . ILE B 1 5 ? -10.219 5.043 5.379 1 39.38 5 ILE B CA 1
ATOM 1630 C C . ILE B 1 5 ? -11.562 4.715 6.027 1 39.38 5 ILE B C 1
ATOM 1632 O O . ILE B 1 5 ? -11.609 4.188 7.141 1 39.38 5 ILE B O 1
ATOM 1636 N N . PRO B 1 6 ? -12.523 5.391 5.727 1 39.91 6 PRO B N 1
ATOM 1637 C CA . PRO B 1 6 ? -13.828 4.953 6.227 1 39.91 6 PRO B CA 1
ATOM 1638 C C . PRO B 1 6 ? -13.875 3.455 6.527 1 39.91 6 PRO B C 1
ATOM 1640 O O . PRO B 1 6 ? -13.125 2.678 5.93 1 39.91 6 PRO B O 1
ATOM 1643 N N . ARG B 1 7 ? -14.281 3.201 7.723 1 43.03 7 ARG B N 1
ATOM 1644 C CA . ARG B 1 7 ? -14.586 1.792 7.938 1 43.03 7 ARG B CA 1
ATOM 1645 C C . ARG B 1 7 ? -15.18 1.166 6.68 1 43.03 7 ARG B C 1
ATOM 1647 O O . ARG B 1 7 ? -16.406 1.168 6.496 1 43.03 7 ARG B O 1
ATOM 1654 N N . ILE B 1 8 ? -14.344 1.186 5.766 1 43.81 8 ILE B N 1
ATOM 1655 C CA . ILE B 1 8 ? -14.695 0.643 4.457 1 43.81 8 ILE B CA 1
ATOM 1656 C C . ILE B 1 8 ? -15.414 -0.696 4.629 1 43.81 8 ILE B C 1
ATOM 1658 O O . ILE B 1 8 ? -16.297 -1.043 3.84 1 43.81 8 ILE B O 1
ATOM 1662 N N . ASP B 1 9 ? -15.094 -1.273 5.742 1 43.56 9 ASP B N 1
ATOM 1663 C CA . ASP B 1 9 ? -15.773 -2.545 5.977 1 43.56 9 ASP B CA 1
ATOM 1664 C C . ASP B 1 9 ? -17.234 -2.324 6.367 1 43.56 9 ASP B C 1
ATOM 1666 O O . ASP B 1 9 ? -18.078 -3.203 6.168 1 43.56 9 ASP B O 1
ATOM 1670 N N . GLU B 1 10 ? -17.422 -1.316 7.121 1 43.91 10 GLU B N 1
ATOM 1671 C CA . GLU B 1 10 ? -18.812 -1.064 7.516 1 43.91 10 GLU B CA 1
ATOM 1672 C C . GLU B 1 10 ? -19.641 -0.565 6.336 1 43.91 10 GLU B C 1
ATOM 1674 O O . GLU B 1 10 ? -20.859 -0.384 6.453 1 43.91 10 GLU B O 1
ATOM 1679 N N . LEU B 1 11 ? -18.938 -0.176 5.41 1 40.97 11 LEU B N 1
ATOM 1680 C CA . LEU B 1 11 ? -19.75 0.152 4.246 1 40.97 11 LEU B CA 1
ATOM 1681 C C . LEU B 1 11 ? -20.641 -1.019 3.865 1 40.97 11 LEU B C 1
ATOM 1683 O O . LEU B 1 11 ? -21.547 -0.875 3.027 1 40.97 11 LEU B O 1
ATOM 1687 N N . ILE B 1 12 ? -20.438 -2.129 4.578 1 34.94 12 ILE B N 1
ATOM 1688 C CA . ILE B 1 12 ? -21.219 -3.309 4.234 1 34.94 12 ILE B CA 1
ATOM 1689 C C . ILE B 1 12 ? -22.578 -3.246 4.934 1 34.94 12 ILE B C 1
ATOM 1691 O O . ILE B 1 12 ? -23.594 -3.66 4.371 1 34.94 12 ILE B O 1
ATOM 1695 N N . ASN B 1 13 ? -22.656 -2.824 6.191 1 35.75 13 ASN B N 1
ATOM 1696 C CA . ASN B 1 13 ? -23.844 -3.322 6.883 1 35.75 13 ASN B CA 1
ATOM 1697 C C . ASN B 1 13 ? -25.125 -2.689 6.336 1 35.75 13 ASN B C 1
ATOM 1699 O O . ASN B 1 13 ? -26.219 -2.992 6.805 1 35.75 13 ASN B O 1
ATOM 1703 N N . SER B 1 14 ? -25.125 -1.374 6.047 1 31.8 14 SER B N 1
ATOM 1704 C CA . SER B 1 14 ? -26.547 -1.063 5.879 1 31.8 14 SER B CA 1
ATOM 1705 C C . SER B 1 14 ? -27.109 -1.724 4.625 1 31.8 14 SER B C 1
ATOM 1707 O O . SER B 1 14 ? -28.047 -1.202 4.012 1 31.8 14 SER B O 1
ATOM 1709 N N . ALA B 1 15 ? -26.453 -2.361 3.893 1 28.61 15 ALA B N 1
ATOM 1710 C CA . ALA B 1 15 ? -27.281 -3.053 2.908 1 28.61 15 ALA B CA 1
ATOM 1711 C C . ALA B 1 15 ? -28.297 -3.969 3.586 1 28.61 15 ALA B C 1
ATOM 1713 O O . ALA B 1 15 ? -27.922 -4.984 4.176 1 28.61 15 ALA B O 1
ATOM 1714 N N . ASP B 1 16 ? -29.375 -3.562 4.277 1 28.06 16 ASP B N 1
ATOM 1715 C CA . ASP B 1 16 ? -30.578 -4.383 4.449 1 28.06 16 ASP B CA 1
ATOM 1716 C C . ASP B 1 16 ? -30.703 -5.41 3.324 1 28.06 16 ASP B C 1
ATOM 1718 O O . ASP B 1 16 ? -30.172 -5.207 2.229 1 28.06 16 ASP B O 1
ATOM 1722 N N . ASP B 1 17 ? -31.453 -6.578 3.584 1 27.48 17 ASP B N 1
ATOM 1723 C CA . ASP B 1 17 ? -32 -7.723 2.873 1 27.48 17 ASP B CA 1
ATOM 1724 C C . ASP B 1 17 ? -32.5 -7.32 1.492 1 27.48 17 ASP B C 1
ATOM 1726 O O . ASP B 1 17 ? -32.75 -8.172 0.635 1 27.48 17 ASP B O 1
ATOM 1730 N N . GLU B 1 18 ? -33.344 -6.234 1.46 1 25.66 18 GLU B N 1
ATOM 1731 C CA . GLU B 1 18 ? -34.219 -6.379 0.299 1 25.66 18 GLU B CA 1
ATOM 1732 C C . GLU B 1 18 ? -33.438 -6.289 -1.002 1 25.66 18 GLU B C 1
ATOM 1734 O O . GLU B 1 18 ? -33.562 -7.152 -1.874 1 25.66 18 GLU B O 1
ATOM 1739 N N . ALA B 1 19 ? -33.5 -4.984 -1.593 1 23.72 19 ALA B N 1
ATOM 1740 C CA . ALA B 1 19 ? -33.531 -4.859 -3.049 1 23.72 19 ALA B CA 1
ATOM 1741 C C . ALA B 1 19 ? -32.125 -5.02 -3.641 1 23.72 19 ALA B C 1
ATOM 1743 O O . ALA B 1 19 ? -31.25 -4.164 -3.443 1 23.72 19 ALA B O 1
ATOM 1744 N N . GLN B 1 20 ? -31.391 -6.121 -3.543 1 24.59 20 GLN B N 1
ATOM 1745 C CA . GLN B 1 20 ? -30.547 -6.551 -4.648 1 24.59 20 GLN B CA 1
ATOM 1746 C C . GLN B 1 20 ? -31.062 -6.016 -5.98 1 24.59 20 GLN B C 1
ATOM 1748 O O . GLN B 1 20 ? -32.062 -6.484 -6.496 1 24.59 20 GLN B O 1
ATOM 1753 N N . VAL B 1 21 ? -31.281 -4.711 -6.078 1 21.59 21 VAL B N 1
ATOM 1754 C CA . VAL B 1 21 ? -31.594 -4.352 -7.457 1 21.59 21 VAL B CA 1
ATOM 1755 C C . VAL B 1 21 ? -30.578 -4.988 -8.398 1 21.59 21 VAL B C 1
ATOM 1757 O O . VAL B 1 21 ? -29.406 -4.617 -8.391 1 21.59 21 VAL B O 1
ATOM 1760 N N . THR B 1 22 ? -30.625 -6.27 -8.516 1 24.45 22 THR B N 1
ATOM 1761 C CA . THR B 1 22 ? -30.297 -7.094 -9.672 1 24.45 22 THR B CA 1
ATOM 1762 C C . THR B 1 22 ? -30.766 -6.426 -10.961 1 24.45 22 THR B C 1
ATOM 1764 O O . THR B 1 22 ? -31.938 -6.473 -11.297 1 24.45 22 THR B O 1
ATOM 1767 N N . LYS B 1 23 ? -30.891 -5.094 -11.117 1 26.5 23 LYS B N 1
ATOM 1768 C CA . LYS B 1 23 ? -31.391 -4.91 -12.477 1 26.5 23 LYS B CA 1
ATOM 1769 C C . LYS B 1 23 ? -30.891 -6.008 -13.406 1 26.5 23 LYS B C 1
ATOM 1771 O O . LYS B 1 23 ? -29.781 -6.535 -13.203 1 26.5 23 LYS B O 1
ATOM 1776 N N . SER B 1 24 ? -31.859 -6.535 -14.273 1 23.06 24 SER B N 1
ATOM 1777 C CA . SER B 1 24 ? -32 -7.406 -15.43 1 23.06 24 SER B CA 1
ATOM 1778 C C . SER B 1 24 ? -30.828 -7.266 -16.391 1 23.06 24 SER B C 1
ATOM 1780 O O . SER B 1 24 ? -30.703 -6.258 -17.078 1 23.06 24 SER B O 1
ATOM 1782 N N . PHE B 1 25 ? -29.594 -7.43 -16.188 1 25.31 25 PHE B N 1
ATOM 1783 C CA . PHE B 1 25 ? -28.953 -7.977 -17.391 1 25.31 25 PHE B CA 1
ATOM 1784 C C . PHE B 1 25 ? -29.844 -9.039 -18.031 1 25.31 25 PHE B C 1
ATOM 1786 O O . PHE B 1 25 ? -30.594 -9.727 -17.344 1 25.31 25 PHE B O 1
ATOM 1793 N N . LYS B 1 26 ? -30.312 -8.875 -19.375 1 27.22 26 LYS B N 1
ATOM 1794 C CA . LYS B 1 26 ? -31.125 -9.898 -20.016 1 27.22 26 LYS B CA 1
ATOM 1795 C C . LYS B 1 26 ? -30.75 -11.297 -19.516 1 27.22 26 LYS B C 1
ATOM 1797 O O . LYS B 1 26 ? -29.594 -11.711 -19.641 1 27.22 26 LYS B O 1
ATOM 1802 N N . MET B 1 27 ? -31.344 -11.797 -18.438 1 23.89 27 MET B N 1
ATOM 1803 C CA . MET B 1 27 ? -31.453 -13.219 -18.125 1 23.89 27 MET B CA 1
ATOM 1804 C C . MET B 1 27 ? -31.797 -14.016 -19.391 1 23.89 27 MET B C 1
ATOM 1806 O O . MET B 1 27 ? -32.75 -13.672 -20.109 1 23.89 27 MET B O 1
ATOM 1810 N N . ASN B 1 28 ? -30.875 -14.602 -20.234 1 25.12 28 ASN B N 1
ATOM 1811 C CA . ASN B 1 28 ? -31.719 -15.641 -20.812 1 25.12 28 ASN B CA 1
ATOM 1812 C C . ASN B 1 28 ? -32.531 -16.375 -19.734 1 25.12 28 ASN B C 1
ATOM 1814 O O . ASN B 1 28 ? -32.25 -16.203 -18.531 1 25.12 28 ASN B O 1
ATOM 1818 N N . ASN B 1 29 ? -33.5 -17.438 -19.875 1 26.77 29 ASN B N 1
ATOM 1819 C CA . ASN B 1 29 ? -34.375 -18.234 -19.031 1 26.77 29 ASN B CA 1
ATOM 1820 C C . ASN B 1 29 ? -33.75 -18.516 -17.672 1 26.77 29 ASN B C 1
ATOM 1822 O O . ASN B 1 29 ? -34.469 -18.656 -16.672 1 26.77 29 ASN B O 1
ATOM 1826 N N . GLY B 1 30 ? -32.656 -19.234 -17.281 1 25.86 30 GLY B N 1
ATOM 1827 C CA . GLY B 1 30 ? -32.281 -20.078 -16.172 1 25.86 30 GLY B CA 1
ATOM 1828 C C . GLY B 1 30 ? -31.531 -19.344 -15.086 1 25.86 30 GLY B C 1
ATOM 1829 O O . GLY B 1 30 ? -31.016 -19.969 -14.148 1 25.86 30 GLY B O 1
ATOM 1830 N N . GLY B 1 31 ? -31.656 -17.984 -14.547 1 26.53 31 GLY B N 1
ATOM 1831 C CA . GLY B 1 31 ? -31.406 -17.156 -13.383 1 26.53 31 GLY B CA 1
ATOM 1832 C C . GLY B 1 31 ? -29.922 -16.891 -13.156 1 26.53 31 GLY B C 1
ATOM 1833 O O . GLY B 1 31 ? -29.516 -16.547 -12.047 1 26.53 31 GLY B O 1
ATOM 1834 N N . ILE B 1 32 ? -28.938 -17.312 -13.781 1 25.17 32 ILE B N 1
ATOM 1835 C CA . ILE B 1 32 ? -27.531 -17.266 -13.453 1 25.17 32 ILE B CA 1
ATOM 1836 C C . ILE B 1 32 ? -26.969 -15.875 -13.734 1 25.17 32 ILE B C 1
ATOM 1838 O O . ILE B 1 32 ? -27.172 -15.328 -14.828 1 25.17 32 ILE B O 1
ATOM 1842 N N . LEU B 1 33 ? -26.812 -14.961 -12.727 1 31.38 33 LEU B N 1
ATOM 1843 C CA . LEU B 1 33 ? -26.094 -13.711 -12.891 1 31.38 33 LEU B CA 1
ATOM 1844 C C . LEU B 1 33 ? -24.812 -13.922 -13.688 1 31.38 33 LEU B C 1
ATOM 1846 O O . LEU B 1 33 ? -23.938 -14.695 -13.273 1 31.38 33 LEU B O 1
ATOM 1850 N N . VAL B 1 34 ? -24.766 -13.75 -14.984 1 27.67 34 VAL B N 1
ATOM 1851 C CA . VAL B 1 34 ? -23.609 -13.898 -15.883 1 27.67 34 VAL B CA 1
ATOM 1852 C C . VAL B 1 34 ? -22.641 -12.734 -15.68 1 27.67 34 VAL B C 1
ATOM 1854 O O . VAL B 1 34 ? -23.031 -11.57 -15.781 1 27.67 34 VAL B O 1
ATOM 1857 N N . MET B 1 35 ? -21.594 -12.695 -14.695 1 31.91 35 MET B N 1
ATOM 1858 C CA . MET B 1 35 ? -20.422 -11.859 -14.852 1 31.91 35 MET B CA 1
ATOM 1859 C C . MET B 1 35 ? -20.125 -11.602 -16.328 1 31.91 35 MET B C 1
ATOM 1861 O O . MET B 1 35 ? -20 -12.539 -17.109 1 31.91 35 MET B O 1
ATOM 1865 N N . ASN B 1 36 ? -20.703 -10.727 -16.938 1 32.09 36 ASN B N 1
ATOM 1866 C CA . ASN B 1 36 ? -20.219 -10.477 -18.281 1 32.09 36 ASN B CA 1
ATOM 1867 C C . ASN B 1 36 ? -18.703 -10.703 -18.375 1 32.09 36 ASN B C 1
ATOM 1869 O O . ASN B 1 36 ? -17.969 -10.43 -17.438 1 32.09 36 ASN B O 1
ATOM 1873 N N . GLY B 1 37 ? -18.047 -11.539 -19.016 1 36.28 37 GLY B N 1
ATOM 1874 C CA . GLY B 1 37 ? -16.703 -12.039 -19.25 1 36.28 37 GLY B CA 1
ATOM 1875 C C . GLY B 1 37 ? -15.664 -10.938 -19.359 1 36.28 37 GLY B C 1
ATOM 1876 O O . GLY B 1 37 ? -15.148 -10.664 -20.453 1 36.28 37 GLY B O 1
ATOM 1877 N N . ASN B 1 38 ? -15.906 -9.602 -18.938 1 42.03 38 ASN B N 1
ATOM 1878 C CA . ASN B 1 38 ? -14.922 -8.523 -19.047 1 42.03 38 ASN B CA 1
ATOM 1879 C C . ASN B 1 38 ? -13.555 -8.969 -18.516 1 42.03 38 ASN B C 1
ATOM 1881 O O . ASN B 1 38 ? -13.461 -9.617 -17.484 1 42.03 38 ASN B O 1
ATOM 1885 N N . THR B 1 39 ? -12.664 -9 -19.328 1 52.03 39 THR B N 1
ATOM 1886 C CA . THR B 1 39 ? -11.273 -9.422 -19.172 1 52.03 39 THR B CA 1
ATOM 1887 C C . THR B 1 39 ? -10.664 -8.828 -17.906 1 52.03 39 THR B C 1
ATOM 1889 O O . THR B 1 39 ? -10.617 -7.605 -17.75 1 52.03 39 THR B O 1
ATOM 1892 N N . ASN B 1 40 ? -10.5 -9.469 -16.781 1 81.56 40 ASN B N 1
ATOM 1893 C CA . ASN B 1 40 ? -9.828 -9.203 -15.508 1 81.56 40 ASN B CA 1
ATOM 1894 C C . ASN B 1 40 ? -8.445 -8.602 -15.727 1 81.56 40 ASN B C 1
ATOM 1896 O O . ASN B 1 40 ? -7.57 -9.25 -16.312 1 81.56 40 ASN B O 1
ATOM 1900 N N . LYS B 1 41 ? -8.336 -7.207 -15.664 1 87.81 41 LYS B N 1
ATOM 1901 C CA . LYS B 1 41 ? -7.07 -6.5 -15.852 1 87.81 41 LYS B CA 1
ATOM 1902 C C . LYS B 1 41 ? -5.918 -7.262 -15.211 1 87.81 41 LYS B C 1
ATOM 1904 O O . LYS B 1 41 ? -4.793 -7.242 -15.719 1 87.81 41 LYS B O 1
ATOM 1909 N N . THR B 1 42 ? -6.23 -8 -14.219 1 93.44 42 THR B N 1
ATOM 1910 C CA . THR B 1 42 ? -5.172 -8.711 -13.508 1 93.44 42 THR B CA 1
ATOM 1911 C C . THR B 1 42 ? -4.719 -9.938 -14.289 1 93.44 42 THR B C 1
ATOM 1913 O O . THR B 1 42 ? -3.584 -10.391 -14.141 1 93.44 42 THR B O 1
ATOM 1916 N N . ASP B 1 43 ? -5.574 -10.453 -15.188 1 91.62 43 ASP B N 1
ATOM 1917 C CA . ASP B 1 43 ? -5.219 -11.617 -15.992 1 91.62 43 ASP B CA 1
ATOM 1918 C C . ASP B 1 43 ? -4.07 -11.297 -16.953 1 91.62 43 ASP B C 1
ATOM 1920 O O . ASP B 1 43 ? -3.207 -12.141 -17.203 1 91.62 43 ASP B O 1
ATOM 1924 N N . ALA B 1 44 ? -4.082 -10.062 -17.469 1 90.12 44 ALA B N 1
ATOM 1925 C CA . ALA B 1 44 ? -3.008 -9.641 -18.359 1 90.12 44 ALA B CA 1
ATOM 1926 C C . ALA B 1 44 ? -1.648 -9.734 -17.672 1 90.12 44 ALA B C 1
ATOM 1928 O O . ALA B 1 44 ? -0.634 -10 -18.328 1 90.12 44 ALA B O 1
ATOM 1929 N N . PHE B 1 45 ? -1.623 -9.539 -16.453 1 92.44 45 PHE B N 1
ATOM 1930 C CA . PHE B 1 45 ? -0.403 -9.555 -15.656 1 92.44 45 PHE B CA 1
ATOM 1931 C C . PHE B 1 45 ? -0.1 -10.969 -15.156 1 92.44 45 PHE B C 1
ATOM 1933 O O . PHE B 1 45 ? 1.044 -11.422 -15.227 1 92.44 45 PHE B O 1
ATOM 1940 N N . LEU B 1 46 ? -1.122 -11.68 -14.75 1 93.94 46 LEU B N 1
ATOM 1941 C CA . LEU B 1 46 ? -0.913 -12.945 -14.062 1 93.94 46 LEU B CA 1
ATOM 1942 C C . LEU B 1 46 ? -0.908 -14.109 -15.055 1 93.94 46 LEU B C 1
ATOM 1944 O O . LEU B 1 46 ? -0.199 -15.094 -14.852 1 93.94 46 LEU B O 1
ATOM 1948 N N . LYS B 1 47 ? -1.647 -14.023 -16.125 1 90.44 47 LYS B N 1
ATOM 1949 C CA . LYS B 1 47 ? -1.882 -15.195 -16.953 1 90.44 47 LYS B CA 1
ATOM 1950 C C . LYS B 1 47 ? -1.269 -15.016 -18.344 1 90.44 47 LYS B C 1
ATOM 1952 O O . LYS B 1 47 ? -1.527 -15.805 -19.25 1 90.44 47 LYS B O 1
ATOM 1957 N N . ASN B 1 48 ? -0.54 -13.922 -18.469 1 89.5 48 ASN B N 1
ATOM 1958 C CA . ASN B 1 48 ? 0.183 -13.703 -19.719 1 89.5 48 ASN B CA 1
ATOM 1959 C C . ASN B 1 48 ? 1.67 -13.469 -19.469 1 89.5 48 ASN B C 1
ATOM 1961 O O . ASN B 1 48 ? 2.045 -12.781 -18.516 1 89.5 48 ASN B O 1
ATOM 1965 N N . THR B 1 49 ? 2.426 -14.156 -20.281 1 89.19 49 THR B N 1
ATOM 1966 C CA . THR B 1 49 ? 3.852 -13.852 -20.266 1 89.19 49 THR B CA 1
ATOM 1967 C C . THR B 1 49 ? 4.117 -12.453 -20.812 1 89.19 49 THR B C 1
ATOM 1969 O O . THR B 1 49 ? 3.539 -12.062 -21.828 1 89.19 49 THR B O 1
ATOM 1972 N N . GLY B 1 50 ? 4.836 -11.656 -20.062 1 93.69 50 GLY B N 1
ATOM 1973 C CA . GLY B 1 50 ? 5.098 -10.297 -20.516 1 93.69 50 GLY B CA 1
ATOM 1974 C C . GLY B 1 50 ? 6.141 -9.586 -19.672 1 93.69 50 GLY B C 1
ATOM 1975 O O . GLY B 1 50 ? 6.734 -10.18 -18.781 1 93.69 50 GLY B O 1
ATOM 1976 N N . ILE B 1 51 ? 6.48 -8.438 -20.172 1 96.94 51 ILE B N 1
ATOM 1977 C CA . ILE B 1 51 ? 7.426 -7.562 -19.484 1 96.94 51 ILE B CA 1
ATOM 1978 C C . ILE B 1 51 ? 6.75 -6.238 -19.141 1 96.94 51 ILE B C 1
ATOM 1980 O O . ILE B 1 51 ? 6.109 -5.621 -19.984 1 96.94 51 ILE B O 1
ATOM 1984 N N . TRP B 1 52 ? 6.844 -5.891 -17.906 1 97 52 TRP B N 1
ATOM 1985 C CA . TRP B 1 52 ? 6.379 -4.602 -17.406 1 97 52 TRP B CA 1
ATOM 1986 C C . TRP B 1 52 ? 7.543 -3.764 -16.891 1 97 52 TRP B C 1
ATOM 1988 O O . TRP B 1 52 ? 8.477 -4.293 -16.281 1 97 52 TRP B O 1
ATOM 1998 N N . GLU B 1 53 ? 7.512 -2.545 -17.156 1 96.75 53 GLU B N 1
ATOM 1999 C CA . GLU B 1 53 ? 8.602 -1.704 -16.672 1 96.75 53 GLU B CA 1
ATOM 2000 C C . GLU B 1 53 ? 8.094 -0.309 -16.312 1 96.75 53 GLU B C 1
ATOM 2002 O O . GLU B 1 53 ? 7.035 0.114 -16.766 1 96.75 53 GLU B O 1
ATOM 2007 N N . GLY B 1 54 ? 8.797 0.335 -15.422 1 95.62 54 GLY B N 1
ATOM 2008 C CA . GLY B 1 54 ? 8.461 1.689 -15.008 1 95.62 54 GLY B CA 1
ATOM 2009 C C . GLY B 1 54 ? 9.508 2.314 -14.102 1 95.62 54 GLY B C 1
ATOM 2010 O O . GLY B 1 54 ? 10.383 1.62 -13.586 1 95.62 54 GLY B O 1
ATOM 2011 N N . GLU B 1 55 ? 9.367 3.596 -14.031 1 91.56 55 GLU B N 1
ATOM 2012 C CA . GLU B 1 55 ? 10.211 4.316 -13.086 1 91.56 55 GLU B CA 1
ATOM 2013 C C . GLU B 1 55 ? 9.797 4.027 -11.648 1 91.56 55 GLU B C 1
ATOM 2015 O O . GLU B 1 55 ? 8.609 3.916 -11.344 1 91.56 55 GLU B O 1
ATOM 2020 N N . PHE B 1 56 ? 10.797 3.969 -10.914 1 88.56 56 PHE B N 1
ATOM 2021 C CA . PHE B 1 56 ? 10.602 3.574 -9.523 1 88.56 56 PHE B CA 1
ATOM 2022 C C . PHE B 1 56 ? 11.164 4.625 -8.578 1 88.56 56 PHE B C 1
ATOM 2024 O O . PHE B 1 56 ? 12.195 5.234 -8.867 1 88.56 56 PHE B O 1
ATOM 2031 N N . THR B 1 57 ? 10.422 4.906 -7.457 1 89.5 57 THR B N 1
ATOM 2032 C CA . THR B 1 57 ? 10.938 5.707 -6.352 1 89.5 57 THR B CA 1
ATOM 2033 C C . THR B 1 57 ? 10.68 5.02 -5.016 1 89.5 57 THR B C 1
ATOM 2035 O O . THR B 1 57 ? 9.617 4.422 -4.816 1 89.5 57 THR B O 1
ATOM 2038 N N . ASN B 1 58 ? 11.656 5.055 -4.172 1 90.44 58 ASN B N 1
ATOM 2039 C CA . ASN B 1 58 ? 11.461 4.512 -2.832 1 90.44 58 ASN B CA 1
ATOM 2040 C C . ASN B 1 58 ? 12.039 5.43 -1.763 1 90.44 58 ASN B C 1
ATOM 2042 O O . ASN B 1 58 ? 12.742 6.395 -2.08 1 90.44 58 ASN B O 1
ATOM 2046 N N . TYR B 1 59 ? 11.523 5.266 -0.617 1 92.38 59 TYR B N 1
ATOM 2047 C CA . TYR B 1 59 ? 12.031 5.887 0.603 1 92.38 59 TYR B CA 1
ATOM 2048 C C . TYR B 1 59 ? 12.562 4.836 1.569 1 92.38 59 TYR B C 1
ATOM 2050 O O . TYR B 1 59 ? 11.867 3.877 1.9 1 92.38 59 TYR B O 1
ATOM 2058 N N . VAL B 1 60 ? 13.773 4.992 1.943 1 90.62 60 VAL B N 1
ATOM 2059 C CA . VAL B 1 60 ? 14.383 4.121 2.941 1 90.62 60 VAL B CA 1
ATOM 2060 C C . VAL B 1 60 ? 14.453 4.844 4.285 1 90.62 60 VAL B C 1
ATOM 2062 O O . VAL B 1 60 ? 15.109 5.879 4.41 1 90.62 60 VAL B O 1
ATOM 2065 N N . ASN B 1 61 ? 13.781 4.195 5.184 1 91.69 61 ASN B N 1
ATOM 2066 C CA . ASN B 1 61 ? 13.656 4.812 6.5 1 91.69 61 ASN B CA 1
ATOM 2067 C C . ASN B 1 61 ? 14.875 4.523 7.371 1 91.69 61 ASN B C 1
ATOM 2069 O O . ASN B 1 61 ? 14.758 3.895 8.422 1 91.69 61 ASN B O 1
ATOM 2073 N N . ARG B 1 62 ? 15.953 4.867 6.934 1 83.25 62 ARG B N 1
ATOM 2074 C CA . ARG B 1 62 ? 17.219 4.789 7.652 1 83.25 62 ARG B CA 1
ATOM 2075 C C . ARG B 1 62 ? 18 6.102 7.543 1 83.25 62 ARG B C 1
ATOM 2077 O O . ARG B 1 62 ? 17.875 6.82 6.551 1 83.25 62 ARG B O 1
ATOM 2084 N N . SER B 1 63 ? 18.812 6.398 8.625 1 77.12 63 SER B N 1
ATOM 2085 C CA . SER B 1 63 ? 19.703 7.547 8.633 1 77.12 63 SER B CA 1
ATOM 2086 C C . SER B 1 63 ? 18.984 8.828 8.227 1 77.12 63 SER B C 1
ATOM 2088 O O . SER B 1 63 ? 19.438 9.547 7.336 1 77.12 63 SER B O 1
ATOM 2090 N N . GLY B 1 64 ? 17.828 9.078 8.812 1 79.69 64 GLY B N 1
ATOM 2091 C CA . GLY B 1 64 ? 17.109 10.312 8.57 1 79.69 64 GLY B CA 1
ATOM 2092 C C . GLY B 1 64 ? 16.203 10.242 7.348 1 79.69 64 GLY B C 1
ATOM 2093 O O . GLY B 1 64 ? 15.5 11.203 7.035 1 79.69 64 GLY B O 1
ATOM 2094 N N . GLY B 1 65 ? 16.188 9.078 6.562 1 85.5 65 GLY B N 1
ATOM 2095 C CA . GLY B 1 65 ? 15.328 8.914 5.398 1 85.5 65 GLY B CA 1
ATOM 2096 C C . GLY B 1 65 ? 16.031 9.234 4.09 1 85.5 65 GLY B C 1
ATOM 2097 O O . GLY B 1 65 ? 16.562 10.336 3.916 1 85.5 65 GLY B O 1
ATOM 2098 N N . ILE B 1 66 ? 16.141 8.289 3.15 1 84.44 66 ILE B N 1
ATOM 2099 C CA . ILE B 1 66 ? 16.797 8.453 1.854 1 84.44 66 ILE B CA 1
ATOM 2100 C C . ILE B 1 66 ? 15.82 8.055 0.741 1 84.44 66 ILE B C 1
ATOM 2102 O O . ILE B 1 66 ? 15.188 7.004 0.806 1 84.44 66 ILE B O 1
ATOM 2106 N N . THR B 1 67 ? 15.695 8.953 -0.207 1 86.56 67 THR B N 1
ATOM 2107 C CA . THR B 1 67 ? 14.898 8.625 -1.385 1 86.56 67 THR B CA 1
ATOM 2108 C C . THR B 1 67 ? 15.789 8.117 -2.516 1 86.56 67 THR B C 1
ATOM 2110 O O . THR B 1 67 ? 16.875 8.664 -2.752 1 86.56 67 THR B O 1
ATOM 2113 N N . GLN B 1 68 ? 15.352 7.031 -3.07 1 83.81 68 GLN B N 1
ATOM 2114 C CA . GLN B 1 68 ? 16.062 6.461 -4.207 1 83.81 68 GLN B CA 1
ATOM 2115 C C . GLN B 1 68 ? 15.172 6.387 -5.438 1 83.81 68 GLN B C 1
ATOM 2117 O O . GLN B 1 68 ? 13.945 6.348 -5.32 1 83.81 68 GLN B O 1
ATOM 2122 N N . GLN B 1 69 ? 15.922 6.48 -6.594 1 87.19 69 GLN B N 1
ATOM 2123 C CA . GLN B 1 69 ? 15.203 6.387 -7.863 1 87.19 69 GLN B CA 1
ATOM 2124 C C . GLN B 1 69 ? 15.867 5.379 -8.797 1 87.19 69 GLN B C 1
ATOM 2126 O O . GLN B 1 69 ? 17.047 5.047 -8.625 1 87.19 69 GLN B O 1
ATOM 2131 N N . GLY B 1 70 ? 15.062 4.859 -9.703 1 90.31 70 GLY B N 1
ATOM 2132 C CA . GLY B 1 70 ? 15.523 3.926 -10.719 1 90.31 70 GLY B CA 1
ATOM 2133 C C . GLY B 1 70 ? 14.406 3.402 -11.602 1 90.31 70 GLY B C 1
ATOM 2134 O O . GLY B 1 70 ? 13.422 4.105 -11.852 1 90.31 70 GLY B O 1
ATOM 2135 N N . LYS B 1 71 ? 14.742 2.277 -12.102 1 92.12 71 LYS B N 1
ATOM 2136 C CA . LYS B 1 71 ? 13.766 1.583 -12.93 1 92.12 71 LYS B CA 1
ATOM 2137 C C . LYS B 1 71 ? 13.555 0.149 -12.453 1 92.12 71 LYS B C 1
ATOM 2139 O O . LYS B 1 71 ? 14.469 -0.46 -11.891 1 92.12 71 LYS B O 1
ATOM 2144 N N . ILE B 1 72 ? 12.32 -0.306 -12.625 1 93.75 72 ILE B N 1
ATOM 2145 C CA . ILE B 1 72 ? 12.039 -1.707 -12.328 1 93.75 72 ILE B CA 1
ATOM 2146 C C . ILE B 1 72 ? 11.508 -2.402 -13.578 1 93.75 72 ILE B C 1
ATOM 2148 O O . ILE B 1 72 ? 10.711 -1.823 -14.328 1 93.75 72 ILE B O 1
ATOM 2152 N N . ILE B 1 73 ? 12.023 -3.486 -13.836 1 94.31 73 ILE B N 1
ATOM 2153 C CA . ILE B 1 73 ? 11.539 -4.398 -14.867 1 94.31 73 ILE B CA 1
ATOM 2154 C C . ILE B 1 73 ? 10.945 -5.645 -14.219 1 94.31 73 ILE B C 1
ATOM 2156 O O . ILE B 1 73 ? 11.594 -6.297 -13.398 1 94.31 73 ILE B O 1
ATOM 2160 N N . ILE B 1 74 ? 9.703 -5.941 -14.508 1 95.19 74 ILE B N 1
ATOM 2161 C CA . ILE B 1 74 ? 9.023 -7.121 -13.992 1 95.19 74 ILE B CA 1
ATOM 2162 C C . ILE B 1 74 ? 8.719 -8.086 -15.141 1 95.19 74 ILE B C 1
ATOM 2164 O O . ILE B 1 74 ? 7.957 -7.75 -16.047 1 95.19 74 ILE B O 1
ATOM 2168 N N . GLU B 1 75 ? 9.305 -9.172 -15.078 1 95.06 75 GLU B N 1
ATOM 2169 C CA . GLU B 1 75 ? 9.023 -10.25 -16.016 1 95.06 75 GLU B CA 1
ATOM 2170 C C . GLU B 1 75 ? 8.023 -11.242 -15.438 1 95.06 75 GLU B C 1
ATOM 2172 O O . GLU B 1 75 ? 8.172 -11.688 -14.297 1 95.06 75 GLU B O 1
ATOM 2177 N N . THR B 1 76 ? 7.016 -11.547 -16.172 1 95.38 76 THR B N 1
ATOM 2178 C CA . THR B 1 76 ? 6.035 -12.539 -15.742 1 95.38 76 THR B CA 1
ATOM 2179 C C . THR B 1 76 ? 5.965 -13.695 -16.734 1 95.38 76 THR B C 1
ATOM 2181 O O . THR B 1 76 ? 5.984 -13.477 -17.953 1 95.38 76 THR B O 1
ATOM 2184 N N . GLU B 1 77 ? 5.949 -14.852 -16.234 1 95 77 GLU B N 1
ATOM 2185 C CA . GLU B 1 77 ? 5.75 -16.078 -16.984 1 95 77 GLU B CA 1
ATOM 2186 C C . GLU B 1 77 ? 4.621 -16.922 -16.391 1 95 77 GLU B C 1
ATOM 2188 O O . GLU B 1 77 ? 4.523 -17.062 -15.18 1 95 77 GLU B O 1
ATOM 2193 N N . PHE B 1 78 ? 3.771 -17.375 -17.25 1 94.19 78 PHE B N 1
ATOM 2194 C CA . PHE B 1 78 ? 2.676 -18.219 -16.797 1 94.19 78 PHE B CA 1
ATOM 2195 C C . PHE B 1 78 ? 2.721 -19.578 -17.484 1 94.19 78 PHE B C 1
ATOM 2197 O O . PHE B 1 78 ? 2.68 -19.656 -18.719 1 94.19 78 PHE B O 1
ATOM 2204 N N . ARG B 1 79 ? 2.834 -20.562 -16.641 1 91.44 79 ARG B N 1
ATOM 2205 C CA . ARG B 1 79 ? 2.852 -21.938 -17.156 1 91.44 79 ARG B CA 1
ATOM 2206 C C . ARG B 1 79 ? 2.143 -22.891 -16.203 1 91.44 79 ARG B C 1
ATOM 2208 O O . ARG B 1 79 ? 2.467 -22.953 -15.016 1 91.44 79 ARG B O 1
ATOM 2215 N N . ASN B 1 80 ? 1.171 -23.578 -16.672 1 90.25 80 ASN B N 1
ATOM 2216 C CA . ASN B 1 80 ? 0.48 -24.641 -15.93 1 90.25 80 ASN B CA 1
ATOM 2217 C C . ASN B 1 80 ? -0.048 -24.141 -14.594 1 90.25 80 ASN B C 1
ATOM 2219 O O . ASN B 1 80 ? 0.153 -24.781 -13.562 1 90.25 80 ASN B O 1
ATOM 2223 N N . GLY B 1 81 ? -0.624 -22.938 -14.539 1 89.25 81 GLY B N 1
ATOM 2224 C CA . GLY B 1 81 ? -1.256 -22.422 -13.336 1 89.25 81 GLY B CA 1
ATOM 2225 C C . GLY B 1 81 ? -0.274 -21.766 -12.383 1 89.25 81 GLY B C 1
ATOM 2226 O O . GLY B 1 81 ? -0.655 -21.344 -11.289 1 89.25 81 GLY B O 1
ATOM 2227 N N . ILE B 1 82 ? 1.007 -21.734 -12.844 1 94.25 82 ILE B N 1
ATOM 2228 C CA . ILE B 1 82 ? 2.053 -21.156 -12.008 1 94.25 82 ILE B CA 1
ATOM 2229 C C . ILE B 1 82 ? 2.545 -19.859 -12.633 1 94.25 82 ILE B C 1
ATOM 2231 O O . ILE B 1 82 ? 2.801 -19.797 -13.836 1 94.25 82 ILE B O 1
ATOM 2235 N N . VAL B 1 83 ? 2.568 -18.828 -11.844 1 94.69 83 VAL B N 1
ATOM 2236 C CA . VAL B 1 83 ? 3.123 -17.531 -12.242 1 94.69 83 VAL B CA 1
ATOM 2237 C C . VAL B 1 83 ? 4.551 -17.406 -11.719 1 94.69 83 VAL B C 1
ATOM 2239 O O . VAL B 1 83 ? 4.785 -17.516 -10.508 1 94.69 83 VAL B O 1
ATOM 2242 N N . ILE B 1 84 ? 5.418 -17.203 -12.602 1 94.25 84 ILE B N 1
ATOM 2243 C CA . ILE B 1 84 ? 6.785 -16.875 -12.211 1 94.25 84 ILE B CA 1
ATOM 2244 C C . ILE B 1 84 ? 7.055 -15.398 -12.484 1 94.25 84 ILE B C 1
ATOM 2246 O O . ILE B 1 84 ? 6.879 -14.93 -13.609 1 94.25 84 ILE B O 1
ATOM 2250 N N . GLN B 1 85 ? 7.387 -14.695 -11.5 1 94.12 85 GLN B N 1
ATOM 2251 C CA . GLN B 1 85 ? 7.688 -13.273 -11.602 1 94.12 85 GLN B CA 1
ATOM 2252 C C . GLN B 1 85 ? 9.141 -12.992 -11.242 1 94.12 85 GLN B C 1
ATOM 2254 O O . GLN B 1 85 ? 9.648 -13.492 -10.242 1 94.12 85 GLN B O 1
ATOM 2259 N N . ARG B 1 86 ? 9.781 -12.219 -12.07 1 92.31 86 ARG B N 1
ATOM 2260 C CA . ARG B 1 86 ? 11.125 -11.719 -11.797 1 92.31 86 ARG B CA 1
ATOM 2261 C C . ARG B 1 86 ? 11.141 -10.195 -11.758 1 92.31 86 ARG B C 1
ATOM 2263 O O . ARG B 1 86 ? 10.641 -9.539 -12.68 1 92.31 86 ARG B O 1
ATOM 2270 N N . ASN B 1 87 ? 11.617 -9.688 -10.695 1 92.25 87 ASN B N 1
ATOM 2271 C CA . ASN B 1 87 ? 11.773 -8.25 -10.539 1 92.25 87 ASN B CA 1
ATOM 2272 C C . ASN B 1 87 ? 13.234 -7.828 -10.656 1 92.25 87 ASN B C 1
ATOM 2274 O O . ASN B 1 87 ? 14.07 -8.242 -9.859 1 92.25 87 ASN B O 1
ATOM 2278 N N . ILE B 1 88 ? 13.477 -7.012 -11.602 1 91.06 88 ILE B N 1
ATOM 2279 C CA . ILE B 1 88 ? 14.828 -6.523 -11.875 1 91.06 88 ILE B CA 1
ATOM 2280 C C . ILE B 1 88 ? 14.883 -5.012 -11.648 1 91.06 88 ILE B C 1
ATOM 2282 O O . ILE B 1 88 ? 14.062 -4.266 -12.188 1 91.06 88 ILE B O 1
ATOM 2286 N N . PHE B 1 89 ? 15.805 -4.633 -10.875 1 89.75 89 PHE B N 1
ATOM 2287 C CA . PHE B 1 89 ? 16 -3.211 -10.633 1 89.75 89 PHE B CA 1
ATOM 2288 C C . PHE B 1 89 ? 17.172 -2.674 -11.461 1 89.75 89 PHE B C 1
ATOM 2290 O O . PHE B 1 89 ? 18.219 -3.311 -11.555 1 89.75 89 PHE B O 1
ATOM 2297 N N . VAL B 1 90 ? 16.906 -1.562 -12.023 1 89.31 90 VAL B N 1
ATOM 2298 C CA . VAL B 1 90 ? 17.922 -0.866 -12.812 1 89.31 90 VAL B CA 1
ATOM 2299 C C . VAL B 1 90 ? 18.25 0.471 -12.156 1 89.31 90 VAL B C 1
ATOM 2301 O O . VAL B 1 90 ? 17.375 1.299 -11.93 1 89.31 90 VAL B O 1
ATOM 2304 N N . LYS B 1 91 ? 19.484 0.701 -11.93 1 83.88 91 LYS B N 1
ATOM 2305 C CA . LYS B 1 91 ? 19.969 1.93 -11.297 1 83.88 91 LYS B CA 1
ATOM 2306 C C . LYS B 1 91 ? 19.906 3.104 -12.273 1 83.88 91 LYS B C 1
ATOM 2308 O O . LYS B 1 91 ? 19.734 2.91 -13.477 1 83.88 91 LYS B O 1
ATOM 2313 N N . PRO B 1 92 ? 20.078 4.301 -11.672 1 83.88 92 PRO B N 1
ATOM 2314 C CA . PRO B 1 92 ? 19.984 5.477 -12.539 1 83.88 92 PRO B CA 1
ATOM 2315 C C . PRO B 1 92 ? 21.062 5.488 -13.625 1 83.88 92 PRO B C 1
ATOM 2317 O O . PRO B 1 92 ? 20.844 6.055 -14.703 1 83.88 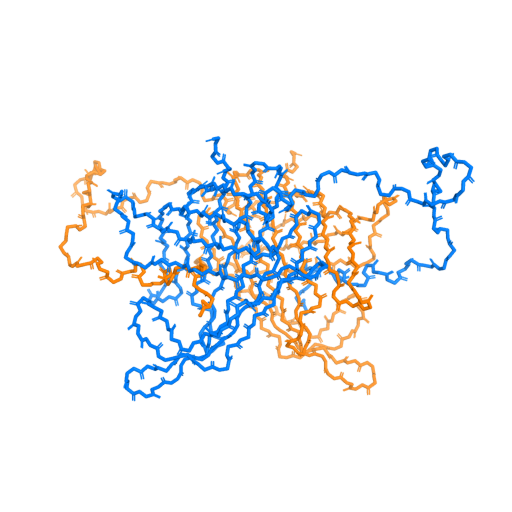92 PRO B O 1
ATOM 2320 N N . ASP B 1 93 ? 22.141 4.859 -13.375 1 87.06 93 ASP B N 1
ATOM 2321 C CA . ASP B 1 93 ? 23.234 4.848 -14.352 1 87.06 93 ASP B CA 1
ATOM 2322 C C . ASP B 1 93 ? 23 3.779 -15.422 1 87.06 93 ASP B C 1
ATOM 2324 O O . ASP B 1 93 ? 23.844 3.586 -16.297 1 87.06 93 ASP B O 1
ATOM 2328 N N . GLY B 1 94 ? 21.938 3.066 -15.32 1 88.44 94 GLY B N 1
ATOM 2329 C CA . GLY B 1 94 ? 21.547 2.096 -16.328 1 88.44 94 GLY B CA 1
ATOM 2330 C C . GLY B 1 94 ? 21.969 0.68 -15.992 1 88.44 94 GLY B C 1
ATOM 2331 O O . GLY B 1 94 ? 21.578 -0.273 -16.656 1 88.44 94 GLY B O 1
ATOM 2332 N N . THR B 1 95 ? 22.719 0.54 -14.961 1 89.94 95 THR B N 1
ATOM 2333 C CA . THR B 1 95 ? 23.188 -0.793 -14.594 1 89.94 95 THR B CA 1
ATOM 2334 C C . THR B 1 95 ? 22.125 -1.542 -13.805 1 89.94 95 THR B C 1
ATOM 2336 O O . THR B 1 95 ? 21.422 -0.951 -12.984 1 89.94 95 THR B O 1
ATOM 2339 N N . ARG B 1 96 ? 22.094 -2.795 -14.031 1 88.38 96 ARG B N 1
ATOM 2340 C CA . ARG B 1 96 ? 21.156 -3.654 -13.312 1 88.38 96 ARG B CA 1
ATOM 2341 C C . ARG B 1 96 ? 21.688 -4.023 -11.938 1 88.38 96 ARG B C 1
ATOM 2343 O O . ARG B 1 96 ? 22.891 -4.23 -11.766 1 88.38 96 ARG B O 1
ATOM 2350 N N . SER B 1 97 ? 20.719 -4.074 -11.094 1 84.19 97 SER B N 1
ATOM 2351 C CA . SER B 1 97 ? 21.078 -4.59 -9.773 1 84.19 97 SER B CA 1
ATOM 2352 C C . SER B 1 97 ? 21.391 -6.082 -9.828 1 84.19 97 SER B C 1
ATOM 2354 O O . SER B 1 97 ? 20.781 -6.82 -10.609 1 84.19 97 SER B O 1
ATOM 2356 N N . ASP B 1 98 ? 22.281 -6.527 -8.953 1 81.69 98 ASP B N 1
ATOM 2357 C CA . ASP B 1 98 ? 22.594 -7.945 -8.836 1 81.69 98 ASP B CA 1
ATOM 2358 C C . ASP B 1 98 ? 21.484 -8.703 -8.117 1 81.69 98 ASP B C 1
ATOM 2360 O O . ASP B 1 98 ? 21.375 -9.93 -8.234 1 81.69 98 ASP B O 1
ATOM 2364 N N . TYR B 1 99 ? 20.75 -8.016 -7.426 1 83.94 99 TYR B N 1
ATOM 2365 C CA . TYR B 1 99 ? 19.641 -8.633 -6.707 1 83.94 99 TYR B CA 1
ATOM 2366 C C . TYR B 1 99 ? 18.406 -8.758 -7.602 1 83.94 99 TYR B C 1
ATOM 2368 O O . TYR B 1 99 ? 17.922 -7.762 -8.148 1 83.94 99 TYR B O 1
ATOM 2376 N N . ILE B 1 100 ? 17.969 -9.938 -7.805 1 86.56 100 ILE B N 1
ATOM 2377 C CA . ILE B 1 100 ? 16.766 -10.211 -8.586 1 86.56 100 ILE B CA 1
ATOM 2378 C C . ILE B 1 100 ? 15.688 -10.805 -7.68 1 86.56 100 ILE B C 1
ATOM 2380 O O . ILE B 1 100 ? 15.906 -11.836 -7.043 1 86.56 100 ILE B O 1
ATOM 2384 N N . GLY B 1 101 ? 14.523 -10.133 -7.59 1 87.56 101 GLY B N 1
ATOM 2385 C CA . GLY B 1 101 ? 13.391 -10.719 -6.895 1 87.56 101 GLY B CA 1
ATOM 2386 C C . GLY B 1 101 ? 12.656 -11.766 -7.719 1 87.56 101 GLY B C 1
ATOM 2387 O O . GLY B 1 101 ? 12.352 -11.539 -8.891 1 87.56 101 GLY B O 1
ATOM 2388 N N . ILE B 1 102 ? 12.469 -12.906 -7.133 1 88.38 102 ILE B N 1
ATOM 2389 C CA . ILE B 1 102 ? 11.758 -13.961 -7.848 1 88.38 102 ILE B CA 1
ATOM 2390 C C . ILE B 1 102 ? 10.586 -14.453 -7 1 88.38 102 ILE B C 1
ATOM 2392 O O . ILE B 1 102 ? 10.734 -14.672 -5.797 1 88.38 102 ILE B O 1
ATOM 2396 N N . ALA B 1 103 ? 9.469 -14.594 -7.586 1 90.81 103 ALA B N 1
ATOM 2397 C CA . ALA B 1 103 ? 8.297 -15.203 -6.961 1 90.81 103 ALA B CA 1
ATOM 2398 C C . ALA B 1 103 ? 7.695 -16.281 -7.859 1 90.81 103 ALA B C 1
ATOM 2400 O O . ALA B 1 103 ? 7.555 -16.078 -9.07 1 90.81 103 ALA B O 1
ATOM 2401 N N . LYS B 1 104 ? 7.453 -17.391 -7.262 1 92.94 104 LYS B N 1
ATOM 2402 C CA . LYS B 1 104 ? 6.691 -18.469 -7.887 1 92.94 104 LYS B CA 1
ATOM 2403 C C . LYS B 1 104 ? 5.363 -18.688 -7.168 1 92.94 104 LYS B C 1
ATOM 2405 O O . LYS B 1 104 ? 5.344 -19.062 -5.996 1 92.94 104 LYS B O 1
ATOM 2410 N N . MET B 1 105 ? 4.32 -18.438 -7.93 1 94.62 105 MET B N 1
ATOM 2411 C CA . MET B 1 105 ? 3.016 -18.406 -7.277 1 94.62 105 MET B CA 1
ATOM 2412 C C . MET B 1 105 ? 2.014 -19.297 -8.016 1 94.62 105 MET B C 1
ATOM 2414 O O . MET B 1 105 ? 2.008 -19.328 -9.242 1 94.62 105 MET B O 1
ATOM 2418 N N . ARG B 1 106 ? 1.174 -19.938 -7.281 1 95.5 106 ARG B N 1
ATOM 2419 C CA . ARG B 1 106 ? 0.032 -20.656 -7.828 1 95.5 106 ARG B CA 1
ATOM 2420 C C . ARG B 1 106 ? -1.255 -19.859 -7.668 1 95.5 106 ARG B C 1
ATOM 2422 O O . ARG B 1 106 ? -1.482 -19.234 -6.625 1 95.5 106 ARG B O 1
ATOM 2429 N N . ILE B 1 107 ? -2.006 -19.891 -8.695 1 92.88 107 ILE B N 1
ATOM 2430 C CA . ILE B 1 107 ? -3.301 -19.219 -8.664 1 92.88 107 ILE B CA 1
ATOM 2431 C C . ILE B 1 107 ? -4.387 -20.219 -8.242 1 92.88 107 ILE B C 1
ATOM 2433 O O . ILE B 1 107 ? -4.566 -21.25 -8.883 1 92.88 107 ILE B O 1
ATOM 2437 N N . GLU B 1 108 ? -5.09 -20 -7.184 1 92.06 108 GLU B N 1
ATOM 2438 C CA . GLU B 1 108 ? -6.246 -20.766 -6.734 1 92.06 108 GLU B CA 1
ATOM 2439 C C . GLU B 1 108 ? -7.445 -19.859 -6.477 1 92.06 108 GLU B C 1
ATOM 2441 O O . GLU B 1 108 ? -7.559 -19.266 -5.398 1 92.06 108 GLU B O 1
ATOM 2446 N N . GLY B 1 109 ? -8.344 -19.812 -7.473 1 88.62 109 GLY B N 1
ATOM 2447 C CA . GLY B 1 109 ? -9.438 -18.859 -7.375 1 88.62 109 GLY B CA 1
ATOM 2448 C C . GLY B 1 109 ? -8.969 -17.406 -7.383 1 88.62 109 GLY B C 1
ATOM 2449 O O . GLY B 1 109 ? -8.281 -16.984 -8.312 1 88.62 109 GLY B O 1
ATOM 2450 N N . ASN B 1 110 ? -9.266 -16.703 -6.312 1 91.31 110 ASN B N 1
ATOM 2451 C CA . ASN B 1 110 ? -8.859 -15.312 -6.195 1 91.31 110 ASN B CA 1
ATOM 2452 C C . ASN B 1 110 ? -7.668 -15.156 -5.246 1 91.31 110 ASN B C 1
ATOM 2454 O O . ASN B 1 110 ? -7.438 -14.07 -4.707 1 91.31 110 ASN B O 1
ATOM 2458 N N . LYS B 1 111 ? -6.988 -16.266 -5.113 1 93.94 111 LYS B N 1
ATOM 2459 C CA . LYS B 1 111 ? -5.848 -16.266 -4.199 1 93.94 111 LYS B CA 1
ATOM 2460 C C . LYS B 1 111 ? -4.559 -16.641 -4.922 1 93.94 111 LYS B C 1
ATOM 2462 O O . LYS B 1 111 ? -4.598 -17.312 -5.953 1 93.94 111 LYS B O 1
ATOM 2467 N N . LEU B 1 112 ? -3.555 -16.109 -4.426 1 95.5 112 LEU B N 1
ATOM 2468 C CA . LEU B 1 112 ? -2.215 -16.531 -4.824 1 95.5 112 LEU B CA 1
ATOM 2469 C C . LEU B 1 112 ? -1.478 -17.188 -3.664 1 95.5 112 LEU B C 1
ATOM 2471 O O . LEU B 1 112 ? -1.525 -16.703 -2.535 1 95.5 112 LEU B O 1
ATOM 2475 N N . PHE B 1 113 ? -0.811 -18.234 -3.984 1 95.31 113 PHE B N 1
ATOM 2476 C CA . PHE B 1 113 ? -0.001 -18.938 -2.994 1 95.31 113 PHE B CA 1
ATOM 2477 C C . PHE B 1 113 ? 1.412 -19.172 -3.516 1 95.31 113 PHE B C 1
ATOM 2479 O O . PHE B 1 113 ? 1.615 -19.344 -4.723 1 95.31 113 PHE B O 1
ATOM 2486 N N . TRP B 1 114 ? 2.289 -19.141 -2.582 1 94.44 114 TRP B N 1
ATOM 2487 C CA . TRP B 1 114 ? 3.664 -19.453 -2.945 1 94.44 114 TRP B CA 1
ATOM 2488 C C . TRP B 1 114 ? 3.771 -20.906 -3.436 1 94.44 114 TRP B C 1
ATOM 2490 O O . TRP B 1 114 ? 3.193 -21.812 -2.84 1 94.44 114 TRP B O 1
ATOM 2500 N N . ASP B 1 115 ? 4.441 -21.031 -4.57 1 93.44 115 ASP B N 1
ATOM 2501 C CA . ASP B 1 115 ? 4.699 -22.375 -5.094 1 93.44 115 ASP B CA 1
ATOM 2502 C C . ASP B 1 115 ? 6.113 -22.828 -4.758 1 93.44 115 ASP B C 1
ATOM 2504 O O . ASP B 1 115 ? 7.074 -22.453 -5.438 1 93.44 115 ASP B O 1
ATOM 2508 N N . GLY B 1 116 ? 6.199 -23.641 -3.771 1 87.69 116 GLY B N 1
ATOM 2509 C CA . GLY B 1 116 ? 7.496 -24.156 -3.371 1 87.69 116 GLY B CA 1
ATOM 2510 C C . GLY B 1 116 ? 7.887 -23.781 -1.958 1 87.69 116 GLY B C 1
ATOM 2511 O O . GLY B 1 116 ? 7.027 -23.438 -1.142 1 87.69 116 GLY B O 1
ATOM 2512 N N . GLU B 1 117 ? 9.141 -24.078 -1.658 1 86.06 117 GLU B N 1
ATOM 2513 C CA . GLU B 1 117 ? 9.703 -23.75 -0.356 1 86.06 117 GLU B CA 1
ATOM 2514 C C . GLU B 1 117 ? 10.781 -22.672 -0.483 1 86.06 117 GLU B C 1
ATOM 2516 O O . GLU B 1 117 ? 11.484 -22.609 -1.493 1 86.06 117 GLU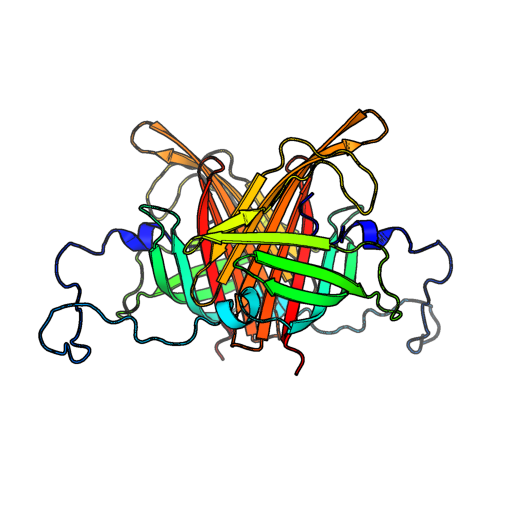 B O 1
ATOM 2521 N N . MET B 1 118 ? 10.656 -21.828 0.453 1 86.06 118 MET B N 1
ATOM 2522 C CA . MET B 1 118 ? 11.703 -20.812 0.519 1 86.06 118 MET B CA 1
ATOM 2523 C C . MET B 1 118 ? 12.578 -21 1.756 1 86.06 118 MET B C 1
ATOM 2525 O O . MET B 1 118 ? 12.156 -20.688 2.871 1 86.06 118 MET B O 1
ATOM 2529 N N . LYS B 1 119 ? 13.734 -21.531 1.532 1 89.25 119 LYS B N 1
ATOM 2530 C CA . LYS B 1 119 ? 14.602 -21.844 2.666 1 89.25 119 LYS B CA 1
ATOM 2531 C C . LYS B 1 119 ? 15.797 -20.906 2.725 1 89.25 119 LYS B C 1
ATOM 2533 O O . LYS B 1 119 ? 16.438 -20.766 3.768 1 89.25 119 LYS B O 1
ATOM 2538 N N . GLU B 1 120 ? 16.01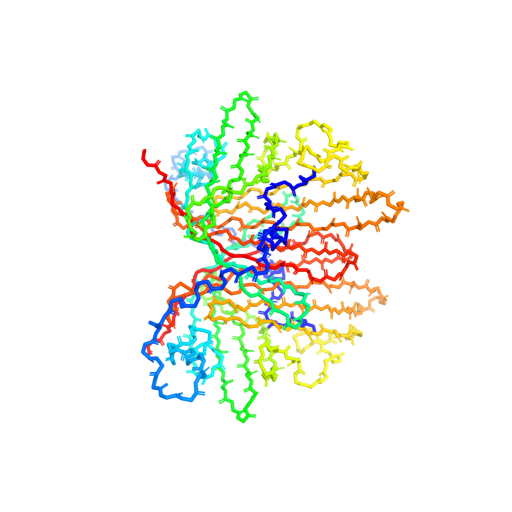6 -20.391 1.514 1 88.25 120 GLU B N 1
ATOM 2539 C CA . GLU B 1 120 ? 17.156 -19.5 1.411 1 88.25 120 GLU B CA 1
ATOM 2540 C C . GLU B 1 120 ? 16.891 -18.391 0.393 1 88.25 120 GLU B C 1
ATOM 2542 O O . GLU B 1 120 ? 16.203 -18.609 -0.608 1 88.25 120 GLU B O 1
ATOM 2547 N N . ASP B 1 121 ? 17.422 -17.25 0.751 1 83.5 121 ASP B N 1
ATOM 2548 C CA . ASP B 1 121 ? 17.438 -16.203 -0.257 1 83.5 121 ASP B CA 1
ATOM 2549 C C . ASP B 1 121 ? 18.5 -16.484 -1.323 1 83.5 121 ASP B C 1
ATOM 2551 O O . ASP B 1 121 ? 19.688 -16.516 -1.024 1 83.5 121 ASP B O 1
ATOM 2555 N N . PRO B 1 122 ? 18.047 -16.609 -2.477 1 81.81 122 PRO B N 1
ATOM 2556 C CA . PRO B 1 122 ? 19 -17.016 -3.51 1 81.81 122 PRO B CA 1
ATOM 2557 C C . PRO B 1 122 ? 20.016 -15.914 -3.842 1 81.81 122 PRO B C 1
ATOM 2559 O O . PRO B 1 122 ? 21.047 -16.188 -4.438 1 81.81 122 PRO B O 1
ATOM 2562 N N . ASN B 1 123 ? 19.75 -14.648 -3.457 1 80.38 123 ASN B N 1
ATOM 2563 C CA . ASN B 1 123 ? 20.656 -13.547 -3.762 1 80.38 123 ASN B CA 1
ATOM 2564 C C . ASN B 1 123 ? 21.766 -13.43 -2.723 1 80.38 123 ASN B C 1
ATOM 2566 O O . ASN B 1 123 ? 22.906 -13.094 -3.061 1 80.38 123 ASN B O 1
ATOM 2570 N N . THR B 1 124 ? 21.469 -13.75 -1.483 1 78.44 124 THR B N 1
ATOM 2571 C CA . THR B 1 124 ? 22.406 -13.461 -0.409 1 78.44 124 THR B CA 1
ATOM 2572 C C . THR B 1 124 ? 22.891 -14.75 0.249 1 78.44 124 THR B C 1
ATOM 2574 O O . THR B 1 124 ? 23.906 -14.75 0.949 1 78.44 124 THR B O 1
ATOM 2577 N N . GLY B 1 125 ? 22.125 -15.805 0.098 1 82.19 125 GLY B N 1
ATOM 2578 C CA . GLY B 1 125 ? 22.438 -17.047 0.77 1 82.19 125 GLY B CA 1
ATOM 2579 C C . GLY B 1 125 ? 21.938 -17.109 2.199 1 82.19 125 GLY B C 1
ATOM 2580 O O . GLY B 1 125 ? 22.125 -18.109 2.895 1 82.19 125 GLY B O 1
ATOM 2581 N N . ALA B 1 126 ? 21.234 -16.094 2.58 1 85.69 126 ALA B N 1
ATOM 2582 C CA . ALA B 1 126 ? 20.734 -16.047 3.947 1 85.69 126 ALA B CA 1
ATOM 2583 C C . ALA B 1 126 ? 19.641 -17.094 4.152 1 85.69 126 ALA B C 1
ATOM 2585 O O . ALA B 1 126 ? 18.797 -17.312 3.275 1 85.69 126 ALA B O 1
ATOM 2586 N N . ARG B 1 127 ? 19.672 -17.703 5.332 1 91.75 127 ARG B N 1
ATOM 2587 C CA . ARG B 1 127 ? 18.656 -18.688 5.672 1 91.75 127 ARG B CA 1
ATOM 2588 C C . ARG B 1 127 ? 17.312 -18.031 5.973 1 91.75 127 ARG B C 1
ATOM 2590 O O . ARG B 1 127 ? 17.266 -17 6.664 1 91.75 127 ARG B O 1
ATOM 2597 N N . ILE B 1 128 ? 16.219 -18.609 5.449 1 93.06 128 ILE B N 1
ATOM 2598 C CA . ILE B 1 128 ? 14.859 -18.109 5.629 1 93.06 128 ILE B CA 1
ATOM 2599 C C . ILE B 1 128 ? 14.047 -19.109 6.445 1 93.06 128 ILE B C 1
ATOM 2601 O O . ILE B 1 128 ? 14.117 -20.312 6.215 1 93.06 128 ILE B O 1
ATOM 2605 N N . ARG B 1 129 ? 13.352 -18.625 7.422 1 93.81 129 ARG B N 1
ATOM 2606 C CA . ARG B 1 129 ? 12.453 -19.438 8.25 1 93.81 129 ARG B CA 1
ATOM 2607 C C . ARG B 1 129 ? 11.055 -18.828 8.289 1 93.81 129 ARG B C 1
ATOM 2609 O O . ARG B 1 129 ? 10.883 -17.641 8 1 93.81 129 ARG B O 1
ATOM 2616 N N . ASN B 1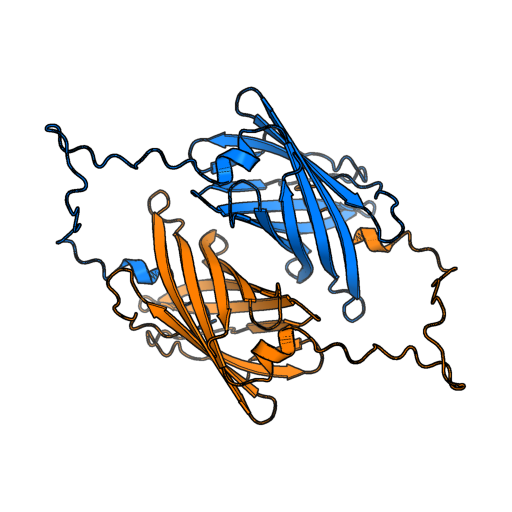 130 ? 10.031 -19.734 8.523 1 94.75 130 ASN B N 1
ATOM 2617 C CA . ASN B 1 130 ? 8.656 -19.312 8.773 1 94.75 130 ASN B CA 1
ATOM 2618 C C . ASN B 1 130 ? 8.125 -18.438 7.641 1 94.75 130 ASN B C 1
ATOM 2620 O O . ASN B 1 130 ? 7.543 -17.375 7.879 1 94.75 130 ASN B O 1
ATOM 2624 N N . HIS B 1 131 ? 8.453 -18.891 6.445 1 93.5 131 HIS B N 1
ATOM 2625 C CA . HIS B 1 131 ? 7.992 -18.156 5.27 1 93.5 131 HIS B CA 1
ATOM 2626 C C . HIS B 1 131 ? 6.492 -18.344 5.059 1 93.5 131 HIS B C 1
ATOM 2628 O O . HIS B 1 131 ? 5.984 -19.469 5.109 1 93.5 131 HIS B O 1
ATOM 2634 N N . SER B 1 132 ? 5.809 -17.281 4.93 1 93.75 132 SER B N 1
ATOM 2635 C CA . SER B 1 132 ? 4.391 -17.266 4.586 1 93.75 132 SER B CA 1
ATOM 2636 C C . SER B 1 132 ? 4.105 -16.297 3.445 1 93.75 132 SER B C 1
ATOM 2638 O O . SER B 1 132 ? 4.691 -15.211 3.385 1 93.75 132 SER B O 1
ATOM 2640 N N . PHE B 1 133 ? 3.219 -16.766 2.594 1 94 133 PHE B N 1
ATOM 2641 C CA . PHE B 1 133 ? 2.854 -15.992 1.407 1 94 133 PHE B CA 1
ATOM 2642 C C . PHE B 1 133 ? 1.372 -16.156 1.092 1 94 133 PHE B C 1
ATOM 2644 O O . PHE B 1 133 ? 0.859 -17.281 1.063 1 94 133 PHE B O 1
ATOM 2651 N N . GLU B 1 134 ? 0.767 -14.953 0.878 1 94.25 134 GLU B N 1
ATOM 2652 C CA . GLU B 1 134 ? -0.637 -14.961 0.477 1 94.25 134 GLU B CA 1
ATOM 2653 C C . GLU B 1 134 ? -0.954 -13.781 -0.44 1 94.25 134 GLU B C 1
ATOM 2655 O O . GLU B 1 134 ? -0.554 -12.648 -0.165 1 94.25 134 GLU B O 1
ATOM 2660 N N . GLY B 1 135 ? -1.597 -14.055 -1.498 1 95.88 135 GLY B N 1
ATOM 2661 C CA . GLY B 1 135 ? -2.039 -13.016 -2.416 1 95.88 135 GLY B CA 1
ATOM 2662 C C . GLY B 1 135 ? -3.535 -13.039 -2.664 1 95.88 135 GLY B C 1
ATOM 2663 O O . GLY B 1 135 ? -4.172 -14.086 -2.559 1 95.88 135 GLY B O 1
ATOM 2664 N N . PHE B 1 136 ? -4.059 -11.945 -2.914 1 95.88 136 PHE B N 1
ATOM 2665 C CA . PHE B 1 136 ? -5.461 -11.742 -3.256 1 95.88 136 PHE B CA 1
ATOM 2666 C C . PHE B 1 136 ? -5.598 -11.078 -4.621 1 95.88 136 PHE B C 1
ATOM 2668 O O . PHE B 1 136 ? -4.859 -10.141 -4.938 1 95.88 136 PHE B O 1
ATOM 2675 N N . VAL B 1 137 ? -6.531 -11.578 -5.371 1 94.25 137 VAL B N 1
ATOM 2676 C CA . VAL B 1 137 ? -6.703 -11.094 -6.738 1 94.25 137 VAL B CA 1
ATOM 2677 C C . VAL B 1 137 ? -8.148 -10.633 -6.945 1 94.25 137 VAL B C 1
ATOM 2679 O O . VAL B 1 137 ? -9.086 -11.367 -6.645 1 94.25 137 VAL B O 1
ATOM 2682 N N . THR B 1 138 ? -8.312 -9.438 -7.344 1 94.06 138 THR B N 1
ATOM 2683 C CA . THR B 1 138 ? -9.586 -8.93 -7.836 1 94.06 138 THR B CA 1
ATOM 2684 C C . THR B 1 138 ? -9.5 -8.602 -9.32 1 94.06 138 THR B C 1
ATOM 2686 O O . THR B 1 138 ? -8.531 -8.969 -9.992 1 94.06 138 THR B O 1
ATOM 2689 N N . ASP B 1 139 ? -10.5 -7.973 -9.859 1 91.12 139 ASP B N 1
ATOM 2690 C CA . ASP B 1 139 ? -10.516 -7.66 -11.289 1 91.12 139 ASP B CA 1
ATOM 2691 C C . ASP B 1 139 ? -9.398 -6.684 -11.648 1 91.12 139 ASP B C 1
ATOM 2693 O O . ASP B 1 139 ? -8.883 -6.707 -12.766 1 91.12 139 ASP B O 1
ATOM 2697 N N . ASN B 1 140 ? -9.047 -5.832 -10.664 1 94.12 140 ASN B N 1
ATOM 2698 C CA . ASN B 1 140 ? -8.078 -4.809 -11.031 1 94.12 140 ASN B CA 1
ATOM 2699 C C . ASN B 1 140 ? -7.016 -4.629 -9.953 1 94.12 140 ASN B C 1
ATOM 2701 O O . ASN B 1 140 ? -6.254 -3.66 -9.977 1 94.12 140 ASN B O 1
ATOM 2705 N N . GLN B 1 141 ? -6.957 -5.492 -8.953 1 96.19 141 GLN B N 1
ATOM 2706 C CA . GLN B 1 141 ? -5.945 -5.379 -7.906 1 96.19 141 GLN B CA 1
ATOM 2707 C C . GLN B 1 141 ? -5.305 -6.734 -7.617 1 96.19 141 GLN B C 1
ATOM 2709 O O . GLN B 1 141 ? -5.969 -7.77 -7.695 1 96.19 141 GLN B O 1
ATOM 2714 N N . ILE B 1 142 ? -4.109 -6.703 -7.301 1 96.69 142 ILE B N 1
ATOM 2715 C CA . ILE B 1 142 ? -3.396 -7.805 -6.668 1 96.69 142 ILE B CA 1
ATOM 2716 C C . ILE B 1 142 ? -2.729 -7.32 -5.383 1 96.69 142 ILE B C 1
ATOM 2718 O O . ILE B 1 142 ? -1.967 -6.352 -5.398 1 96.69 142 ILE B O 1
ATOM 2722 N N . TYR B 1 143 ? -3.105 -7.906 -4.312 1 97.12 143 TYR B N 1
ATOM 2723 C CA . TYR B 1 143 ? -2.512 -7.602 -3.016 1 97.12 143 TYR B CA 1
ATOM 2724 C C . TYR B 1 143 ? -1.748 -8.805 -2.469 1 97.12 143 TYR B C 1
ATOM 2726 O O . TYR B 1 143 ? -2.305 -9.898 -2.346 1 97.12 143 TYR B O 1
ATOM 2734 N N . ILE B 1 144 ? -0.459 -8.594 -2.17 1 96.62 144 ILE B N 1
ATOM 2735 C CA . ILE B 1 144 ? 0.39 -9.695 -1.723 1 96.62 144 ILE B CA 1
ATOM 2736 C C . ILE B 1 144 ? 0.991 -9.359 -0.359 1 96.62 144 ILE B C 1
ATOM 2738 O O . ILE B 1 144 ? 1.505 -8.258 -0.153 1 96.62 144 ILE B O 1
ATOM 2742 N N . LEU B 1 145 ? 0.876 -10.266 0.511 1 96.06 145 LEU B N 1
ATOM 2743 C CA . LEU B 1 145 ? 1.541 -10.227 1.809 1 96.06 145 LEU B CA 1
ATOM 2744 C C . LEU B 1 145 ? 2.555 -11.359 1.936 1 96.06 145 LEU B C 1
ATOM 2746 O O . LEU B 1 145 ? 2.232 -12.516 1.672 1 96.06 145 LEU B O 1
ATOM 2750 N N . GLU B 1 146 ? 3.746 -11.016 2.301 1 94.81 146 GLU B N 1
ATOM 2751 C CA . GLU B 1 146 ? 4.809 -11.992 2.518 1 94.81 146 GLU B CA 1
ATOM 2752 C C . GLU B 1 146 ? 5.52 -11.75 3.846 1 94.81 146 GLU B C 1
ATOM 2754 O O . GLU B 1 146 ? 5.914 -10.617 4.145 1 94.81 146 GLU B O 1
ATOM 2759 N N . THR B 1 147 ? 5.609 -12.766 4.605 1 94.38 147 THR B N 1
ATOM 2760 C CA . THR B 1 147 ? 6.367 -12.672 5.852 1 94.38 147 THR B CA 1
ATOM 2761 C C . THR B 1 147 ? 7.414 -13.781 5.934 1 94.38 147 THR B C 1
ATOM 2763 O O . THR B 1 147 ? 7.211 -14.875 5.406 1 94.38 147 THR B O 1
ATOM 2766 N N . TYR B 1 148 ? 8.477 -13.453 6.57 1 93.25 148 TYR B N 1
ATOM 2767 C CA . TYR B 1 148 ? 9.531 -14.438 6.789 1 93.25 148 TYR B CA 1
ATOM 2768 C C . TYR B 1 148 ? 10.555 -13.93 7.797 1 93.25 148 TYR B C 1
ATOM 2770 O O . TYR B 1 148 ? 10.555 -12.742 8.141 1 93.25 148 TYR B O 1
ATOM 2778 N N . GLU B 1 149 ? 11.32 -14.891 8.289 1 94.38 149 GLU B N 1
ATOM 2779 C CA . GLU B 1 149 ? 12.469 -14.578 9.133 1 94.38 149 GLU B CA 1
ATOM 2780 C C . GLU B 1 149 ? 13.781 -14.82 8.398 1 94.38 149 GLU B C 1
ATOM 2782 O O . GLU B 1 149 ? 13.977 -15.883 7.801 1 94.38 149 GLU B O 1
ATOM 2787 N N . GLU B 1 150 ? 14.539 -13.82 8.43 1 91.75 150 GLU B N 1
ATOM 2788 C CA . GLU B 1 150 ? 15.891 -13.969 7.895 1 91.75 150 GLU B CA 1
ATOM 2789 C C . GLU B 1 150 ? 16.906 -14.148 9.016 1 91.75 150 GLU B C 1
ATOM 2791 O O . GLU B 1 150 ? 16.938 -13.359 9.969 1 91.75 150 GLU B O 1
ATOM 2796 N N . VAL B 1 151 ? 17.641 -15.156 8.859 1 91.12 151 VAL B N 1
ATOM 2797 C CA . VAL B 1 151 ? 18.688 -15.406 9.836 1 91.12 151 VAL B CA 1
ATOM 2798 C C . VAL B 1 151 ? 20 -14.805 9.344 1 91.12 151 VAL B C 1
ATOM 2800 O O . VAL B 1 151 ? 20.562 -15.25 8.344 1 91.12 151 VAL B O 1
ATOM 2803 N N . LEU B 1 152 ? 20.484 -13.906 10.102 1 84.38 152 LEU B N 1
ATOM 2804 C CA . LEU B 1 152 ? 21.719 -13.227 9.734 1 84.38 152 LEU B CA 1
ATOM 2805 C C . LEU B 1 152 ? 22.938 -14.055 10.117 1 84.38 152 LEU B C 1
ATOM 2807 O O . LEU B 1 152 ? 22.844 -14.953 10.961 1 84.38 152 LEU B O 1
ATOM 2811 N N . PRO B 1 153 ? 24.078 -13.719 9.477 1 81.62 153 PRO B N 1
ATOM 2812 C CA . PRO B 1 153 ? 25.281 -14.508 9.742 1 81.62 153 PRO B CA 1
ATOM 2813 C C . PRO B 1 153 ? 25.656 -14.547 11.227 1 81.62 153 PRO B C 1
ATOM 2815 O O . PRO B 1 153 ? 26.109 -15.578 11.719 1 81.62 153 PRO B O 1
ATOM 2818 N N . ALA B 1 154 ? 25.422 -13.461 11.93 1 86 154 ALA B N 1
ATOM 2819 C CA . ALA B 1 154 ? 25.766 -13.383 13.344 1 86 154 ALA B CA 1
ATOM 2820 C C . ALA B 1 154 ? 24.734 -14.102 14.203 1 86 154 ALA B C 1
ATOM 2822 O O . ALA B 1 154 ? 24.891 -14.195 15.43 1 86 154 ALA B O 1
ATOM 2823 N N . GLY B 1 155 ? 23.719 -14.695 13.586 1 85.38 155 GLY B N 1
ATOM 2824 C CA . GLY B 1 155 ? 22.688 -15.438 14.312 1 85.38 155 GLY B CA 1
ATOM 2825 C C . GLY B 1 155 ? 21.469 -14.602 14.625 1 85.38 155 GLY B C 1
ATOM 2826 O O . GLY B 1 155 ? 20.438 -15.133 15.062 1 85.38 155 GLY B O 1
ATOM 2827 N N . ASP B 1 156 ? 21.531 -13.281 14.422 1 89.81 156 ASP B N 1
ATOM 2828 C CA . ASP B 1 156 ? 20.391 -12.406 14.641 1 89.81 156 ASP B CA 1
ATOM 2829 C C . ASP B 1 156 ? 19.266 -12.703 13.648 1 89.81 156 ASP B C 1
ATOM 2831 O O . ASP B 1 156 ? 19.531 -13.125 12.516 1 89.81 156 ASP B O 1
ATOM 2835 N N . ILE B 1 157 ? 18.078 -12.531 14.172 1 93.81 157 ILE B N 1
ATOM 2836 C CA . ILE B 1 157 ? 16.922 -12.82 13.336 1 93.81 157 ILE B CA 1
ATOM 2837 C C . ILE B 1 157 ? 16.188 -11.523 13 1 93.81 157 ILE B C 1
ATOM 2839 O O . ILE B 1 157 ? 15.883 -10.734 13.891 1 93.81 157 ILE B O 1
ATOM 2843 N N . GLU B 1 158 ? 16.031 -11.32 11.703 1 92.06 158 GLU B N 1
ATOM 2844 C CA . GLU B 1 158 ? 15.172 -10.227 11.242 1 92.06 158 GLU B CA 1
ATOM 2845 C C . GLU B 1 158 ? 13.82 -10.742 10.773 1 92.06 158 GLU B C 1
ATOM 2847 O O . GLU B 1 158 ? 13.75 -11.586 9.875 1 92.06 158 GLU B O 1
ATOM 2852 N N . ARG B 1 159 ? 12.789 -10.281 11.469 1 94.75 159 ARG B N 1
ATOM 2853 C CA . ARG B 1 159 ? 11.438 -10.586 11.008 1 94.75 159 ARG B CA 1
ATOM 2854 C C . ARG B 1 159 ? 10.977 -9.586 9.953 1 94.75 159 ARG B C 1
ATOM 2856 O O . ARG B 1 159 ? 10.898 -8.383 10.219 1 94.75 159 ARG B O 1
ATOM 2863 N N . ARG B 1 160 ? 10.68 -10.117 8.82 1 93 160 ARG B N 1
ATOM 2864 C CA . ARG B 1 160 ? 10.359 -9.25 7.695 1 93 160 ARG B CA 1
ATOM 2865 C C . ARG B 1 160 ? 8.906 -9.438 7.258 1 93 160 ARG B C 1
ATOM 2867 O O . ARG B 1 160 ? 8.398 -10.555 7.242 1 93 160 ARG B O 1
ATOM 2874 N N . ARG B 1 161 ? 8.25 -8.344 6.941 1 94.06 161 ARG B N 1
ATOM 2875 C CA . ARG B 1 161 ? 6.91 -8.297 6.375 1 94.06 161 ARG B CA 1
ATOM 2876 C C . ARG B 1 161 ? 6.867 -7.395 5.145 1 94.06 161 ARG B C 1
ATOM 2878 O O . ARG B 1 161 ? 7.148 -6.199 5.238 1 94.06 161 ARG B O 1
ATOM 2885 N N . ASN B 1 162 ? 6.531 -7.953 4.055 1 93.31 162 ASN B N 1
ATOM 2886 C CA . ASN B 1 162 ? 6.457 -7.238 2.783 1 93.31 162 ASN B CA 1
ATOM 2887 C C . ASN B 1 162 ? 5.031 -7.219 2.236 1 93.31 162 ASN B C 1
ATOM 2889 O O . ASN B 1 162 ? 4.352 -8.242 2.225 1 93.31 162 ASN B O 1
ATOM 2893 N N . THR B 1 163 ? 4.641 -6.051 1.856 1 95.5 163 THR B N 1
ATOM 2894 C CA . THR B 1 163 ? 3.371 -5.941 1.144 1 95.5 163 THR B CA 1
ATOM 2895 C C . THR B 1 163 ? 3.582 -5.336 -0.243 1 95.5 163 THR B C 1
ATOM 2897 O O . THR B 1 163 ? 4.359 -4.395 -0.404 1 95.5 163 THR B O 1
ATOM 2900 N N . THR B 1 164 ? 2.975 -5.902 -1.226 1 95.94 164 THR B N 1
ATOM 2901 C CA . THR B 1 164 ? 2.926 -5.371 -2.584 1 95.94 164 THR B CA 1
ATOM 2902 C C . THR B 1 164 ? 1.482 -5.234 -3.061 1 95.94 164 THR B C 1
ATOM 2904 O O . THR B 1 164 ? 0.682 -6.16 -2.904 1 95.94 164 THR B O 1
ATOM 2907 N N . HIS B 1 165 ? 1.188 -4.09 -3.533 1 97.31 165 HIS B N 1
ATOM 2908 C CA . HIS B 1 165 ? -0.153 -3.809 -4.031 1 97.31 165 HIS B CA 1
ATOM 2909 C C . HIS B 1 165 ? -0.112 -3.314 -5.473 1 97.31 165 HIS B C 1
ATOM 2911 O O . HIS B 1 165 ? 0.396 -2.227 -5.746 1 97.31 165 HIS B O 1
ATOM 2917 N N . TYR B 1 166 ? -0.567 -4.188 -6.402 1 97.06 166 TYR B N 1
ATOM 2918 C CA . TYR B 1 166 ? -0.742 -3.783 -7.793 1 97.06 166 TYR B CA 1
ATOM 2919 C C . TYR B 1 166 ? -2.148 -3.248 -8.031 1 97.06 166 TYR B C 1
ATOM 2921 O O . TYR B 1 166 ? -3.135 -3.902 -7.688 1 97.06 166 TYR B O 1
ATOM 2929 N N . CYS B 1 167 ? -2.215 -2.125 -8.578 1 96.38 167 CYS B N 1
ATOM 2930 C CA . CYS B 1 167 ? -3.461 -1.511 -9.023 1 96.38 167 CYS B CA 1
ATOM 2931 C C . CYS B 1 167 ? -3.441 -1.259 -10.523 1 96.38 167 CYS B C 1
ATOM 2933 O O . CYS B 1 167 ? -2.664 -0.436 -11.016 1 96.38 167 CYS B O 1
ATOM 2935 N N . PHE B 1 168 ? -4.332 -1.928 -11.195 1 95.94 168 PHE B N 1
ATOM 2936 C CA . PHE B 1 168 ? -4.309 -1.858 -12.648 1 95.94 168 PHE B CA 1
ATOM 2937 C C . PHE B 1 168 ? -5.254 -0.776 -13.156 1 95.94 168 PHE B C 1
ATOM 2939 O O . PHE B 1 168 ? -6.469 -0.868 -12.969 1 95.94 168 PHE B O 1
ATOM 2946 N N . LEU B 1 169 ? -4.629 0.16 -13.773 1 93.19 169 LEU B N 1
ATOM 2947 C CA . LEU B 1 169 ? -5.387 1.252 -14.375 1 93.19 169 LEU B CA 1
ATOM 2948 C C . LEU B 1 169 ? -5.977 0.832 -15.719 1 93.19 169 LEU B C 1
ATOM 2950 O O . LEU B 1 169 ? -7.012 1.353 -16.141 1 93.19 169 LEU B O 1
ATOM 2954 N N . SER B 1 170 ? -5.34 -0.023 -16.375 1 92.06 170 SER B N 1
ATOM 2955 C CA . SER B 1 170 ? -5.746 -0.69 -17.609 1 92.06 170 SER B CA 1
ATOM 2956 C C . SER B 1 170 ? -5.059 -2.043 -17.766 1 92.06 170 SER B C 1
ATOM 2958 O O . SER B 1 170 ? -4.379 -2.506 -16.844 1 92.06 170 SER B O 1
ATOM 2960 N N . GLU B 1 171 ? -5.258 -2.719 -18.891 1 92.31 171 GLU B N 1
ATOM 2961 C CA . GLU B 1 171 ? -4.613 -4.004 -19.156 1 92.31 171 GLU B CA 1
ATOM 2962 C C . GLU B 1 171 ? -3.109 -3.838 -19.344 1 92.31 171 GLU B C 1
ATOM 2964 O O . GLU B 1 171 ? -2.354 -4.805 -19.234 1 92.31 171 GLU B O 1
ATOM 2969 N N . ASN B 1 172 ? -2.686 -2.51 -19.656 1 95 172 ASN B N 1
ATOM 2970 C CA . ASN B 1 172 ? -1.278 -2.299 -19.984 1 95 172 ASN B CA 1
ATOM 2971 C C . ASN B 1 172 ? -0.633 -1.287 -19.047 1 95 172 ASN B C 1
ATOM 2973 O O . ASN B 1 172 ? 0.489 -0.837 -19.281 1 95 172 ASN B O 1
ATOM 2977 N N . GLU B 1 173 ? -1.289 -0.877 -18.031 1 95.69 173 GLU B N 1
ATOM 2978 C CA . GLU B 1 173 ? -0.781 0.11 -17.078 1 95.69 173 GLU B CA 1
ATOM 2979 C C . GLU B 1 173 ? -1.151 -0.26 -15.641 1 95.69 173 GLU B C 1
ATOM 2981 O O . GLU B 1 173 ? -2.303 -0.601 -15.359 1 95.69 173 GLU B O 1
ATOM 2986 N N . ALA B 1 174 ? -0.205 -0.211 -14.812 1 96.31 174 ALA B N 1
ATOM 2987 C CA . ALA B 1 174 ? -0.45 -0.506 -13.398 1 96.31 174 ALA B CA 1
ATOM 2988 C C . ALA B 1 174 ? 0.377 0.405 -12.5 1 96.31 174 ALA B C 1
ATOM 2990 O O . ALA B 1 174 ? 1.388 0.965 -12.93 1 96.31 174 ALA B O 1
ATOM 2991 N N . VAL B 1 175 ? -0.106 0.65 -11.336 1 96 175 VAL B N 1
ATOM 2992 C CA . VAL B 1 175 ? 0.669 1.219 -10.242 1 96 175 VAL B CA 1
ATOM 2993 C C . VAL B 1 175 ? 0.971 0.138 -9.211 1 96 175 VAL B C 1
ATOM 2995 O O . VAL B 1 175 ? 0.081 -0.62 -8.812 1 96 175 VAL B O 1
ATOM 2998 N N . MET B 1 176 ? 2.16 0.075 -8.859 1 96.5 176 MET B N 1
ATOM 2999 C CA . MET B 1 176 ? 2.588 -0.859 -7.82 1 96.5 176 MET B CA 1
ATOM 3000 C C . MET B 1 176 ? 3.129 -0.114 -6.605 1 96.5 176 MET B C 1
ATOM 3002 O O . MET B 1 176 ? 3.982 0.766 -6.742 1 96.5 176 MET B O 1
ATOM 3006 N N . THR B 1 177 ? 2.613 -0.405 -5.465 1 96.69 177 THR B N 1
ATOM 3007 C CA . THR B 1 177 ? 3.193 0.073 -4.215 1 96.69 177 THR B CA 1
ATOM 3008 C C . THR B 1 177 ? 3.715 -1.093 -3.381 1 96.69 177 THR B C 1
ATOM 3010 O O . THR B 1 177 ? 3.203 -2.211 -3.477 1 96.69 177 THR B O 1
ATOM 3013 N N . ALA B 1 178 ? 4.723 -0.761 -2.613 1 95.94 178 ALA B N 1
ATOM 3014 C CA . ALA B 1 178 ? 5.301 -1.789 -1.75 1 95.94 178 ALA B CA 1
ATOM 3015 C C . ALA B 1 178 ? 5.828 -1.184 -0.452 1 95.94 178 ALA B C 1
ATOM 3017 O O . ALA B 1 178 ? 6.18 -0.002 -0.408 1 95.94 178 ALA B O 1
ATOM 3018 N N . ASN B 1 179 ? 5.766 -1.941 0.514 1 95 179 ASN B N 1
ATOM 3019 C CA . ASN B 1 179 ? 6.438 -1.575 1.757 1 95 179 ASN B CA 1
ATOM 3020 C C . ASN B 1 179 ? 7.105 -2.783 2.41 1 95 179 ASN B C 1
ATOM 3022 O O . ASN B 1 179 ? 6.707 -3.924 2.166 1 95 179 ASN B O 1
ATOM 3026 N N . VAL B 1 180 ? 8.117 -2.496 3.146 1 94.12 180 VAL B N 1
ATOM 3027 C CA . VAL B 1 180 ? 8.883 -3.506 3.869 1 94.12 180 VAL B CA 1
ATOM 3028 C C . VAL B 1 180 ? 9.031 -3.092 5.332 1 94.12 180 VAL B C 1
ATOM 3030 O O . VAL B 1 180 ? 9.461 -1.976 5.629 1 94.12 180 VAL B O 1
ATOM 3033 N N . TYR B 1 181 ? 8.648 -3.959 6.16 1 94 181 TYR B N 1
ATOM 3034 C CA . TYR B 1 181 ? 8.891 -3.801 7.59 1 94 181 TYR B CA 1
ATOM 3035 C C . TYR B 1 181 ? 9.914 -4.816 8.086 1 94 181 TYR B C 1
ATOM 3037 O O . TYR B 1 181 ? 9.891 -5.98 7.676 1 94 181 TYR B O 1
ATOM 3045 N N . VAL B 1 182 ? 10.805 -4.375 8.914 1 92.88 182 VAL B N 1
ATOM 3046 C CA . VAL B 1 182 ? 11.766 -5.227 9.609 1 92.88 182 VAL B CA 1
ATOM 3047 C C . VAL B 1 182 ? 11.609 -5.047 11.125 1 92.88 182 VAL B C 1
ATOM 3049 O O . VAL B 1 182 ? 11.742 -3.934 11.633 1 92.88 182 VAL B O 1
ATOM 3052 N N . ASN B 1 183 ? 11.32 -6.156 11.828 1 93.31 183 ASN B N 1
ATOM 3053 C CA . ASN B 1 183 ? 11.062 -6.125 13.266 1 93.31 183 ASN B CA 1
ATOM 3054 C C . ASN B 1 183 ? 10.039 -5.055 13.633 1 93.31 183 ASN B C 1
ATOM 3056 O O . ASN B 1 183 ? 10.273 -4.242 14.531 1 93.31 183 ASN B O 1
ATOM 3060 N N . ASP B 1 184 ? 9.008 -4.973 12.797 1 90.94 184 ASP B N 1
ATOM 3061 C CA . ASP B 1 184 ? 7.801 -4.18 13.008 1 90.94 184 ASP B CA 1
ATOM 3062 C C . ASP B 1 184 ? 8.078 -2.695 12.781 1 90.94 184 ASP B C 1
ATOM 3064 O O . ASP B 1 184 ? 7.238 -1.85 13.102 1 90.94 184 ASP B O 1
ATOM 3068 N N . GLU B 1 185 ? 9.25 -2.357 12.25 1 92.44 185 GLU B N 1
ATOM 3069 C CA . GLU B 1 185 ? 9.57 -0.98 11.891 1 92.44 185 GLU B CA 1
ATOM 3070 C C . GLU B 1 185 ? 9.609 -0.802 10.375 1 92.44 185 GLU B C 1
ATOM 3072 O O . GLU B 1 185 ? 10.148 -1.647 9.656 1 92.44 185 GLU B O 1
ATOM 3077 N N . LEU B 1 186 ? 8.992 0.268 9.961 1 95.12 186 LEU B N 1
ATOM 3078 C CA . LEU B 1 186 ? 9.008 0.539 8.531 1 95.12 186 LEU B CA 1
ATOM 3079 C C . LEU B 1 186 ? 10.438 0.753 8.031 1 95.12 186 LEU B C 1
ATOM 3081 O O . LEU B 1 186 ? 11.141 1.631 8.523 1 95.12 186 LEU B O 1
ATOM 3085 N N . LEU B 1 187 ? 10.828 0.048 7.094 1 94.25 187 LEU B N 1
ATOM 3086 C CA . LEU B 1 187 ? 12.156 0.2 6.504 1 94.25 187 LEU B CA 1
ATOM 3087 C C . LEU B 1 187 ? 12.07 0.923 5.164 1 94.25 187 LEU B C 1
ATOM 3089 O O . LEU B 1 187 ? 12.836 1.86 4.91 1 94.25 187 LEU B O 1
ATOM 3093 N N . VAL B 1 188 ? 11.141 0.428 4.32 1 94.38 188 VAL B N 1
ATOM 3094 C CA . VAL B 1 188 ? 11.055 0.962 2.967 1 94.38 188 VAL B CA 1
ATOM 3095 C C . VAL B 1 188 ? 9.586 1.078 2.549 1 94.38 188 VAL B C 1
ATOM 3097 O O . VAL B 1 188 ? 8.773 0.217 2.881 1 94.38 188 VAL B O 1
ATOM 3100 N N . PHE B 1 189 ? 9.219 2.119 1.858 1 95 189 PHE B N 1
ATOM 3101 C CA . PHE B 1 189 ? 8.055 2.129 0.982 1 95 189 PHE B CA 1
ATOM 3102 C C . PHE B 1 189 ? 8.43 2.607 -0.415 1 95 189 PHE B C 1
ATOM 3104 O O . PHE B 1 189 ? 9.398 3.354 -0.581 1 95 189 PHE B O 1
ATOM 3111 N N . ALA B 1 190 ? 7.664 2.072 -1.404 1 94.75 190 ALA B N 1
ATOM 3112 C CA . ALA B 1 190 ? 8.031 2.332 -2.793 1 94.75 190 ALA B CA 1
ATOM 3113 C C . ALA B 1 190 ? 6.793 2.391 -3.686 1 94.75 190 ALA B C 1
ATOM 3115 O O . ALA B 1 190 ? 5.715 1.936 -3.297 1 94.75 190 ALA B O 1
ATOM 3116 N N . TYR B 1 191 ? 7.066 3.016 -4.805 1 93.62 191 TYR B N 1
ATOM 3117 C CA . TYR B 1 191 ? 6.035 3.148 -5.828 1 93.62 191 TYR B CA 1
ATOM 3118 C C . TYR B 1 191 ? 6.637 3.07 -7.227 1 93.62 191 TYR B C 1
ATOM 3120 O O . TYR B 1 191 ? 7.77 3.504 -7.441 1 93.62 191 TYR B O 1
ATOM 3128 N N . THR B 1 192 ? 5.926 2.432 -8.117 1 94.75 192 THR B N 1
ATOM 3129 C CA . THR B 1 192 ? 6.277 2.443 -9.531 1 94.75 192 THR B CA 1
ATOM 3130 C C . THR B 1 192 ? 5.023 2.477 -10.398 1 94.75 192 THR B C 1
ATOM 3132 O O . THR B 1 192 ? 4.023 1.824 -10.086 1 94.75 192 THR B O 1
ATOM 3135 N N . ARG B 1 193 ? 5.082 3.285 -11.391 1 95.62 193 ARG B N 1
ATOM 3136 C CA . ARG B 1 193 ? 4.113 3.193 -12.484 1 95.62 193 ARG B CA 1
ATOM 3137 C C . ARG B 1 193 ? 4.617 2.271 -13.586 1 95.62 193 ARG B C 1
ATOM 3139 O O . ARG B 1 193 ? 5.676 2.514 -14.164 1 95.62 193 ARG B O 1
ATOM 3146 N N . LEU B 1 194 ? 3.836 1.276 -13.828 1 96.75 194 LEU B N 1
ATOM 3147 C CA . LEU B 1 194 ? 4.266 0.21 -14.727 1 96.75 194 LEU B CA 1
ATOM 3148 C C . LEU B 1 194 ? 3.49 0.258 -16.031 1 96.75 194 LEU B C 1
ATOM 3150 O O . LEU B 1 194 ? 2.281 0.502 -16.031 1 96.75 194 LEU B O 1
ATOM 3154 N N . TRP B 1 195 ? 4.227 -0.032 -17.078 1 97.25 195 TRP B N 1
ATOM 3155 C CA . TRP B 1 195 ? 3.623 -0.232 -18.391 1 97.25 195 TRP B CA 1
ATOM 3156 C C . TRP B 1 195 ? 4.043 -1.572 -18.984 1 97.25 195 TRP B C 1
ATOM 3158 O O . TRP B 1 195 ? 5.207 -1.968 -18.891 1 97.25 195 TRP B O 1
ATOM 3168 N N . LYS B 1 196 ? 3.064 -2.234 -19.547 1 96.31 196 LYS B N 1
ATOM 3169 C CA . LYS B 1 196 ? 3.385 -3.465 -20.266 1 96.31 196 LYS B CA 1
ATOM 3170 C C . LYS B 1 196 ? 4.133 -3.164 -21.562 1 96.31 196 LYS B C 1
ATOM 3172 O O . LYS B 1 196 ? 3.73 -2.283 -22.328 1 96.31 196 LYS B O 1
ATOM 3177 N N . LYS B 1 197 ? 5.207 -3.883 -21.688 1 93.69 197 LYS B N 1
ATOM 3178 C CA . LYS B 1 197 ? 5.953 -3.729 -22.922 1 93.69 197 LYS B CA 1
ATOM 3179 C C . LYS B 1 197 ? 5.32 -4.547 -24.047 1 93.69 197 LYS B C 1
ATOM 3181 O O . LYS B 1 197 ? 4.84 -5.656 -23.828 1 93.69 197 LYS B O 1
ATOM 3186 N N . GLU B 1 198 ? 5.176 -4 -25.25 1 79 198 GLU B N 1
ATOM 3187 C CA . GLU B 1 198 ? 4.637 -4.656 -26.438 1 79 198 GLU B CA 1
ATOM 3188 C C . GLU B 1 198 ? 5.551 -5.785 -26.906 1 79 198 GLU B C 1
ATOM 3190 O O . GLU B 1 198 ? 6.766 -5.73 -26.719 1 79 198 GLU B O 1
#

Foldseek 3Di:
DPPVPPVVVVVPPVPPPDCPVPPCPPPPPPPDPPPPPPQLLVCLVFVDWFKKKWKKWKWFPPPPIDIAIWMWIWTWDDDPQKIWIKIWTAHPVGHIDLDIDIFIWGDDPQKIFGDDDDQARPSPRWGKAPWGKMWGHDSFKIKIWIWIWTQDPVRDIWTKIKIWMWGHPGSFWIKIWMWMDTPNHTGMIMITIMGIDD/DPPVPPCPVVVPPVPPPDCPVPPDPPPPPPPDPPPPPPQQLVCLVFVDWFKKKWKKWKWFPPPPIDIAIWMWIWTWDDDPQKIWIKIWTAHPVGHIDLDIDIFIWGDDPQKIFGDDDDQARPSPRWGKAPWGKMWGHDSFKIKIWIWIWTQDPVRDIWTKIKIKMWGHPGSFKIKIWMWMDTPNHTGMIMITIMGIDD

Solvent-accessible surface area (backbone atoms only — not comparable to full-atom values): 20788 Å² total; per-residue (Å²): 87,78,24,52,56,38,65,62,70,58,67,52,66,74,63,67,86,69,78,71,76,65,71,78,62,88,60,67,94,87,74,67,83,70,74,70,86,70,80,41,34,40,43,54,59,55,67,28,68,45,40,31,35,28,55,30,41,35,40,33,58,50,94,90,52,42,78,48,65,32,33,37,38,38,38,27,39,48,56,94,62,31,30,39,36,37,23,39,38,27,42,79,88,67,48,67,51,88,47,65,4,50,44,43,30,32,66,56,90,50,32,32,32,63,57,80,83,53,54,46,32,87,78,77,66,38,41,36,41,80,66,45,55,44,29,39,48,52,54,41,34,38,42,36,42,28,35,31,30,38,41,41,94,88,64,51,73,43,43,35,40,37,39,40,38,38,40,42,80,40,69,52,32,31,39,37,38,36,38,34,26,49,71,87,36,70,37,35,42,36,41,31,51,32,33,54,57,131,85,84,23,54,60,38,65,64,71,59,68,50,64,76,65,70,85,70,80,73,74,64,72,77,63,86,63,70,93,86,76,67,86,70,74,71,84,71,78,39,32,38,44,53,57,54,67,27,66,44,41,31,35,29,54,30,42,34,40,33,58,49,93,92,52,44,76,46,65,32,32,36,38,38,38,28,38,49,56,95,63,31,29,38,36,37,24,38,39,26,40,78,88,66,48,66,51,87,47,64,4,53,43,41,29,31,65,57,89,50,30,34,33,63,57,78,81,54,54,47,30,88,78,77,66,38,42,32,42,81,65,44,54,44,26,41,48,51,54,39,34,38,42,35,43,26,34,27,31,38,41,42,95,89,67,51,72,44,42,35,41,37,39,40,38,39,40,41,80,40,70,50,32,33,38,37,38,35,38,34,27,49,72,89,36,71,37,34,42,36,41,30,52,31,34,54,58,132